Protein AF-A0A9W6TEQ6-F1 (afdb_monomer)

Structure (mmCIF, N/CA/C/O backbone):
data_AF-A0A9W6TEQ6-F1
#
_entry.id   AF-A0A9W6TEQ6-F1
#
loop_
_atom_site.group_PDB
_atom_site.id
_atom_site.type_symbol
_atom_site.label_atom_id
_atom_site.label_alt_id
_atom_site.label_comp_id
_atom_site.label_asym_id
_atom_site.label_entity_id
_atom_site.label_seq_id
_atom_site.pdbx_PDB_ins_code
_atom_site.Cartn_x
_atom_site.Cartn_y
_atom_site.Cartn_z
_atom_site.occupancy
_atom_site.B_iso_or_equiv
_atom_site.auth_seq_id
_atom_site.auth_comp_id
_atom_site.auth_asym_id
_atom_site.auth_atom_id
_atom_site.pdbx_PDB_model_num
ATOM 1 N N . MET A 1 1 ? 33.592 20.941 45.587 1.00 41.75 1 MET A N 1
ATOM 2 C CA . MET A 1 1 ? 33.287 19.523 45.325 1.00 41.75 1 MET A CA 1
ATOM 3 C C . MET A 1 1 ? 33.097 19.391 43.820 1.00 41.75 1 MET A C 1
ATOM 5 O O . MET A 1 1 ? 31.986 19.177 43.359 1.00 41.75 1 MET A O 1
ATOM 9 N N . GLU A 1 2 ? 34.058 19.852 43.019 1.00 34.84 2 GLU A N 1
ATOM 10 C CA . GLU A 1 2 ? 35.461 19.392 42.878 1.00 34.84 2 GLU A CA 1
ATOM 11 C C . GLU A 1 2 ? 35.506 18.035 42.155 1.00 34.84 2 GLU A C 1
ATOM 13 O O . GLU A 1 2 ? 34.888 17.094 42.648 1.00 34.84 2 GLU A O 1
ATOM 18 N N . ASN A 1 3 ? 36.024 17.900 40.926 1.00 40.72 3 ASN A N 1
ATOM 19 C CA . ASN A 1 3 ? 37.251 18.418 40.270 1.00 40.72 3 ASN A CA 1
ATOM 20 C C . ASN A 1 3 ? 38.498 17.575 40.561 1.00 40.72 3 ASN A C 1
ATOM 22 O O . ASN A 1 3 ? 38.820 17.401 41.729 1.00 40.72 3 ASN A O 1
ATOM 26 N N . ASP A 1 4 ? 39.177 17.212 39.461 1.00 37.41 4 ASP A N 1
ATOM 27 C CA . ASP A 1 4 ? 40.638 17.235 39.246 1.00 37.41 4 ASP A CA 1
ATOM 28 C C . ASP A 1 4 ? 41.497 16.303 40.162 1.00 37.41 4 ASP A C 1
ATOM 30 O O . ASP A 1 4 ? 41.102 15.943 41.263 1.00 37.41 4 ASP A O 1
ATOM 34 N N . ASP A 1 5 ? 42.681 15.796 39.796 1.00 36.94 5 ASP A N 1
ATOM 35 C CA . ASP A 1 5 ? 43.375 15.694 38.499 1.00 36.94 5 ASP A CA 1
ATOM 36 C C . ASP A 1 5 ? 44.387 14.508 38.552 1.00 36.94 5 ASP A C 1
ATOM 38 O O . ASP A 1 5 ? 44.245 13.596 39.365 1.00 36.94 5 ASP A O 1
ATOM 42 N N . GLU A 1 6 ? 45.447 14.580 37.740 1.00 38.62 6 GLU A N 1
ATOM 43 C CA . GLU A 1 6 ? 46.773 13.959 37.927 1.00 38.62 6 GLU A CA 1
ATOM 44 C C . GLU A 1 6 ? 46.950 12.495 37.481 1.00 38.62 6 GLU A C 1
ATOM 46 O O . GLU A 1 6 ? 46.930 11.530 38.247 1.00 38.62 6 GLU A O 1
ATOM 51 N N . ALA A 1 7 ? 47.347 12.355 36.212 1.00 39.09 7 ALA A N 1
ATOM 52 C CA . ALA A 1 7 ? 48.429 11.429 35.872 1.00 39.09 7 ALA A CA 1
ATOM 53 C C . ALA A 1 7 ? 49.777 11.966 36.400 1.00 39.09 7 ALA A C 1
ATOM 55 O O . ALA A 1 7 ? 49.910 13.169 36.634 1.00 39.09 7 ALA A O 1
ATOM 56 N N . PRO A 1 8 ? 50.826 11.126 36.451 1.00 53.81 8 PRO A N 1
ATOM 57 C CA . PRO A 1 8 ? 52.039 11.577 35.758 1.00 53.81 8 PRO A CA 1
ATOM 58 C C . PRO A 1 8 ? 52.785 10.490 34.947 1.00 53.81 8 PRO A C 1
ATOM 60 O O . PRO A 1 8 ? 52.877 9.335 35.344 1.00 53.81 8 PRO A O 1
ATOM 63 N N . THR A 1 9 ? 53.310 10.928 33.792 1.00 36.44 9 THR A N 1
ATOM 64 C CA . THR A 1 9 ? 54.647 10.697 33.172 1.00 36.44 9 THR A CA 1
ATOM 65 C C . THR A 1 9 ? 55.518 9.465 33.525 1.00 36.44 9 THR A C 1
ATOM 67 O O . THR A 1 9 ? 55.567 9.053 34.673 1.00 36.44 9 THR A O 1
ATOM 70 N N . SER A 1 10 ? 56.447 8.966 32.688 1.00 34.47 10 SER A N 1
ATOM 71 C CA . SER A 1 10 ? 56.752 9.066 31.234 1.00 34.47 10 SER A CA 1
ATOM 72 C C . SER A 1 10 ? 58.097 8.353 30.948 1.00 34.47 10 SER A C 1
ATOM 74 O O . SER A 1 10 ? 58.942 8.371 31.839 1.00 34.47 10 SER A O 1
ATOM 76 N N . ASN A 1 11 ? 58.371 7.957 29.689 1.00 34.19 11 ASN A N 1
ATOM 77 C CA . ASN A 1 11 ? 59.724 7.718 29.112 1.00 34.19 11 ASN A CA 1
ATOM 78 C C . ASN A 1 11 ? 60.534 6.527 29.703 1.00 34.19 11 ASN A C 1
ATOM 80 O O . ASN A 1 11 ? 60.252 6.073 30.803 1.00 34.19 11 ASN A O 1
ATOM 84 N N . ALA A 1 12 ? 61.553 5.938 29.058 1.00 35.56 12 ALA A N 1
ATOM 85 C CA . ALA A 1 12 ? 62.095 5.965 27.680 1.00 35.56 12 ALA A CA 1
ATOM 86 C C . ALA A 1 12 ? 62.669 4.543 27.391 1.00 35.56 12 ALA A C 1
ATOM 88 O O . ALA A 1 12 ? 63.116 3.883 28.324 1.00 35.56 12 ALA A O 1
ATOM 89 N N . VAL A 1 13 ? 62.469 3.910 26.224 1.00 35.00 13 VAL A N 1
ATOM 90 C CA . VAL A 1 13 ? 63.180 4.076 24.925 1.00 35.00 13 VAL A CA 1
ATOM 91 C C . VAL A 1 13 ? 64.672 3.702 24.972 1.00 35.00 13 VAL A C 1
ATOM 93 O O . VAL A 1 13 ? 65.458 4.472 25.506 1.00 35.00 13 VAL A O 1
ATOM 96 N N . ASP A 1 14 ? 65.022 2.542 24.386 1.00 33.00 14 ASP A N 1
ATOM 97 C CA . ASP A 1 14 ? 66.154 2.270 23.457 1.00 33.00 14 ASP A CA 1
ATOM 98 C C . ASP A 1 14 ? 66.359 0.735 23.275 1.00 33.00 14 ASP A C 1
ATOM 100 O O . ASP A 1 14 ? 65.890 -0.038 24.107 1.00 33.00 14 ASP A O 1
ATOM 104 N N . ILE A 1 15 ? 67.137 0.204 22.312 1.00 36.25 15 ILE A N 1
ATOM 105 C CA . ILE A 1 15 ? 67.088 0.227 20.824 1.00 36.25 15 ILE A CA 1
ATOM 106 C C . ILE A 1 15 ? 68.148 -0.799 20.292 1.00 36.25 15 ILE A C 1
ATOM 108 O O . ILE A 1 15 ? 68.921 -1.320 21.091 1.00 36.25 15 ILE A O 1
ATOM 112 N N . ALA A 1 16 ? 68.196 -1.074 18.972 1.00 32.72 16 ALA A N 1
ATOM 113 C CA . ALA A 1 16 ? 69.091 -2.008 18.229 1.00 32.72 16 ALA A CA 1
ATOM 114 C C . ALA A 1 16 ? 68.682 -3.511 18.261 1.00 32.72 16 ALA A C 1
ATOM 116 O O . ALA A 1 16 ? 68.285 -4.016 19.303 1.00 32.72 16 ALA A O 1
ATOM 117 N N . GLU A 1 17 ? 68.582 -4.285 17.160 1.00 36.12 17 GLU A N 1
ATOM 118 C CA . GLU A 1 17 ? 69.420 -4.507 15.940 1.00 36.12 17 GLU A CA 1
ATOM 119 C C . GLU A 1 17 ? 70.636 -5.451 16.173 1.00 36.12 17 GLU A C 1
ATOM 121 O O . GLU A 1 17 ? 71.266 -5.356 17.217 1.00 36.12 17 GLU A O 1
ATOM 126 N N . LYS A 1 18 ? 71.052 -6.384 15.280 1.00 36.16 18 LYS A N 1
ATOM 127 C CA . LYS A 1 18 ? 70.620 -6.765 13.904 1.00 36.16 18 LYS A CA 1
ATOM 128 C C . LYS A 1 18 ? 71.100 -8.193 13.486 1.00 36.16 18 LYS A C 1
ATOM 130 O O . LYS A 1 18 ? 72.069 -8.695 14.037 1.00 36.16 18 LYS A O 1
ATOM 135 N N . VAL A 1 19 ? 70.409 -8.782 12.490 1.00 33.38 19 VAL A N 1
ATOM 136 C CA . VAL A 1 19 ? 70.863 -9.511 11.253 1.00 33.38 19 VAL A CA 1
ATOM 137 C C . VAL A 1 19 ? 72.332 -10.010 11.163 1.00 33.38 19 VAL A C 1
ATOM 139 O O . VAL A 1 19 ? 73.220 -9.194 11.371 1.00 33.38 19 VAL A O 1
ATOM 142 N N . THR A 1 20 ? 72.723 -11.230 10.715 1.00 34.34 20 THR A N 1
ATOM 143 C CA . THR A 1 20 ? 72.091 -12.558 10.377 1.00 34.34 20 THR A CA 1
ATOM 144 C C . THR A 1 20 ? 73.165 -13.695 10.583 1.00 34.34 20 THR A C 1
ATOM 146 O O . THR A 1 20 ? 73.785 -13.636 11.635 1.00 34.34 20 THR A O 1
ATOM 149 N N . THR A 1 21 ? 73.537 -14.741 9.791 1.00 37.44 21 THR A N 1
ATOM 150 C CA . THR A 1 21 ? 73.231 -15.300 8.431 1.00 37.44 21 THR A CA 1
ATOM 151 C C . THR A 1 21 ? 73.846 -16.717 8.221 1.00 37.44 21 THR A C 1
ATOM 153 O O . THR A 1 21 ? 74.959 -16.922 8.688 1.00 37.44 21 THR A O 1
ATOM 156 N N . ASN A 1 22 ? 73.216 -17.586 7.396 1.00 37.53 22 ASN A N 1
ATOM 157 C CA . ASN A 1 22 ? 73.784 -18.763 6.661 1.00 37.53 22 ASN A CA 1
ATOM 158 C C . ASN A 1 22 ? 74.370 -19.967 7.480 1.00 37.53 22 ASN A C 1
ATOM 160 O O . ASN A 1 22 ? 74.596 -19.830 8.673 1.00 37.53 22 ASN A O 1
ATOM 164 N N . GLU A 1 23 ? 74.583 -21.202 6.961 1.00 34.91 23 GLU A N 1
ATOM 165 C CA . GLU A 1 23 ? 74.514 -21.782 5.589 1.00 34.91 23 GLU A CA 1
ATOM 166 C C . GLU A 1 23 ? 74.309 -23.338 5.566 1.00 34.91 23 GLU A C 1
ATOM 168 O O . GLU A 1 23 ? 74.847 -23.995 6.447 1.00 34.91 23 GLU A O 1
ATOM 173 N N . ARG A 1 24 ? 73.628 -23.887 4.523 1.00 40.81 24 ARG A N 1
ATOM 174 C CA . ARG A 1 24 ? 73.873 -25.161 3.743 1.00 40.81 24 ARG A CA 1
ATOM 175 C C . ARG A 1 24 ? 74.047 -26.558 4.442 1.00 40.81 24 ARG A C 1
ATOM 177 O O . ARG A 1 24 ? 74.262 -26.621 5.639 1.00 40.81 24 ARG A O 1
ATOM 184 N N . ASP A 1 25 ? 73.912 -27.749 3.806 1.00 33.75 25 ASP A N 1
ATOM 185 C CA . ASP A 1 25 ? 73.860 -28.181 2.376 1.00 33.75 25 ASP A CA 1
ATOM 186 C C . ASP A 1 25 ? 73.217 -29.603 2.131 1.00 33.75 25 ASP A C 1
ATOM 188 O O . ASP A 1 25 ? 73.340 -30.453 3.004 1.00 33.75 25 ASP A O 1
ATOM 192 N N . ILE A 1 26 ? 72.626 -29.839 0.925 1.00 37.12 26 ILE A N 1
ATOM 193 C CA . ILE A 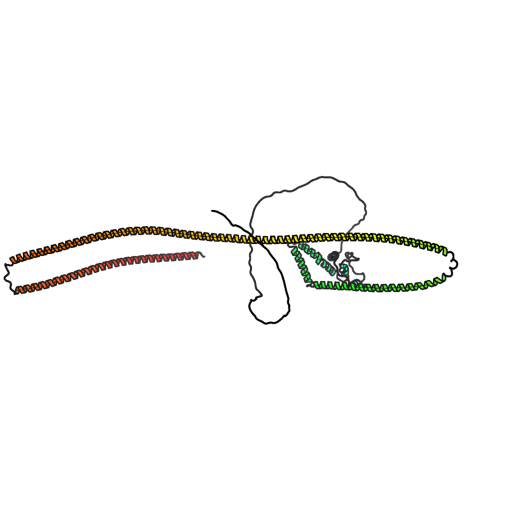1 26 ? 72.465 -31.073 0.049 1.00 37.12 26 ILE A CA 1
ATOM 194 C C . ILE A 1 26 ? 71.916 -32.416 0.677 1.00 37.12 26 ILE A C 1
ATOM 196 O O . ILE A 1 26 ? 72.214 -32.733 1.817 1.00 37.12 26 ILE A O 1
ATOM 200 N N . VAL A 1 27 ? 71.051 -33.264 0.058 1.00 34.69 27 VAL A N 1
ATOM 201 C CA . VAL A 1 27 ? 71.277 -34.285 -1.024 1.00 34.69 27 VAL A CA 1
ATOM 202 C C . VAL A 1 27 ? 69.949 -34.993 -1.461 1.00 34.69 27 VAL A C 1
ATOM 204 O O . VAL A 1 27 ? 69.239 -35.458 -0.581 1.00 34.69 27 VAL A O 1
ATOM 207 N N . VAL A 1 28 ? 69.690 -35.111 -2.791 1.00 32.78 28 VAL A N 1
ATOM 208 C CA . VAL A 1 28 ? 68.929 -36.139 -3.608 1.00 32.78 28 VAL A CA 1
ATOM 209 C C . VAL A 1 28 ? 67.568 -36.695 -3.086 1.00 32.78 28 VAL A C 1
ATOM 211 O O . VAL A 1 28 ? 67.489 -37.163 -1.961 1.00 32.78 28 VAL A O 1
ATOM 214 N N . GLU A 1 29 ? 66.405 -36.662 -3.773 1.00 34.84 29 GLU A N 1
ATOM 215 C CA . GLU A 1 29 ? 65.979 -36.955 -5.178 1.00 34.84 29 GLU A CA 1
ATOM 216 C C . GLU A 1 29 ? 65.621 -38.441 -5.466 1.00 34.84 29 GLU A C 1
ATOM 218 O O . GLU A 1 29 ? 66.507 -39.280 -5.507 1.00 34.84 29 GLU A O 1
ATOM 223 N N . GLU A 1 30 ? 64.332 -38.755 -5.720 1.00 30.53 30 GLU A N 1
ATOM 224 C CA . GLU A 1 30 ? 63.862 -39.566 -6.877 1.00 30.53 30 GLU A CA 1
ATOM 225 C C . GLU A 1 30 ? 62.313 -39.654 -6.984 1.00 30.53 30 GLU A C 1
ATOM 227 O O . GLU A 1 30 ? 61.581 -39.175 -6.116 1.00 30.53 30 GLU A O 1
ATOM 232 N N . LEU A 1 31 ? 61.809 -40.231 -8.089 1.00 34.69 31 LEU A N 1
ATOM 233 C CA . LEU A 1 31 ? 60.391 -40.309 -8.488 1.00 34.69 31 LEU A CA 1
ATOM 234 C C . LEU A 1 31 ? 59.835 -41.746 -8.435 1.00 34.69 31 LEU A C 1
ATOM 236 O O . LEU A 1 31 ? 60.455 -42.661 -8.967 1.00 34.69 31 LEU A O 1
ATOM 240 N N . ALA A 1 32 ? 58.598 -41.933 -7.954 1.00 31.66 32 ALA A N 1
ATOM 241 C CA . ALA A 1 32 ? 57.799 -43.136 -8.234 1.00 31.66 32 ALA A CA 1
ATOM 242 C C . ALA A 1 32 ? 56.281 -42.864 -8.168 1.00 31.66 32 ALA A C 1
ATOM 244 O O . ALA A 1 32 ? 55.810 -42.135 -7.298 1.00 31.66 32 ALA A O 1
ATOM 245 N N . LEU A 1 33 ? 55.508 -43.477 -9.075 1.00 32.44 33 LEU A N 1
ATOM 246 C CA . LEU A 1 33 ? 54.034 -43.482 -9.077 1.00 32.44 33 LEU A CA 1
ATOM 247 C C . LEU A 1 33 ? 53.469 -44.873 -8.719 1.00 32.44 33 LEU A C 1
ATOM 249 O O . LEU A 1 33 ? 54.152 -45.882 -8.882 1.00 32.44 33 LEU A O 1
ATOM 253 N N . SER A 1 34 ? 52.154 -44.903 -8.444 1.00 28.47 34 SER A N 1
ATOM 254 C CA . SER A 1 34 ? 51.238 -46.066 -8.502 1.00 28.47 34 SER A CA 1
ATOM 255 C C . SER A 1 34 ? 51.007 -46.854 -7.198 1.00 28.47 34 SER A C 1
ATOM 257 O O . SER A 1 34 ? 51.668 -46.609 -6.195 1.00 28.47 34 SER A O 1
ATOM 259 N N . ILE A 1 35 ? 50.064 -47.818 -7.268 1.00 34.25 35 ILE A N 1
ATOM 260 C CA . ILE A 1 35 ? 49.510 -48.695 -6.202 1.00 34.25 35 ILE A CA 1
ATOM 261 C C . ILE A 1 35 ? 48.458 -47.981 -5.302 1.00 34.25 35 ILE A C 1
ATOM 263 O O . ILE A 1 35 ? 48.766 -46.919 -4.770 1.00 34.25 35 ILE A O 1
ATOM 267 N N . PRO A 1 36 ? 47.268 -48.561 -4.987 1.00 42.69 36 PRO A N 1
ATOM 268 C CA . PRO A 1 36 ? 46.346 -49.428 -5.753 1.00 42.69 36 PRO A CA 1
ATOM 269 C C . PRO A 1 36 ? 44.849 -48.959 -5.617 1.00 42.69 36 PRO A C 1
ATOM 271 O O . PRO A 1 36 ? 44.597 -47.895 -5.054 1.00 42.69 36 PRO A O 1
ATOM 274 N N . PRO A 1 37 ? 43.821 -49.715 -6.078 1.00 48.91 37 PRO A N 1
ATOM 275 C CA . PRO A 1 37 ? 42.399 -49.406 -5.818 1.00 48.91 37 PRO A CA 1
ATOM 276 C C . PRO A 1 37 ? 41.744 -50.288 -4.729 1.00 48.91 37 PRO A C 1
ATOM 278 O O . PRO A 1 37 ? 42.165 -51.430 -4.556 1.00 48.91 37 PRO A O 1
ATOM 281 N N . LEU A 1 38 ? 40.666 -49.806 -4.076 1.00 32.97 38 LEU A N 1
ATOM 282 C CA . LEU A 1 38 ? 39.481 -50.594 -3.644 1.00 32.97 38 LEU A CA 1
ATOM 283 C C . LEU A 1 38 ? 38.353 -49.718 -3.034 1.00 32.97 38 LEU A C 1
ATOM 285 O O . LEU A 1 38 ? 38.497 -48.505 -2.900 1.00 32.97 38 LEU A O 1
ATOM 289 N N . GLU A 1 39 ? 37.201 -50.333 -2.740 1.00 33.12 39 GLU A N 1
ATOM 290 C CA . GLU A 1 39 ? 35.892 -49.692 -2.509 1.00 33.12 39 GLU A CA 1
ATOM 291 C C . GLU A 1 39 ? 35.519 -49.493 -1.022 1.00 33.12 39 GLU A C 1
ATOM 293 O O . GLU A 1 39 ? 35.789 -50.368 -0.202 1.00 33.12 39 GLU A O 1
ATOM 298 N N . ALA A 1 40 ? 34.767 -48.424 -0.699 1.00 33.53 40 ALA A N 1
ATOM 299 C CA . ALA A 1 40 ? 33.751 -48.414 0.374 1.00 33.53 40 ALA A CA 1
ATOM 300 C C . ALA A 1 40 ? 32.789 -47.199 0.288 1.00 33.53 40 ALA A C 1
ATOM 302 O O . ALA A 1 40 ? 33.197 -46.064 0.059 1.00 33.53 40 ALA A O 1
ATOM 303 N N . LEU A 1 41 ? 31.500 -47.447 0.537 1.00 34.59 41 LEU A N 1
ATOM 304 C CA . LEU A 1 41 ? 30.370 -46.499 0.669 1.00 34.59 41 LEU A CA 1
ATOM 305 C C . LEU A 1 41 ? 29.827 -46.576 2.126 1.00 34.59 41 LEU A C 1
ATOM 307 O O . LEU A 1 41 ? 30.279 -47.460 2.857 1.00 34.59 41 LEU A O 1
ATOM 311 N N . PRO A 1 42 ? 28.800 -45.808 2.579 1.00 54.25 42 PRO A N 1
ATOM 312 C CA . PRO A 1 42 ? 28.182 -44.570 2.058 1.00 54.25 42 PRO A CA 1
ATOM 313 C C . PRO A 1 42 ? 27.959 -43.457 3.130 1.00 54.25 42 PRO A C 1
ATOM 315 O O . PRO A 1 42 ? 28.019 -43.727 4.328 1.00 54.25 42 PRO A O 1
ATOM 318 N N . ARG A 1 43 ? 27.488 -42.255 2.724 1.00 31.11 43 ARG A N 1
ATOM 319 C CA . ARG A 1 43 ? 26.168 -41.721 3.179 1.00 31.11 43 ARG A CA 1
ATOM 320 C C . ARG A 1 43 ? 25.693 -40.405 2.520 1.00 31.11 43 ARG A C 1
ATOM 322 O O . ARG A 1 43 ? 26.369 -39.389 2.567 1.00 31.11 43 ARG A O 1
ATOM 329 N N . ASN A 1 44 ? 24.432 -40.449 2.075 1.00 32.78 44 ASN A N 1
ATOM 330 C CA . ASN A 1 44 ? 23.394 -39.400 2.051 1.00 32.78 44 ASN A CA 1
ATOM 331 C C . ASN A 1 44 ? 23.635 -38.031 1.369 1.00 32.78 44 ASN A C 1
ATOM 333 O O . ASN A 1 44 ? 24.261 -37.142 1.944 1.00 32.78 44 ASN A O 1
ATOM 337 N N . LYS A 1 45 ? 22.845 -37.771 0.310 1.00 34.88 45 LYS A N 1
ATOM 338 C CA . LYS A 1 45 ? 21.834 -36.683 0.277 1.00 34.88 45 LYS A CA 1
ATOM 339 C C . LYS A 1 45 ? 20.743 -36.948 -0.785 1.00 34.88 45 LYS A C 1
ATOM 341 O O . LYS A 1 45 ? 20.976 -37.710 -1.717 1.00 34.88 45 LYS A O 1
ATOM 346 N N . SER A 1 46 ? 19.557 -36.372 -0.570 1.00 37.34 46 SER A N 1
ATOM 347 C CA . SER A 1 46 ? 18.303 -36.513 -1.344 1.00 37.34 46 SER A CA 1
ATOM 348 C C . SER A 1 46 ? 18.407 -35.957 -2.777 1.00 37.34 46 SER A C 1
ATOM 350 O O . SER A 1 46 ? 19.132 -34.995 -3.012 1.00 37.34 46 SER A O 1
ATOM 352 N N . GLU A 1 47 ? 17.841 -36.617 -3.796 1.00 31.00 47 GLU A N 1
ATOM 353 C CA . GLU A 1 47 ? 16.426 -36.563 -4.259 1.00 31.00 47 GLU A CA 1
ATOM 354 C C . GLU A 1 47 ? 15.930 -35.123 -4.545 1.00 31.00 47 GLU A C 1
ATOM 356 O O . GLU A 1 47 ? 15.960 -34.292 -3.643 1.00 31.00 47 GLU A O 1
ATOM 361 N N . THR A 1 48 ? 15.561 -34.655 -5.754 1.00 31.98 48 THR A N 1
ATOM 362 C CA . THR A 1 48 ? 14.819 -35.152 -6.953 1.00 31.98 48 THR A CA 1
ATOM 363 C C . THR A 1 48 ? 13.288 -35.023 -6.908 1.00 31.98 48 THR A C 1
ATOM 365 O O . THR A 1 48 ? 12.627 -35.798 -6.224 1.00 31.98 48 THR A O 1
ATOM 368 N N . SER A 1 49 ? 12.707 -34.162 -7.767 1.00 31.89 49 SER A N 1
ATOM 369 C CA . SER A 1 49 ? 11.407 -34.411 -8.438 1.00 31.89 49 SER A CA 1
ATOM 370 C C . SER A 1 49 ? 11.113 -33.456 -9.625 1.00 31.89 49 SER A C 1
ATOM 372 O O . SER A 1 49 ? 11.769 -32.417 -9.716 1.00 31.89 49 SER A O 1
ATOM 374 N N . PRO A 1 50 ? 10.190 -33.796 -10.566 1.00 51.50 50 PRO A N 1
ATOM 375 C CA . PRO A 1 50 ? 10.127 -33.168 -11.899 1.00 51.50 50 PRO A CA 1
ATOM 376 C C . PRO A 1 50 ? 8.709 -32.778 -12.422 1.00 51.50 50 PRO A C 1
ATOM 378 O O . PRO A 1 50 ? 7.704 -33.004 -11.766 1.00 51.50 50 PRO A O 1
ATOM 381 N N . ARG A 1 51 ? 8.668 -32.282 -13.676 1.00 34.09 51 ARG A N 1
ATOM 382 C CA . ARG A 1 51 ? 7.626 -32.416 -14.742 1.00 34.09 51 ARG A CA 1
ATOM 383 C C . ARG A 1 51 ? 6.109 -32.169 -14.486 1.00 34.09 51 ARG A C 1
ATOM 385 O O . ARG A 1 51 ? 5.472 -32.705 -13.595 1.00 34.09 51 ARG A O 1
ATOM 392 N N . SER A 1 52 ? 5.514 -31.467 -15.461 1.00 38.34 52 SER A N 1
ATOM 393 C CA . SER A 1 52 ? 4.072 -31.288 -15.796 1.00 38.34 52 SER A CA 1
ATOM 394 C C . SER A 1 52 ? 3.471 -32.530 -16.539 1.00 38.34 52 SER A C 1
ATOM 396 O O . SER A 1 52 ? 4.191 -33.532 -16.573 1.00 38.34 52 SER A O 1
ATOM 398 N N . PRO A 1 53 ? 2.295 -32.532 -17.261 1.00 55.22 53 PRO A N 1
ATOM 399 C CA . PRO A 1 53 ? 1.246 -31.495 -17.525 1.00 55.22 53 PRO A CA 1
ATOM 400 C C . PRO A 1 53 ? -0.260 -31.967 -17.659 1.00 55.22 53 PRO A C 1
ATOM 402 O O . PRO A 1 53 ? -0.544 -33.158 -17.615 1.00 55.22 53 PRO A O 1
ATOM 405 N N . LYS A 1 54 ? -1.175 -31.019 -18.014 1.00 35.19 54 LYS A N 1
ATOM 406 C CA . LYS A 1 54 ? -2.407 -31.096 -18.896 1.00 35.19 54 LYS A CA 1
ATOM 407 C C . LYS A 1 54 ? -3.843 -30.930 -18.308 1.00 35.19 54 LYS A C 1
ATOM 409 O O . LYS A 1 54 ? -4.321 -31.835 -17.647 1.00 35.19 54 LYS A O 1
ATOM 414 N N . ARG A 1 55 ? -4.555 -29.898 -18.841 1.00 31.53 55 ARG A N 1
ATOM 415 C CA . ARG A 1 55 ? -6.010 -29.758 -19.224 1.00 31.53 55 ARG A CA 1
ATOM 416 C C . ARG A 1 55 ? -7.115 -30.005 -18.156 1.00 31.53 55 ARG A C 1
ATOM 418 O O . ARG A 1 55 ? -6.918 -30.842 -17.300 1.00 31.53 55 ARG A O 1
ATOM 425 N N . SER A 1 56 ? -8.355 -29.468 -18.166 1.00 35.78 56 SER A N 1
ATOM 426 C CA . SER A 1 56 ? -9.177 -28.379 -18.803 1.00 35.78 56 SER A CA 1
ATOM 427 C C . SER A 1 56 ? -10.658 -28.578 -18.297 1.00 35.78 56 SER A C 1
ATOM 429 O O . SER A 1 56 ? -10.848 -29.604 -17.643 1.00 35.78 56 SER A O 1
ATOM 431 N N . PRO A 1 57 ? -11.745 -27.793 -18.597 1.00 50.91 57 PRO A N 1
ATOM 432 C CA . PRO A 1 57 ? -11.936 -26.474 -19.258 1.00 50.91 57 PRO A CA 1
ATOM 433 C C . PRO A 1 57 ? -12.938 -25.458 -18.570 1.00 50.91 57 PRO A C 1
ATOM 435 O O . PRO A 1 57 ? -13.703 -25.819 -17.689 1.00 50.91 57 PRO A O 1
ATOM 438 N N . ASN A 1 58 ? -13.055 -24.242 -19.150 1.00 28.97 58 ASN A N 1
ATOM 439 C CA . ASN A 1 58 ? -14.264 -23.372 -19.330 1.00 28.97 58 ASN A CA 1
ATOM 440 C C . ASN A 1 58 ? -14.962 -22.531 -18.204 1.00 28.97 58 ASN A C 1
ATOM 442 O O . ASN A 1 58 ? -15.473 -23.074 -17.239 1.00 28.97 58 ASN A O 1
ATOM 446 N N . LYS A 1 59 ? -15.184 -21.229 -18.531 1.00 31.73 59 LYS A N 1
ATOM 447 C CA . LYS A 1 59 ? -16.292 -20.277 -18.168 1.00 31.73 59 LYS A CA 1
ATOM 448 C C . LYS A 1 59 ? -16.626 -20.027 -16.671 1.00 31.73 59 LYS A C 1
ATOM 450 O O . LYS A 1 59 ? -17.141 -20.910 -16.009 1.00 31.73 59 LYS A O 1
ATOM 455 N N . GLN A 1 60 ? -16.519 -18.804 -16.124 1.00 30.12 60 GLN A N 1
ATOM 456 C CA . GLN A 1 60 ? -17.326 -17.601 -16.458 1.00 30.12 60 GLN A CA 1
ATOM 457 C C . GLN A 1 60 ? -16.668 -16.253 -16.031 1.00 30.12 60 GLN A C 1
ATOM 459 O O . GLN A 1 60 ? -15.677 -16.231 -15.310 1.00 30.12 60 GLN A O 1
ATOM 464 N N . HIS A 1 61 ? -17.252 -15.133 -16.483 1.00 30.70 61 HIS A N 1
ATOM 465 C CA . HIS A 1 61 ? -16.956 -13.725 -16.126 1.00 30.70 61 HIS A CA 1
ATOM 466 C C . HIS A 1 61 ? -17.976 -13.216 -15.069 1.00 30.70 61 HIS A C 1
ATOM 468 O O . HIS A 1 61 ? -19.084 -13.757 -15.052 1.00 30.70 61 HIS A O 1
ATOM 474 N N . PRO A 1 62 ? -17.667 -12.208 -14.212 1.00 40.84 62 PRO A N 1
ATOM 475 C CA . PRO A 1 62 ? -17.675 -10.802 -14.661 1.00 40.84 62 PRO A CA 1
ATOM 476 C C . PRO A 1 62 ? -16.643 -9.853 -14.014 1.00 40.84 62 PRO A C 1
ATOM 478 O O . PRO A 1 62 ? -16.100 -10.101 -12.945 1.00 40.84 62 PRO A O 1
ATOM 481 N N . ASN A 1 63 ? -16.463 -8.695 -14.653 1.00 30.66 63 ASN A N 1
ATOM 482 C CA . ASN A 1 63 ? -16.135 -7.431 -13.989 1.00 30.66 63 ASN A CA 1
ATOM 483 C C . ASN A 1 63 ? -16.923 -6.321 -14.712 1.00 30.66 63 ASN A C 1
ATOM 485 O O . ASN A 1 63 ? -17.097 -6.408 -15.930 1.00 30.66 63 ASN A O 1
ATOM 489 N N . LEU A 1 64 ? -17.464 -5.340 -13.983 1.00 30.56 64 LEU A N 1
ATOM 490 C CA . LEU A 1 64 ? -18.448 -4.375 -14.504 1.00 30.56 64 LEU A CA 1
ATOM 491 C C . LEU A 1 64 ? -17.908 -2.940 -14.617 1.00 30.56 64 LEU A C 1
ATOM 493 O O . LEU A 1 64 ? -16.934 -2.560 -13.973 1.00 30.56 64 LEU A O 1
ATOM 497 N N . LEU A 1 65 ? -18.582 -2.154 -15.460 1.00 31.50 65 LEU A N 1
ATOM 498 C CA . LEU A 1 65 ? -18.395 -0.711 -15.651 1.00 31.50 65 LEU A CA 1
ATOM 499 C C . LEU A 1 65 ? -18.920 0.101 -14.453 1.00 31.50 65 LEU A C 1
ATOM 501 O O . LEU A 1 65 ? -19.852 -0.365 -13.798 1.00 31.50 65 LEU A O 1
ATOM 505 N N . ASN A 1 66 ? -18.383 1.323 -14.258 1.00 28.20 66 ASN A N 1
ATOM 506 C CA . ASN A 1 66 ? -19.066 2.598 -13.895 1.00 28.20 66 ASN A CA 1
ATOM 507 C C . ASN A 1 66 ? -18.103 3.592 -13.188 1.00 28.20 66 ASN A C 1
ATOM 509 O O . ASN A 1 66 ? -17.165 3.139 -12.545 1.00 28.20 66 ASN A O 1
ATOM 513 N N . ILE A 1 67 ? -18.269 4.930 -13.172 1.00 28.94 67 ILE A N 1
ATOM 514 C CA . ILE A 1 67 ? -18.864 5.950 -14.085 1.00 28.94 67 ILE A CA 1
ATOM 515 C C . ILE A 1 67 ? -18.373 7.362 -13.607 1.00 28.94 67 ILE A C 1
ATOM 517 O O . ILE A 1 67 ? -17.811 7.441 -12.523 1.00 28.94 67 ILE A O 1
ATOM 521 N N . ALA A 1 68 ? -18.555 8.436 -14.405 1.00 28.31 68 ALA A N 1
ATOM 522 C CA . ALA A 1 68 ? -18.508 9.906 -14.110 1.00 28.31 68 ALA A CA 1
ATOM 523 C C . ALA A 1 68 ? -17.791 10.453 -12.829 1.00 28.31 68 ALA A C 1
ATOM 525 O O . ALA A 1 68 ? -18.115 10.067 -11.716 1.00 28.31 68 ALA A O 1
ATOM 526 N N . VAL A 1 69 ? -16.820 11.385 -12.880 1.00 32.12 69 VAL A N 1
ATOM 527 C CA . VAL A 1 69 ? -16.808 12.803 -13.367 1.00 32.12 69 VAL A CA 1
ATOM 528 C C . VAL A 1 69 ? -17.426 13.844 -12.404 1.00 32.12 69 VAL A C 1
ATOM 530 O O . VAL A 1 69 ? -18.642 14.002 -12.342 1.00 32.12 69 VAL A O 1
ATOM 533 N N . THR A 1 70 ? -16.548 14.637 -11.756 1.00 29.83 70 THR A N 1
ATOM 534 C CA . THR A 1 70 ? -16.823 15.818 -10.892 1.00 29.83 70 THR A CA 1
ATOM 535 C C . THR A 1 70 ? -15.555 16.689 -10.677 1.00 29.83 70 THR A C 1
ATOM 537 O O . THR A 1 70 ? -14.472 16.118 -10.694 1.00 29.83 70 THR A O 1
ATOM 540 N N . ASN A 1 71 ? -15.558 18.001 -10.351 1.00 30.97 71 ASN A N 1
ATOM 541 C CA . ASN A 1 71 ? -16.500 19.111 -10.632 1.00 30.97 71 ASN A CA 1
ATOM 542 C C . ASN A 1 71 ? -15.915 20.508 -10.200 1.00 30.97 71 ASN A C 1
ATOM 544 O O . ASN A 1 71 ? -15.795 20.729 -9.001 1.00 30.97 71 ASN A O 1
ATOM 548 N N . ARG A 1 72 ? -15.734 21.483 -11.128 1.00 31.58 72 ARG A N 1
ATOM 549 C CA . ARG A 1 72 ? -15.816 22.976 -10.908 1.00 31.58 72 ARG A CA 1
ATOM 550 C C . ARG A 1 72 ? -14.784 23.725 -9.993 1.00 31.58 72 ARG A C 1
ATOM 552 O O . ARG A 1 72 ? -14.064 23.062 -9.260 1.00 31.58 72 ARG A O 1
ATOM 559 N N . PRO A 1 73 ? -14.771 25.096 -9.908 1.00 50.28 73 PRO A N 1
ATOM 560 C CA . PRO A 1 73 ? -15.129 26.176 -10.880 1.00 50.28 73 PRO A CA 1
ATOM 561 C C . PRO A 1 73 ? -14.232 27.481 -10.862 1.00 50.28 73 PRO A C 1
ATOM 563 O O . PRO A 1 73 ? -13.318 27.594 -10.057 1.00 50.28 73 PRO A O 1
ATOM 566 N N . LEU A 1 74 ? -14.642 28.519 -11.641 1.00 31.39 74 LEU A N 1
ATOM 567 C CA . LEU A 1 74 ? -14.309 29.985 -11.583 1.00 31.39 74 LEU A CA 1
ATOM 568 C C . LEU A 1 74 ? -12.941 30.454 -12.178 1.00 31.39 74 LEU A C 1
ATOM 570 O O . LEU A 1 74 ? -11.977 29.707 -12.126 1.00 31.39 74 LEU A O 1
ATOM 574 N N . ASN A 1 75 ? -12.770 31.658 -12.782 1.00 26.39 75 ASN A N 1
ATOM 575 C CA . ASN A 1 75 ? -13.654 32.845 -12.939 1.00 26.39 75 ASN A CA 1
ATOM 576 C C . ASN A 1 75 ? -13.481 33.648 -14.286 1.00 26.39 75 ASN A C 1
ATOM 578 O O . ASN A 1 75 ? -12.667 33.297 -15.131 1.00 26.39 75 ASN A O 1
ATOM 582 N N . THR A 1 76 ? -14.273 34.724 -14.467 1.00 31.91 76 THR A N 1
ATOM 583 C CA . THR A 1 76 ? -14.430 35.721 -15.582 1.00 31.91 76 THR A CA 1
ATOM 584 C C . THR A 1 76 ? -13.213 36.633 -15.921 1.00 31.91 76 THR A C 1
ATOM 586 O O . THR A 1 76 ? -12.335 36.718 -15.073 1.00 31.91 76 THR A O 1
ATOM 589 N N . LYS A 1 77 ? -13.093 37.451 -17.009 1.00 35.47 77 LYS A N 1
ATOM 590 C CA . LYS A 1 77 ? -13.909 37.883 -18.206 1.00 35.47 77 LYS A CA 1
ATOM 591 C C . LYS A 1 77 ? -12.977 38.526 -19.313 1.00 35.47 77 LYS A C 1
ATOM 593 O O . LYS A 1 77 ? -11.795 38.681 -19.024 1.00 35.47 77 LYS A O 1
ATOM 598 N N . PRO A 1 78 ? -13.449 38.914 -20.535 1.00 56.72 78 PRO A N 1
ATOM 599 C CA . PRO A 1 78 ? -12.610 39.300 -21.707 1.00 56.72 78 PRO A CA 1
ATOM 600 C C . PRO A 1 78 ? -12.712 40.781 -22.186 1.00 56.72 78 PRO A C 1
ATOM 602 O O . PRO A 1 78 ? -13.559 41.507 -21.674 1.00 56.72 78 PRO A O 1
ATOM 605 N N . TYR A 1 79 ? -11.952 41.178 -23.237 1.00 29.11 79 TYR A N 1
ATOM 606 C CA . TYR A 1 79 ? -12.370 42.110 -24.329 1.00 29.11 79 TYR A CA 1
ATOM 607 C C . TYR A 1 79 ? -11.432 42.085 -25.581 1.00 29.11 79 TYR A C 1
ATOM 609 O O . TYR A 1 79 ? -10.417 41.394 -25.570 1.00 29.11 79 TYR A O 1
ATOM 617 N N . SER A 1 80 ? -11.825 42.769 -26.675 1.00 29.09 80 SER A N 1
ATOM 618 C CA . SER A 1 80 ? -11.240 42.786 -28.056 1.00 29.09 80 SER A CA 1
ATOM 619 C C . SER A 1 80 ? -10.319 44.032 -28.306 1.00 29.09 80 SER A C 1
ATOM 621 O O . SER A 1 80 ? -9.976 44.621 -27.281 1.00 29.09 80 SER A O 1
ATOM 623 N N . PRO A 1 81 ? -9.886 44.504 -29.529 1.00 46.09 81 PRO A N 1
ATOM 624 C CA . PRO A 1 81 ? -10.515 44.493 -30.879 1.00 46.09 81 PRO A CA 1
ATOM 625 C C . PRO A 1 81 ? -9.553 44.274 -32.104 1.00 46.09 81 PRO A C 1
ATOM 627 O O . PRO A 1 81 ? -8.549 43.579 -31.994 1.00 46.09 81 PRO A O 1
ATOM 630 N N . LEU A 1 82 ? -9.919 44.806 -33.289 1.00 30.52 82 LEU A N 1
ATOM 631 C CA . LEU A 1 82 ? -9.374 44.538 -34.639 1.00 30.52 82 LEU A CA 1
ATOM 632 C C . LEU A 1 82 ? -8.299 45.546 -35.141 1.00 30.52 82 LEU A C 1
ATOM 634 O O . LEU A 1 82 ? -8.103 46.617 -34.573 1.00 30.52 82 LEU A O 1
ATOM 638 N N . SER A 1 83 ? -7.699 45.219 -36.299 1.00 33.41 83 SER A N 1
ATOM 639 C CA . SER A 1 83 ? -7.095 46.114 -37.325 1.00 33.41 83 SER A CA 1
ATOM 640 C C . SER A 1 83 ? -8.073 47.235 -37.803 1.00 33.41 83 SER A C 1
ATOM 642 O O . SER A 1 83 ? -9.254 47.101 -37.470 1.00 33.41 83 SER A O 1
ATOM 644 N N . PRO A 1 84 ? -7.712 48.279 -38.624 1.00 53.28 84 PRO A N 1
ATOM 645 C CA . PRO A 1 84 ? -6.981 48.143 -39.916 1.00 53.28 84 PRO A CA 1
ATOM 646 C C . PRO A 1 84 ? -6.192 49.367 -40.514 1.00 53.28 84 PRO A C 1
ATOM 648 O O . PRO A 1 84 ? -6.252 50.485 -40.018 1.00 53.28 84 PRO A O 1
ATOM 651 N N . ARG A 1 85 ? -5.629 49.144 -41.728 1.00 27.83 85 ARG A N 1
ATOM 652 C CA . ARG A 1 85 ? -5.531 50.071 -42.904 1.00 27.83 85 ARG A CA 1
ATOM 653 C C . ARG A 1 85 ? -4.299 51.004 -43.088 1.00 27.83 85 ARG A C 1
ATOM 655 O O . ARG A 1 85 ? -3.866 51.691 -42.176 1.00 27.83 85 ARG A O 1
ATOM 662 N N . SER A 1 86 ? -3.803 51.066 -44.337 1.00 38.00 86 SER A N 1
ATOM 663 C CA . SER A 1 86 ? -2.765 51.981 -44.898 1.00 38.00 86 SER A CA 1
ATOM 664 C C . SER A 1 86 ? -3.395 53.212 -45.603 1.00 38.00 86 SER A C 1
ATOM 666 O O . SER A 1 86 ? -4.618 53.175 -45.793 1.00 38.00 86 SER A O 1
ATOM 668 N N . PRO A 1 87 ? -2.650 54.276 -46.034 1.00 47.41 87 PRO A N 1
ATOM 669 C CA . PRO A 1 87 ? -2.018 54.282 -47.392 1.00 47.41 87 PRO A CA 1
ATOM 670 C C . PRO A 1 87 ? -0.843 55.285 -47.710 1.00 47.41 87 PRO A C 1
ATOM 672 O O . PRO A 1 87 ? -0.745 56.345 -47.106 1.00 47.41 87 PRO A O 1
ATOM 675 N N . GLY A 1 88 ? -0.094 55.051 -48.814 1.00 29.89 88 GLY A N 1
ATOM 676 C CA . GLY A 1 88 ? 0.211 56.088 -49.849 1.00 29.89 88 GLY A CA 1
ATOM 677 C C . GLY A 1 88 ? 1.617 56.749 -50.002 1.00 29.89 88 GLY A C 1
ATOM 678 O O . GLY A 1 88 ? 2.150 57.296 -49.047 1.00 29.89 88 GLY A O 1
ATOM 679 N N . GLY A 1 89 ? 2.125 56.822 -51.257 1.00 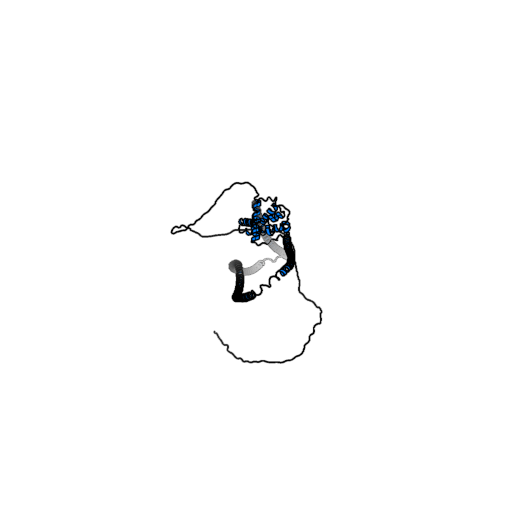29.48 89 GLY A N 1
ATOM 680 C CA . GLY A 1 89 ? 3.285 57.631 -51.753 1.00 29.48 89 GLY A CA 1
ATOM 681 C C . GLY A 1 89 ? 4.379 56.781 -52.455 1.00 29.48 89 GLY A C 1
ATOM 682 O O . GLY A 1 89 ? 4.878 55.865 -51.818 1.00 29.48 89 GLY A O 1
ATOM 683 N N . ARG A 1 90 ? 4.664 56.836 -53.780 1.00 35.59 90 ARG A N 1
ATOM 684 C CA . ARG A 1 90 ? 5.231 57.893 -54.686 1.00 35.59 90 ARG A CA 1
ATOM 685 C C . ARG A 1 90 ? 6.684 58.281 -54.337 1.00 35.59 90 ARG A C 1
ATOM 687 O O . ARG A 1 90 ? 6.920 58.551 -53.169 1.00 35.59 90 ARG A O 1
ATOM 694 N N . GLN A 1 91 ? 7.678 58.395 -55.237 1.00 35.50 91 GLN A N 1
ATOM 695 C CA . GLN A 1 91 ? 7.899 58.247 -56.715 1.00 35.50 91 GLN A CA 1
ATOM 696 C C . GLN A 1 91 ? 9.449 58.092 -56.916 1.00 35.50 91 GLN A C 1
ATOM 698 O O . GLN A 1 91 ? 10.156 58.316 -55.937 1.00 35.50 91 GLN A O 1
ATOM 703 N N . ASP A 1 92 ? 10.128 57.764 -58.031 1.00 31.66 92 ASP A N 1
ATOM 704 C CA . ASP A 1 92 ? 9.919 57.392 -59.465 1.00 31.66 92 ASP A CA 1
ATOM 705 C C . ASP A 1 92 ? 11.244 56.685 -59.941 1.00 31.66 92 ASP A C 1
ATOM 707 O O . ASP A 1 92 ? 12.115 56.481 -59.097 1.00 31.66 92 ASP A O 1
ATOM 711 N N . GLY A 1 93 ? 11.570 56.276 -61.186 1.00 30.48 93 GLY A N 1
ATOM 712 C CA . GLY A 1 93 ? 10.947 56.279 -62.531 1.00 30.48 93 GLY A CA 1
ATOM 713 C C . GLY A 1 93 ? 12.030 56.273 -63.660 1.00 30.48 93 GLY A C 1
ATOM 714 O O . GLY A 1 93 ? 13.181 56.581 -63.370 1.00 30.48 93 GLY A O 1
ATOM 715 N N . SER A 1 94 ? 11.663 56.003 -64.935 1.00 30.17 94 SER A N 1
ATOM 716 C CA . SER A 1 94 ? 12.505 56.060 -66.180 1.00 30.17 94 SER A CA 1
ATOM 717 C C . SER A 1 94 ? 13.579 54.953 -66.403 1.00 30.17 94 SER A C 1
ATOM 719 O O . SER A 1 94 ? 14.179 54.509 -65.435 1.00 30.17 94 SER A O 1
ATOM 721 N N . ALA A 1 95 ? 13.976 54.517 -67.621 1.00 30.91 95 ALA A N 1
ATOM 722 C CA . ALA A 1 95 ? 13.315 54.315 -68.940 1.00 30.91 95 ALA A CA 1
ATOM 723 C C . ALA A 1 95 ? 14.272 53.559 -69.921 1.00 30.91 95 ALA A C 1
ATOM 725 O O . ALA A 1 95 ? 15.473 53.523 -69.669 1.00 30.91 95 ALA A O 1
ATOM 726 N N . HIS A 1 96 ? 13.746 53.078 -71.066 1.00 32.66 96 HIS A N 1
ATOM 727 C CA . HIS A 1 96 ? 14.449 52.486 -72.239 1.00 32.66 96 HIS A CA 1
ATOM 728 C C . HIS A 1 96 ? 15.176 51.123 -72.037 1.00 32.66 96 HIS A C 1
ATOM 730 O O . HIS A 1 96 ? 15.548 50.770 -70.925 1.00 32.66 96 HIS A O 1
ATOM 736 N N . ASP A 1 97 ? 15.351 50.267 -73.062 1.00 29.05 97 ASP A N 1
ATOM 737 C CA . ASP A 1 97 ? 15.074 50.449 -74.506 1.00 29.05 97 ASP A CA 1
ATOM 738 C C . ASP A 1 97 ? 14.430 49.222 -75.211 1.00 29.05 97 ASP A C 1
ATOM 740 O O . ASP A 1 97 ? 14.236 48.169 -74.603 1.00 29.05 97 ASP A O 1
ATOM 744 N N . THR A 1 98 ? 14.062 49.374 -76.492 1.00 31.52 98 THR A N 1
ATOM 745 C CA . THR A 1 98 ? 13.197 48.448 -77.276 1.00 31.52 98 THR A CA 1
ATOM 746 C C . THR A 1 98 ? 13.882 47.710 -78.460 1.00 31.52 98 THR A C 1
ATOM 748 O O . THR A 1 98 ? 14.937 48.146 -78.913 1.00 31.52 98 THR A O 1
ATOM 751 N N . PRO A 1 99 ? 13.306 46.593 -78.980 1.00 62.88 99 PRO A N 1
ATOM 752 C CA . PRO A 1 99 ? 13.879 45.751 -80.054 1.00 62.88 99 PRO A CA 1
ATOM 753 C C . PRO A 1 99 ? 13.482 46.225 -81.476 1.00 62.88 99 PRO A C 1
ATOM 755 O O . PRO A 1 99 ? 12.723 47.189 -81.596 1.00 62.88 99 PRO A O 1
ATOM 758 N N . PRO A 1 100 ? 13.970 45.585 -82.568 1.00 52.34 100 PRO A N 1
ATOM 759 C CA . PRO A 1 100 ? 13.225 44.497 -83.261 1.00 52.34 100 PRO A CA 1
ATOM 760 C C . PRO A 1 100 ? 14.184 43.351 -83.760 1.00 52.34 100 PRO A C 1
ATOM 762 O O . PRO A 1 100 ? 15.320 43.304 -83.304 1.00 52.34 100 PRO A O 1
ATOM 765 N N . THR A 1 101 ? 13.879 42.349 -84.618 1.00 26.56 101 THR A N 1
ATOM 766 C CA . THR A 1 101 ? 12.959 42.288 -85.782 1.00 26.56 101 THR A CA 1
ATOM 767 C C . THR A 1 101 ? 12.625 40.847 -86.264 1.00 26.56 101 THR A C 1
ATOM 769 O O . THR A 1 101 ? 13.539 40.078 -86.530 1.00 26.56 101 THR A O 1
ATOM 772 N N . ILE A 1 102 ? 11.319 40.524 -86.367 1.00 32.28 102 ILE A N 1
ATOM 773 C CA . ILE A 1 102 ? 10.537 39.901 -87.487 1.00 32.28 102 ILE A CA 1
ATOM 774 C C . ILE A 1 102 ? 11.310 38.922 -88.426 1.00 32.28 102 ILE A C 1
ATOM 776 O O . ILE A 1 102 ? 12.327 39.294 -89.001 1.00 32.28 102 ILE A O 1
ATOM 780 N N . SER A 1 103 ? 10.863 37.682 -88.710 1.00 28.16 103 SER A N 1
ATOM 781 C CA . SER A 1 103 ? 9.640 37.372 -89.496 1.00 28.16 103 SER A CA 1
ATOM 782 C C . SER A 1 103 ? 9.114 35.923 -89.353 1.00 28.16 103 SER A C 1
ATOM 784 O O . SER A 1 103 ? 9.910 34.991 -89.370 1.00 28.16 103 SER A O 1
ATOM 786 N N . ASP A 1 104 ? 7.782 35.784 -89.218 1.00 29.64 104 ASP A N 1
ATOM 787 C CA . ASP A 1 104 ? 6.789 35.074 -90.078 1.00 29.64 104 ASP A CA 1
ATOM 788 C C . ASP A 1 104 ? 7.094 33.673 -90.680 1.00 29.64 104 ASP A C 1
ATOM 790 O O . ASP A 1 104 ? 8.220 33.366 -91.043 1.00 29.64 104 ASP A O 1
ATOM 794 N N . SER A 1 105 ? 6.135 32.752 -90.901 1.00 28.30 105 SER A N 1
ATOM 795 C CA . SER A 1 105 ? 4.651 32.824 -91.033 1.00 28.30 105 SER A CA 1
ATOM 796 C C . SER A 1 105 ? 3.972 31.609 -90.341 1.00 28.30 105 SER A C 1
ATOM 798 O O . SER A 1 105 ? 4.580 30.547 -90.268 1.00 28.30 105 SER A O 1
ATOM 800 N N . ALA A 1 106 ? 2.791 31.688 -89.701 1.00 28.58 106 ALA A N 1
ATOM 801 C CA . ALA A 1 106 ? 1.424 31.533 -90.266 1.00 28.58 106 ALA A CA 1
ATOM 802 C C . ALA A 1 106 ? 1.286 30.380 -91.305 1.00 28.58 106 ALA A C 1
ATOM 804 O O . ALA A 1 106 ? 2.035 30.356 -92.271 1.00 28.58 106 ALA A O 1
ATOM 805 N N . THR A 1 107 ? 0.374 29.394 -91.231 1.00 28.61 107 THR A N 1
ATOM 806 C CA . THR A 1 107 ? -1.080 29.346 -90.895 1.00 28.61 107 THR A CA 1
ATOM 807 C C . THR A 1 107 ? -1.474 27.892 -90.501 1.00 28.61 107 THR A C 1
ATOM 809 O O . THR A 1 107 ? -0.820 26.967 -90.959 1.00 28.61 107 THR A O 1
ATOM 812 N N . SER A 1 108 ? -2.334 27.581 -89.515 1.00 28.45 108 SER A N 1
ATOM 813 C CA . SER A 1 108 ? -3.806 27.728 -89.345 1.00 28.45 108 SER A CA 1
ATOM 814 C C . SER A 1 108 ? -4.682 26.550 -89.863 1.00 28.45 108 SER A C 1
ATOM 816 O O . SER A 1 108 ? -4.342 25.879 -90.831 1.00 28.45 108 SER A O 1
ATOM 818 N N . SER A 1 109 ? -5.847 26.358 -89.214 1.00 27.38 109 SER A N 1
ATOM 819 C CA . SER A 1 109 ? -6.992 25.462 -89.528 1.00 27.38 109 SER A CA 1
ATOM 820 C C . SER A 1 109 ? -7.105 24.055 -88.882 1.00 27.38 109 SER A C 1
ATOM 822 O O . SER A 1 109 ? -6.163 23.287 -88.731 1.00 27.38 109 SER A O 1
ATOM 824 N N . SER A 1 110 ? -8.349 23.746 -88.503 1.00 36.34 110 SER A N 1
ATOM 825 C CA . SER A 1 110 ? -8.975 22.449 -88.158 1.00 36.34 110 SER A CA 1
ATOM 826 C C . SER A 1 110 ? -10.371 22.471 -88.846 1.00 36.34 110 SER A C 1
ATOM 828 O O . SER A 1 110 ? -10.776 23.588 -89.198 1.00 36.34 110 SER A O 1
ATOM 830 N N . PRO A 1 111 ? -11.158 21.373 -89.044 1.00 47.09 111 PRO A N 1
ATOM 831 C CA . PRO A 1 111 ? -11.609 20.467 -87.964 1.00 47.09 111 PRO A CA 1
ATOM 832 C C . PRO A 1 111 ? -12.030 19.013 -88.373 1.00 47.09 111 PRO A C 1
ATOM 834 O O . PRO A 1 111 ? -11.903 18.593 -89.515 1.00 47.09 111 PRO A O 1
ATOM 837 N N . SER A 1 112 ? -12.688 18.309 -87.432 1.00 25.23 112 SER A N 1
ATOM 838 C CA . SER A 1 112 ? -13.812 17.361 -87.663 1.00 25.23 112 SER A CA 1
ATOM 839 C C . SER A 1 112 ? -13.563 15.869 -88.003 1.00 25.23 112 SER A C 1
ATOM 841 O O . SER A 1 112 ? -13.781 15.417 -89.122 1.00 25.23 112 SER A O 1
ATOM 843 N N . SER A 1 113 ? -13.348 15.075 -86.945 1.00 33.53 113 SER A N 1
ATOM 844 C CA . SER A 1 113 ? -14.034 13.796 -86.622 1.00 33.53 113 SER A CA 1
ATOM 845 C C . SER A 1 113 ? -14.393 12.753 -87.710 1.00 33.53 113 SER A C 1
ATOM 847 O O . SER A 1 113 ? -15.346 12.954 -88.466 1.00 33.53 113 SER A O 1
ATOM 849 N N . LYS A 1 114 ? -13.835 11.532 -87.578 1.00 27.38 114 LYS A N 1
ATOM 850 C CA . LYS A 1 114 ? -14.578 10.269 -87.287 1.00 27.38 114 LYS A CA 1
ATOM 851 C C . LYS A 1 114 ? -13.670 9.021 -87.308 1.00 27.38 114 LYS A C 1
ATOM 853 O O . LYS A 1 114 ? -13.347 8.528 -88.379 1.00 27.38 114 LYS A O 1
ATOM 858 N N . ALA A 1 115 ? -13.390 8.440 -86.139 1.00 26.22 115 ALA A N 1
ATOM 859 C CA . ALA A 1 115 ? -13.126 7.003 -85.961 1.00 26.22 115 ALA A CA 1
ATOM 860 C C . ALA A 1 115 ? -13.183 6.655 -84.463 1.00 26.22 115 ALA A C 1
ATOM 862 O O . ALA A 1 115 ? -12.624 7.381 -83.645 1.00 26.22 115 ALA A O 1
ATOM 863 N N . SER A 1 116 ? -13.841 5.555 -84.091 1.00 34.69 116 SER A N 1
ATOM 864 C CA . SER A 1 116 ? -13.783 5.014 -82.728 1.00 34.69 116 SER A CA 1
ATOM 865 C C . SER A 1 116 ? -12.741 3.896 -82.663 1.00 34.69 116 SER A C 1
ATOM 867 O O . SER A 1 116 ? -13.032 2.768 -83.059 1.00 34.69 116 SER A O 1
ATOM 869 N N . MET A 1 117 ? -11.549 4.202 -82.151 1.00 28.14 117 MET A N 1
ATOM 870 C CA . MET A 1 117 ? -10.552 3.206 -81.739 1.00 28.14 117 MET A CA 1
ATOM 871 C C . MET A 1 117 ? -10.445 3.172 -80.209 1.00 28.14 117 MET A C 1
ATOM 873 O O . MET A 1 117 ? -10.743 4.155 -79.533 1.00 28.14 117 MET A O 1
ATOM 877 N N . ALA A 1 118 ? -10.126 2.000 -79.656 1.00 32.06 118 ALA A N 1
ATOM 878 C CA . ALA A 1 118 ? -10.407 1.691 -78.255 1.00 32.06 118 ALA A CA 1
ATOM 879 C C . ALA A 1 118 ? -9.514 2.468 -77.257 1.00 32.06 118 ALA A C 1
ATOM 881 O O . ALA A 1 118 ? -8.289 2.411 -77.395 1.00 32.06 118 ALA A O 1
ATOM 882 N N . PRO A 1 119 ? -10.081 3.070 -76.184 1.00 41.62 119 PRO A N 1
ATOM 883 C CA . PRO A 1 119 ? -9.304 3.751 -75.136 1.00 41.62 119 PRO A CA 1
ATOM 884 C C . PRO A 1 119 ? -8.210 2.873 -74.516 1.00 41.62 119 PRO A C 1
ATOM 886 O O . PRO A 1 119 ? -7.115 3.340 -74.222 1.00 41.62 119 PRO A O 1
ATOM 889 N N . ALA A 1 120 ? -8.484 1.570 -74.403 1.00 49.94 120 ALA A N 1
ATOM 890 C CA . ALA A 1 120 ? -7.610 0.592 -73.769 1.00 49.94 120 ALA A CA 1
ATOM 891 C C . ALA A 1 120 ? -6.198 0.501 -74.389 1.00 49.94 120 ALA A C 1
ATOM 893 O O . ALA A 1 120 ? -5.260 0.099 -73.696 1.00 49.94 120 ALA A O 1
ATOM 894 N N . LEU A 1 121 ? -6.027 0.838 -75.675 1.00 48.03 121 LEU A N 1
ATOM 895 C CA . LEU A 1 121 ? -4.712 0.815 -76.329 1.00 48.03 121 LEU A CA 1
ATOM 896 C C . LEU A 1 121 ? -3.787 1.915 -75.788 1.00 48.03 121 LEU A C 1
ATOM 898 O O . LEU A 1 121 ? -2.607 1.656 -75.561 1.00 48.03 121 LEU A O 1
ATOM 902 N N . TYR A 1 122 ? -4.329 3.108 -75.531 1.00 54.88 122 TYR A N 1
ATOM 903 C CA . TYR A 1 122 ? -3.560 4.271 -75.079 1.00 54.88 122 TYR A CA 1
ATOM 904 C C . TYR A 1 122 ? -2.952 4.041 -73.687 1.00 54.88 122 TYR A C 1
ATOM 906 O O . TYR A 1 122 ? -1.746 4.204 -73.509 1.00 54.88 122 TYR A O 1
ATOM 914 N N . ASP A 1 123 ? -3.756 3.548 -72.736 1.00 63.91 123 ASP A N 1
ATOM 915 C CA . ASP A 1 123 ? -3.307 3.232 -71.369 1.00 63.91 123 ASP A CA 1
ATOM 916 C C . ASP A 1 123 ? -2.134 2.240 -71.340 1.00 63.91 123 ASP A C 1
ATOM 918 O O . ASP A 1 123 ? -1.276 2.299 -70.462 1.00 63.91 123 ASP A O 1
ATOM 922 N N . SER A 1 124 ? -2.096 1.297 -72.289 1.00 68.12 124 SER A N 1
ATOM 923 C CA . SER A 1 124 ? -1.069 0.254 -72.302 1.00 68.12 124 SER A CA 1
ATOM 924 C C . SER A 1 124 ? 0.264 0.754 -72.872 1.00 68.12 124 SER A C 1
ATOM 926 O O . SER A 1 124 ? 1.320 0.350 -72.384 1.00 68.12 124 SER A O 1
ATOM 928 N N . VAL A 1 125 ? 0.247 1.648 -73.868 1.00 71.12 125 VAL A N 1
ATOM 929 C CA . VAL A 1 125 ? 1.479 2.284 -74.380 1.00 71.12 125 VAL A CA 1
ATOM 930 C C . VAL A 1 125 ? 2.107 3.156 -73.288 1.00 71.12 125 VAL A C 1
ATOM 932 O O . VAL A 1 125 ? 3.287 2.996 -72.989 1.00 71.12 125 VAL A O 1
ATOM 935 N N . ILE A 1 126 ? 1.298 3.966 -72.596 1.00 76.75 126 ILE A N 1
ATOM 936 C CA . ILE A 1 126 ? 1.743 4.774 -71.446 1.00 76.75 126 ILE A CA 1
ATOM 937 C C . ILE A 1 126 ? 2.323 3.882 -70.330 1.00 76.75 126 ILE A C 1
ATOM 939 O O . ILE A 1 126 ? 3.324 4.232 -69.704 1.00 76.75 126 ILE A O 1
ATOM 943 N N . ALA A 1 127 ? 1.732 2.706 -70.090 1.00 78.19 127 ALA A N 1
ATOM 944 C CA . ALA A 1 127 ? 2.250 1.733 -69.130 1.00 78.19 127 ALA A CA 1
ATOM 945 C C . ALA A 1 127 ? 3.630 1.164 -69.519 1.00 78.19 127 ALA A C 1
ATOM 947 O O . ALA A 1 127 ? 4.483 1.002 -68.649 1.00 78.19 127 ALA A O 1
ATOM 948 N N . GLU A 1 128 ? 3.875 0.878 -70.801 1.00 79.81 128 GLU A N 1
ATOM 949 C CA . GLU A 1 128 ? 5.184 0.420 -71.291 1.00 79.81 128 GLU A CA 1
ATOM 950 C C . GLU A 1 128 ? 6.251 1.516 -71.171 1.00 79.81 128 GLU A C 1
ATOM 952 O O . GLU A 1 128 ? 7.333 1.254 -70.645 1.00 79.81 128 GLU A O 1
ATOM 957 N N . GLU A 1 129 ? 5.938 2.751 -71.582 1.00 78.50 129 GLU A N 1
ATOM 958 C CA . GLU A 1 129 ? 6.840 3.901 -71.434 1.00 78.50 129 GLU A CA 1
ATOM 959 C C . GLU A 1 129 ? 7.197 4.153 -69.963 1.00 78.50 129 GLU A C 1
ATOM 961 O O . GLU A 1 129 ? 8.371 4.340 -69.634 1.00 78.50 129 GLU A O 1
ATOM 966 N N . TRP A 1 130 ? 6.208 4.079 -69.062 1.00 80.44 130 TRP A N 1
ATOM 967 C CA . TRP A 1 130 ? 6.422 4.199 -67.619 1.00 80.44 130 TRP A CA 1
ATOM 968 C C . TRP A 1 130 ? 7.373 3.115 -67.093 1.00 80.44 130 TRP A C 1
ATOM 970 O O . TRP A 1 130 ? 8.309 3.440 -66.360 1.00 80.44 130 TRP A O 1
ATOM 980 N N . VAL A 1 131 ? 7.180 1.847 -67.487 1.00 79.75 131 VAL A N 1
ATOM 981 C CA . VAL A 1 131 ? 8.056 0.736 -67.071 1.00 79.75 131 VAL A CA 1
ATOM 982 C C . VAL A 1 131 ? 9.473 0.928 -67.613 1.00 79.75 131 VAL A C 1
ATOM 984 O O . VAL A 1 131 ? 10.429 0.808 -66.848 1.00 79.75 131 VAL A O 1
ATOM 987 N N . ASN A 1 132 ? 9.632 1.267 -68.895 1.00 78.38 132 ASN A N 1
ATOM 988 C CA . ASN A 1 132 ? 10.952 1.440 -69.509 1.00 78.38 132 ASN A CA 1
ATOM 989 C C . ASN A 1 132 ? 11.729 2.583 -68.827 1.00 78.38 132 ASN A C 1
ATOM 991 O O . ASN A 1 132 ? 12.877 2.390 -68.432 1.00 78.38 132 ASN A O 1
ATOM 995 N N . LEU A 1 133 ? 11.072 3.723 -68.572 1.00 79.56 133 LEU A N 1
ATOM 996 C CA . LEU A 1 133 ? 11.655 4.871 -67.867 1.00 79.56 133 LEU A CA 1
ATOM 997 C C . LEU A 1 133 ? 12.071 4.537 -66.424 1.00 79.56 133 LEU A C 1
ATOM 999 O O . LEU A 1 133 ? 13.125 4.980 -65.965 1.00 79.56 133 LEU A O 1
ATOM 1003 N N . HIS A 1 134 ? 11.278 3.744 -65.696 1.00 77.94 134 HIS A N 1
ATOM 1004 C CA . HIS A 1 134 ? 11.620 3.349 -64.325 1.00 77.94 134 HIS A CA 1
ATOM 1005 C C . HIS A 1 134 ? 12.730 2.290 -64.283 1.00 77.94 134 HIS A C 1
ATOM 1007 O O . HIS A 1 134 ? 13.520 2.288 -63.340 1.00 77.94 134 HIS A O 1
ATOM 1013 N N . LEU A 1 135 ? 12.858 1.439 -65.304 1.00 79.19 135 LEU A N 1
ATOM 1014 C CA . LEU A 1 135 ? 14.004 0.535 -65.443 1.00 79.19 135 LEU A CA 1
ATOM 1015 C C . LEU A 1 135 ? 15.287 1.299 -65.824 1.00 79.19 135 LEU A C 1
ATOM 1017 O O . LEU A 1 135 ? 16.341 1.002 -65.264 1.00 79.19 135 LEU A O 1
ATOM 1021 N N . GLU A 1 136 ? 15.196 2.308 -66.704 1.00 78.88 136 GLU A N 1
ATOM 1022 C CA . GLU A 1 136 ? 16.302 3.228 -67.035 1.00 78.88 136 GLU A CA 1
ATOM 1023 C C . GLU A 1 136 ? 16.767 3.983 -65.775 1.00 78.88 136 GLU A C 1
ATOM 1025 O O . GLU A 1 136 ? 17.948 3.947 -65.432 1.00 78.88 136 GLU A O 1
ATOM 1030 N N . THR A 1 137 ? 15.834 4.583 -65.027 1.00 74.31 137 THR A N 1
ATOM 1031 C CA . THR A 1 137 ? 16.125 5.403 -63.834 1.00 74.31 137 THR A CA 1
ATOM 1032 C C . THR A 1 137 ? 16.746 4.600 -62.683 1.00 74.31 137 THR A C 1
ATOM 1034 O O . THR A 1 137 ? 17.617 5.108 -61.983 1.00 74.31 137 THR A O 1
ATOM 1037 N N . ASN A 1 138 ? 16.331 3.343 -62.483 1.00 66.56 138 ASN A N 1
ATOM 1038 C CA . ASN A 1 138 ? 16.862 2.478 -61.419 1.00 66.56 138 ASN A CA 1
ATOM 1039 C C . ASN A 1 138 ? 18.094 1.653 -61.847 1.00 66.56 138 ASN A C 1
ATOM 1041 O O . ASN A 1 138 ? 18.576 0.837 -61.062 1.00 66.56 138 ASN A O 1
ATOM 1045 N N . GLY A 1 139 ? 18.592 1.814 -63.082 1.00 59.31 139 GLY A N 1
ATOM 1046 C CA . GLY A 1 139 ? 19.733 1.047 -63.600 1.00 59.31 139 GLY A CA 1
ATOM 1047 C C . GLY A 1 139 ? 19.490 -0.468 -63.656 1.00 59.31 139 GLY A C 1
ATOM 1048 O O . GLY A 1 139 ? 20.427 -1.255 -63.518 1.00 59.31 139 GLY A O 1
ATOM 1049 N N . ALA A 1 140 ? 18.232 -0.892 -63.800 1.00 64.50 140 ALA A N 1
ATOM 1050 C CA . ALA A 1 140 ? 17.831 -2.281 -63.615 1.00 64.50 140 ALA A CA 1
ATOM 1051 C C . ALA A 1 140 ? 18.294 -3.175 -64.780 1.00 64.50 140 ALA A C 1
ATOM 1053 O O . ALA A 1 140 ? 17.895 -2.985 -65.931 1.00 64.50 140 ALA A O 1
ATOM 1054 N N . PHE A 1 141 ? 19.111 -4.187 -64.474 1.00 63.56 141 PHE A N 1
ATOM 1055 C CA . PHE A 1 141 ? 19.564 -5.170 -65.458 1.00 63.56 141 PHE A CA 1
ATOM 1056 C C . PHE A 1 141 ? 18.484 -6.227 -65.723 1.00 63.56 141 PHE A C 1
ATOM 1058 O O . PHE A 1 141 ? 18.096 -6.975 -64.824 1.00 63.56 141 PHE A O 1
ATOM 1065 N N . LEU A 1 142 ? 18.036 -6.312 -66.975 1.00 70.88 142 LEU A N 1
ATOM 1066 C CA . LEU A 1 142 ? 17.251 -7.429 -67.498 1.00 70.88 142 LEU A CA 1
ATOM 1067 C C . LEU A 1 142 ? 18.167 -8.370 -68.293 1.00 70.88 142 LEU A C 1
ATOM 1069 O O . LEU A 1 142 ? 19.173 -7.932 -68.850 1.00 70.88 142 LEU A O 1
ATOM 1073 N N . LEU A 1 143 ? 17.815 -9.658 -68.355 1.00 70.50 143 LEU A N 1
ATOM 1074 C CA . LEU A 1 143 ? 18.586 -10.635 -69.127 1.00 70.50 143 LEU A CA 1
ATOM 1075 C C . LEU A 1 143 ? 18.513 -10.297 -70.632 1.00 70.50 143 LEU A C 1
ATOM 1077 O O . LEU A 1 143 ? 17.414 -10.046 -71.130 1.00 70.50 143 LEU A O 1
ATOM 1081 N N . PRO A 1 144 ? 19.647 -10.271 -71.358 1.00 64.31 144 PRO A N 1
ATOM 1082 C CA . PRO A 1 144 ? 19.671 -9.946 -72.781 1.00 64.31 144 PRO A CA 1
ATOM 1083 C C . PRO A 1 144 ? 19.111 -11.089 -73.639 1.00 64.31 144 PRO A C 1
ATOM 1085 O O . PRO A 1 144 ? 19.116 -12.252 -73.231 1.00 64.31 144 PRO A O 1
ATOM 1088 N N . ILE A 1 145 ? 18.685 -10.773 -74.867 1.00 64.50 145 ILE A N 1
ATOM 1089 C CA . ILE A 1 145 ? 18.262 -11.789 -75.842 1.00 64.50 145 ILE A CA 1
ATOM 1090 C C . ILE A 1 145 ? 19.481 -12.557 -76.387 1.00 64.50 145 ILE A C 1
ATOM 1092 O O . ILE A 1 145 ? 20.015 -12.208 -77.441 1.00 64.50 145 ILE A O 1
ATOM 1096 N N . SER A 1 146 ? 19.888 -13.634 -75.715 1.00 58.16 146 SER A N 1
ATOM 1097 C CA . SER A 1 146 ? 20.876 -14.577 -76.263 1.00 58.16 146 SER A CA 1
ATOM 1098 C C . SER A 1 146 ? 20.208 -15.619 -77.180 1.00 58.16 146 SER A C 1
ATOM 1100 O O . SER A 1 146 ? 20.471 -15.641 -78.382 1.00 58.16 146 SER A O 1
ATOM 1102 N N . ASP A 1 147 ? 19.258 -16.409 -76.663 1.00 53.84 147 ASP A N 1
ATOM 1103 C CA . ASP A 1 147 ? 18.669 -17.562 -77.376 1.00 53.84 147 ASP A CA 1
ATOM 1104 C C . ASP A 1 147 ? 17.816 -17.228 -78.619 1.00 53.84 147 ASP A C 1
ATOM 1106 O O . ASP A 1 147 ? 17.697 -18.043 -79.533 1.00 53.84 147 ASP A O 1
ATOM 1110 N N . ILE A 1 148 ? 17.184 -16.048 -78.670 1.00 53.28 148 ILE A N 1
ATOM 1111 C CA . ILE A 1 148 ? 16.117 -15.737 -79.655 1.00 53.28 148 ILE A CA 1
ATOM 1112 C C . ILE A 1 148 ? 16.620 -14.831 -80.801 1.00 53.28 148 ILE A C 1
ATOM 1114 O O . ILE A 1 148 ? 15.933 -14.632 -81.807 1.00 53.28 148 ILE A O 1
ATOM 1118 N N . ALA A 1 149 ? 17.863 -14.343 -80.721 1.00 52.44 149 ALA A N 1
ATOM 1119 C CA . ALA A 1 149 ? 18.508 -13.547 -81.766 1.00 52.44 149 ALA A CA 1
ATOM 1120 C C . ALA A 1 149 ? 18.461 -14.164 -83.192 1.00 52.44 149 ALA A C 1
ATOM 1122 O O . ALA A 1 149 ? 18.224 -13.404 -84.137 1.00 52.44 149 ALA A O 1
ATOM 1123 N N . PRO A 1 150 ? 18.625 -15.491 -83.410 1.00 53.97 150 PRO A N 1
ATOM 1124 C CA . PRO A 1 150 ? 18.458 -16.080 -84.742 1.00 53.97 150 PRO A CA 1
ATOM 1125 C C . PRO A 1 150 ? 16.991 -16.161 -85.201 1.00 53.97 150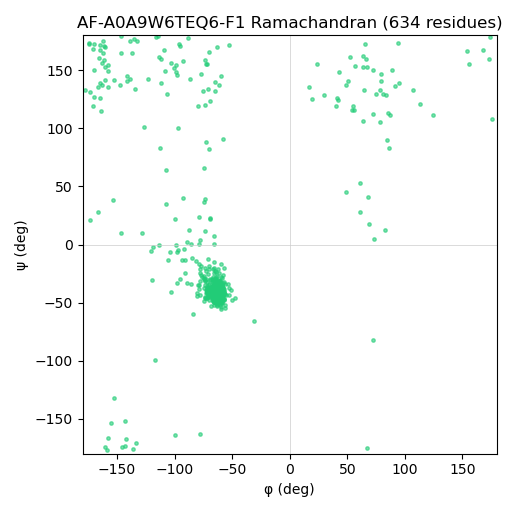 PRO A C 1
ATOM 1127 O O . PRO A 1 150 ? 16.732 -16.042 -86.395 1.00 53.97 150 PRO A O 1
ATOM 1130 N N . MET A 1 151 ? 16.015 -16.294 -84.293 1.00 50.50 151 MET A N 1
ATOM 1131 C CA . MET A 1 151 ? 14.587 -16.315 -84.665 1.00 50.50 151 MET A CA 1
ATOM 1132 C C . MET A 1 151 ? 14.087 -14.927 -85.094 1.00 50.50 151 MET A C 1
ATOM 1134 O O . MET A 1 151 ? 13.321 -14.804 -86.052 1.00 50.50 151 MET A O 1
ATOM 1138 N N . LEU A 1 152 ? 14.602 -13.871 -84.454 1.00 52.38 152 LEU A N 1
ATOM 1139 C CA . LEU A 1 152 ? 14.403 -12.475 -84.868 1.00 52.38 152 LEU A CA 1
ATOM 1140 C C . LEU A 1 152 ? 15.062 -12.144 -86.226 1.00 52.38 152 LEU A C 1
ATOM 1142 O O . LEU A 1 152 ? 14.717 -11.125 -86.829 1.00 52.38 152 LEU A O 1
ATOM 1146 N N . LYS A 1 153 ? 15.965 -13.010 -86.715 1.00 49.06 153 LYS A N 1
ATOM 1147 C CA . LYS A 1 153 ? 16.651 -12.953 -88.020 1.00 49.06 153 LYS A CA 1
ATOM 1148 C C . LYS A 1 153 ? 16.149 -14.023 -89.012 1.00 49.06 153 LYS A C 1
ATOM 1150 O O . LYS A 1 153 ? 16.928 -14.536 -89.812 1.00 49.06 153 LYS A O 1
ATOM 1155 N N . SER A 1 154 ? 14.859 -14.363 -88.995 1.00 39.81 154 SER A N 1
ATOM 1156 C CA . SER A 1 154 ? 14.269 -15.217 -90.038 1.00 39.81 154 SER A CA 1
ATOM 1157 C C . SER A 1 154 ? 14.195 -14.474 -91.393 1.00 39.81 154 SER A C 1
ATOM 1159 O O . SER A 1 154 ? 13.583 -13.409 -91.468 1.00 39.81 154 SER A O 1
ATOM 1161 N N . PRO A 1 155 ? 14.790 -14.996 -92.486 1.00 45.91 155 PRO A N 1
ATOM 1162 C CA . PRO A 1 155 ? 14.849 -14.305 -93.780 1.00 45.91 155 PRO A CA 1
ATOM 1163 C C . PRO A 1 155 ? 13.676 -14.695 -94.705 1.00 45.91 155 PRO A C 1
ATOM 1165 O O . PRO A 1 155 ? 13.888 -14.972 -95.884 1.00 45.91 155 PRO A O 1
ATOM 1168 N N . ALA A 1 156 ? 12.458 -14.832 -94.162 1.00 38.59 156 ALA A N 1
ATOM 1169 C CA . ALA A 1 156 ? 11.351 -15.508 -94.858 1.00 38.59 156 ALA A CA 1
ATOM 1170 C C . ALA A 1 156 ? 9.927 -15.059 -94.451 1.00 38.59 156 ALA A C 1
ATOM 1172 O O . ALA A 1 156 ? 9.017 -15.884 -94.384 1.00 38.59 156 ALA A O 1
ATOM 1173 N N . VAL A 1 157 ? 9.712 -13.762 -94.205 1.00 42.97 157 VAL A N 1
ATOM 1174 C CA . VAL A 1 157 ? 8.372 -13.142 -94.247 1.00 42.97 157 VAL A CA 1
ATOM 1175 C C . VAL A 1 157 ? 8.493 -11.828 -95.020 1.00 42.97 157 VAL A C 1
ATOM 1177 O O . VAL A 1 157 ? 9.450 -11.088 -94.802 1.00 42.97 157 VAL A O 1
ATOM 1180 N N . ASN A 1 158 ? 7.570 -11.569 -95.948 1.00 37.59 158 ASN A N 1
ATOM 1181 C CA . ASN A 1 158 ? 7.571 -10.352 -96.765 1.00 37.59 158 ASN A CA 1
ATOM 1182 C C . ASN A 1 158 ? 7.150 -9.128 -95.931 1.00 37.59 158 ASN A C 1
ATOM 1184 O O . ASN A 1 158 ? 6.378 -9.267 -94.985 1.00 37.59 158 ASN A O 1
ATOM 1188 N N . ASP A 1 159 ? 7.569 -7.925 -96.335 1.00 41.94 159 ASP A N 1
ATOM 1189 C CA . ASP A 1 159 ? 7.140 -6.642 -95.743 1.00 41.94 159 ASP A CA 1
ATOM 1190 C C . ASP A 1 159 ? 5.691 -6.237 -96.138 1.00 41.94 159 ASP A C 1
ATOM 1192 O O . ASP A 1 159 ? 5.389 -5.060 -96.337 1.00 41.94 159 ASP A O 1
ATOM 1196 N N . GLU A 1 160 ? 4.773 -7.204 -96.258 1.00 47.88 160 GLU A N 1
ATOM 1197 C CA . GLU A 1 160 ? 3.350 -6.989 -96.563 1.00 47.88 160 GLU A CA 1
ATOM 1198 C C . GLU A 1 160 ? 2.453 -7.608 -95.471 1.00 47.88 160 GLU A C 1
ATOM 1200 O O . GLU A 1 160 ? 2.751 -8.665 -94.922 1.00 47.88 160 GLU A O 1
ATOM 1205 N N . GLU A 1 161 ? 1.346 -6.925 -95.154 1.00 45.16 161 GLU A N 1
ATOM 1206 C CA . GLU A 1 161 ? 0.332 -7.297 -94.144 1.00 45.16 161 GLU A CA 1
ATOM 1207 C C . GLU A 1 161 ? 0.789 -7.420 -92.671 1.00 45.16 161 GLU A C 1
ATOM 1209 O O . GLU A 1 161 ? 0.412 -8.334 -91.937 1.00 45.16 161 GLU A O 1
ATOM 1214 N N . LEU A 1 162 ? 1.444 -6.369 -92.164 1.00 41.69 162 LEU A N 1
ATOM 1215 C CA . LEU A 1 162 ? 1.164 -5.885 -90.803 1.00 41.69 162 LEU A CA 1
ATOM 1216 C C . LEU A 1 162 ? 0.518 -4.493 -90.859 1.00 41.69 162 LEU A C 1
ATOM 1218 O O . LEU A 1 162 ? 1.186 -3.474 -90.683 1.00 41.69 162 LEU A O 1
ATOM 1222 N N . ASP A 1 163 ? -0.802 -4.454 -91.073 1.00 44.59 163 ASP A N 1
ATOM 1223 C CA . ASP A 1 163 ? -1.607 -3.234 -90.917 1.00 44.59 163 ASP A CA 1
ATOM 1224 C C . ASP A 1 163 ? -1.713 -2.849 -89.430 1.00 44.59 163 ASP A C 1
ATOM 1226 O O . ASP A 1 163 ? -2.668 -3.171 -88.719 1.00 44.59 163 ASP A O 1
ATOM 1230 N N . ILE A 1 164 ? -0.673 -2.170 -88.944 1.00 43.44 164 ILE A N 1
ATOM 1231 C CA . ILE A 1 164 ? -0.632 -1.539 -87.625 1.00 43.44 164 ILE A CA 1
ATOM 1232 C C . ILE A 1 164 ? -0.725 -0.021 -87.819 1.00 43.44 164 ILE A C 1
ATOM 1234 O O . ILE A 1 164 ? 0.183 0.738 -87.482 1.00 43.44 164 ILE A O 1
ATOM 1238 N N . ASN A 1 165 ? -1.863 0.428 -88.355 1.00 41.81 165 ASN A N 1
ATOM 1239 C CA . ASN A 1 165 ? -2.284 1.828 -88.317 1.00 41.81 165 ASN A CA 1
ATOM 1240 C C . ASN A 1 165 ? -2.393 2.334 -86.860 1.00 41.81 165 ASN A C 1
ATOM 1242 O O . ASN A 1 165 ? -3.436 2.209 -86.217 1.00 41.81 165 ASN A O 1
ATOM 1246 N N . SER A 1 166 ? -1.303 2.893 -86.321 1.00 43.22 166 SER A N 1
ATOM 1247 C CA . SER A 1 166 ? -1.296 3.691 -85.087 1.00 43.22 166 SER A CA 1
ATOM 1248 C C . SER A 1 166 ? 0.000 4.503 -84.966 1.00 43.22 166 SER A C 1
ATOM 1250 O O . SER A 1 166 ? 1.072 3.939 -84.755 1.00 43.22 166 SER A O 1
ATOM 1252 N N . GLU A 1 167 ? -0.094 5.835 -85.006 1.00 40.69 167 GLU A N 1
ATOM 1253 C CA . GLU A 1 167 ? 1.049 6.778 -84.998 1.00 40.69 167 GLU A CA 1
ATOM 1254 C C . GLU A 1 167 ? 1.884 6.785 -83.692 1.00 40.69 167 GLU A C 1
ATOM 1256 O O . GLU A 1 167 ? 2.885 7.488 -83.585 1.00 40.69 167 GLU A O 1
ATOM 1261 N N . ALA A 1 168 ? 1.524 5.954 -82.709 1.00 42.34 168 ALA A N 1
ATOM 1262 C CA . ALA A 1 168 ? 2.251 5.768 -81.452 1.00 42.34 168 ALA A CA 1
ATOM 1263 C C . ALA A 1 168 ? 3.606 5.035 -81.600 1.00 42.34 168 ALA A C 1
ATOM 1265 O O . ALA A 1 168 ? 4.447 5.126 -80.712 1.00 42.34 168 ALA A O 1
ATOM 1266 N N . PHE A 1 169 ? 3.850 4.323 -82.708 1.00 45.84 169 PHE A N 1
ATOM 1267 C CA . PHE A 1 169 ? 5.075 3.525 -82.916 1.00 45.84 169 PHE A CA 1
ATOM 1268 C C . PHE A 1 169 ? 6.257 4.304 -83.538 1.00 45.84 169 PHE A C 1
ATOM 1270 O O . PHE A 1 169 ? 7.238 3.703 -83.970 1.00 45.84 169 PHE A O 1
ATOM 1277 N N . ALA A 1 170 ? 6.186 5.638 -83.607 1.00 37.44 170 ALA A N 1
ATOM 1278 C CA . ALA A 1 170 ? 7.202 6.460 -84.274 1.00 37.44 170 ALA A CA 1
ATOM 1279 C C . ALA A 1 170 ? 8.509 6.659 -83.471 1.00 37.44 170 ALA A C 1
ATOM 1281 O O . ALA A 1 170 ? 9.534 7.025 -84.052 1.00 37.44 170 ALA A O 1
ATOM 1282 N N . PHE A 1 171 ? 8.508 6.422 -82.154 1.00 39.56 171 PHE A N 1
ATOM 1283 C CA . PHE A 1 171 ? 9.699 6.591 -81.315 1.00 39.56 171 PHE A CA 1
ATOM 1284 C C . PHE A 1 171 ? 10.586 5.334 -81.272 1.00 39.56 171 PHE A C 1
ATOM 1286 O O . PHE A 1 171 ? 10.108 4.208 -81.191 1.00 39.56 171 PHE A O 1
ATOM 1293 N N . ARG A 1 172 ? 11.910 5.558 -81.265 1.00 48.81 172 ARG A N 1
ATOM 1294 C CA . ARG A 1 172 ? 12.986 4.550 -81.132 1.00 48.81 172 ARG A CA 1
ATOM 1295 C C . ARG A 1 172 ? 13.177 3.561 -82.306 1.00 48.81 172 ARG A C 1
ATOM 1297 O O . ARG A 1 172 ? 13.579 2.422 -82.091 1.00 48.81 172 ARG A O 1
ATOM 1304 N N . LYS A 1 173 ? 13.093 4.014 -83.570 1.00 40.81 173 LYS A N 1
ATOM 1305 C CA . LYS A 1 173 ? 13.677 3.289 -84.735 1.00 40.81 173 LYS A CA 1
ATOM 1306 C C . LYS A 1 173 ? 15.222 3.386 -84.795 1.00 40.81 173 LYS A C 1
ATOM 1308 O O . LYS A 1 173 ? 15.797 3.572 -85.865 1.00 40.81 173 LYS A O 1
ATOM 1313 N N . GLY A 1 174 ? 15.910 3.310 -83.653 1.00 35.09 174 GLY A N 1
ATOM 1314 C CA . GLY A 1 174 ? 17.364 3.473 -83.582 1.00 35.09 174 GLY A CA 1
ATOM 1315 C C . GLY A 1 174 ? 17.978 3.120 -82.225 1.00 35.09 174 GLY A C 1
ATOM 1316 O O . GLY A 1 174 ? 17.589 3.677 -81.202 1.00 35.09 174 GLY A O 1
ATOM 1317 N N . GLY A 1 175 ? 18.984 2.241 -82.252 1.00 42.81 175 GLY A N 1
ATOM 1318 C CA . GLY A 1 175 ? 19.918 1.985 -81.150 1.00 42.81 175 GLY A CA 1
ATOM 1319 C C . GLY A 1 175 ? 19.337 1.216 -79.964 1.00 42.81 175 GLY A C 1
ATOM 1320 O O . GLY A 1 175 ? 19.535 0.010 -79.856 1.00 42.81 175 GLY A O 1
ATOM 1321 N N . ASP A 1 176 ? 18.648 1.927 -79.073 1.00 53.66 176 ASP A N 1
ATOM 1322 C CA . ASP A 1 176 ? 18.294 1.461 -77.731 1.00 53.66 176 ASP A CA 1
ATOM 1323 C C . ASP A 1 176 ? 16.788 1.591 -77.461 1.00 53.66 176 ASP A C 1
ATOM 1325 O O . ASP A 1 176 ? 16.283 2.648 -77.070 1.00 53.66 176 ASP A O 1
ATOM 1329 N N . GLY A 1 177 ? 16.062 0.472 -77.556 1.00 58.56 177 GLY A N 1
ATOM 1330 C CA . GLY A 1 177 ? 14.663 0.343 -77.110 1.00 58.56 177 GLY A CA 1
ATOM 1331 C C . GLY A 1 177 ? 14.479 0.396 -75.582 1.00 58.56 177 GLY A C 1
ATOM 1332 O O . GLY A 1 177 ? 13.509 -0.145 -75.054 1.00 58.56 177 GLY A O 1
ATOM 1333 N N . GLY A 1 178 ? 15.430 0.997 -74.862 1.00 69.44 178 GLY A N 1
ATOM 1334 C CA . GLY A 1 178 ? 15.550 0.948 -73.407 1.00 69.44 178 GLY A CA 1
ATOM 1335 C C . GLY A 1 178 ? 15.893 -0.456 -72.883 1.00 69.44 178 GLY A C 1
ATOM 1336 O O . GLY A 1 178 ? 16.126 -1.383 -73.666 1.00 69.44 178 GLY A O 1
ATOM 1337 N N . PRO A 1 179 ? 15.928 -0.646 -71.552 1.00 71.94 179 PRO A N 1
ATOM 1338 C CA . PRO A 1 179 ? 16.094 -1.946 -70.912 1.00 71.94 179 PRO A CA 1
ATOM 1339 C C . PRO A 1 179 ? 15.097 -2.997 -71.408 1.00 71.94 179 PRO A C 1
ATOM 1341 O O . PRO A 1 179 ? 15.497 -4.143 -71.594 1.00 71.94 179 PRO A O 1
ATOM 1344 N N . LEU A 1 180 ? 13.841 -2.613 -71.681 1.00 79.56 180 LEU A N 1
ATOM 1345 C CA . LEU A 1 180 ? 12.845 -3.525 -72.252 1.00 79.56 180 LEU A CA 1
ATOM 1346 C C . LEU A 1 180 ? 13.273 -4.031 -73.635 1.00 79.56 180 LEU A C 1
ATOM 1348 O O . LEU A 1 180 ? 13.340 -5.241 -73.836 1.00 79.56 180 LEU A O 1
ATOM 1352 N N . GLY A 1 181 ? 13.643 -3.134 -74.556 1.00 72.94 181 GLY A N 1
ATOM 1353 C CA . GLY A 1 181 ? 14.085 -3.513 -75.901 1.00 72.94 181 GLY A CA 1
ATOM 1354 C C . GLY A 1 181 ? 15.360 -4.360 -75.910 1.00 72.94 181 GLY A C 1
ATOM 1355 O O . GLY A 1 181 ? 15.449 -5.336 -76.650 1.00 72.94 181 GLY A O 1
ATOM 1356 N N . ARG A 1 182 ? 16.324 -4.066 -75.026 1.00 72.44 182 ARG A N 1
ATOM 1357 C CA . ARG A 1 182 ? 17.544 -4.886 -74.871 1.00 72.44 182 ARG A CA 1
ATOM 1358 C C . ARG A 1 182 ? 17.270 -6.305 -74.344 1.00 72.44 182 ARG A C 1
ATOM 1360 O O . ARG A 1 182 ? 18.074 -7.204 -74.584 1.00 72.44 182 ARG A O 1
ATOM 1367 N N . ALA A 1 183 ? 16.140 -6.509 -73.669 1.00 73.38 183 ALA A N 1
ATOM 1368 C CA . ALA A 1 183 ? 15.674 -7.806 -73.175 1.00 73.38 183 ALA A CA 1
ATOM 1369 C C . ALA A 1 183 ? 14.615 -8.478 -74.074 1.00 73.38 183 ALA A C 1
ATOM 1371 O O . ALA A 1 183 ? 14.137 -9.561 -73.746 1.00 73.38 183 ALA A O 1
ATOM 1372 N N . GLY A 1 184 ? 14.207 -7.847 -75.184 1.00 75.25 184 GLY A N 1
ATOM 1373 C CA . GLY A 1 184 ? 13.106 -8.332 -76.029 1.00 75.25 184 GLY A CA 1
ATOM 1374 C C . GLY A 1 184 ? 11.725 -8.245 -75.375 1.00 75.25 184 GLY A C 1
ATOM 1375 O O . GLY A 1 184 ? 10.792 -8.910 -75.815 1.00 75.25 184 GLY A O 1
ATOM 1376 N N . MET A 1 185 ? 11.609 -7.436 -74.321 1.00 80.12 185 MET A N 1
ATOM 1377 C CA . MET A 1 185 ? 10.408 -7.204 -73.517 1.00 80.12 185 MET A CA 1
ATOM 1378 C C . MET A 1 185 ? 9.685 -5.902 -73.904 1.00 80.12 185 MET A C 1
ATOM 1380 O O . MET A 1 185 ? 8.934 -5.348 -73.100 1.00 80.12 185 MET A O 1
ATOM 1384 N N . ASP A 1 186 ? 9.916 -5.408 -75.121 1.00 81.94 186 ASP A N 1
ATOM 1385 C CA . ASP A 1 186 ? 9.149 -4.353 -75.793 1.00 81.94 186 ASP A CA 1
ATOM 1386 C C . ASP A 1 186 ? 8.034 -4.944 -76.682 1.00 81.94 186 ASP A C 1
ATOM 1388 O O . ASP A 1 186 ? 8.135 -6.085 -77.147 1.00 81.94 186 ASP A O 1
ATOM 1392 N N . ARG A 1 187 ? 6.990 -4.162 -76.988 1.00 80.25 187 ARG A N 1
ATOM 1393 C CA . ARG A 1 187 ? 5.870 -4.590 -77.853 1.00 80.25 187 ARG A CA 1
ATOM 1394 C C . ARG A 1 187 ? 6.306 -5.266 -79.149 1.00 80.25 187 ARG A C 1
ATOM 1396 O O . ARG A 1 187 ? 5.722 -6.279 -79.524 1.00 80.25 187 ARG A O 1
ATOM 1403 N N . PHE A 1 188 ? 7.277 -4.697 -79.860 1.00 75.94 188 PHE A N 1
ATOM 1404 C CA . PHE A 1 188 ? 7.651 -5.146 -81.199 1.00 75.94 188 PHE A CA 1
ATOM 1405 C C . PHE A 1 188 ? 8.367 -6.502 -81.152 1.00 75.94 188 PHE A C 1
ATOM 1407 O O . PHE A 1 188 ? 8.026 -7.397 -81.931 1.00 75.94 188 PHE A O 1
ATOM 1414 N N . SER A 1 189 ? 9.271 -6.703 -80.192 1.00 77.25 189 SER A N 1
ATOM 1415 C CA . SER A 1 189 ? 9.879 -8.011 -79.927 1.00 77.25 189 SER A CA 1
ATOM 1416 C C . SER A 1 189 ? 8.842 -9.047 -79.488 1.00 77.25 189 SER A C 1
ATOM 1418 O O . SER A 1 189 ? 8.812 -10.146 -80.042 1.00 77.25 189 SER A O 1
ATOM 1420 N N . LEU A 1 190 ? 7.934 -8.703 -78.567 1.00 80.69 190 LEU A N 1
ATOM 1421 C CA . LEU A 1 190 ? 6.911 -9.635 -78.075 1.00 80.69 190 LEU A CA 1
ATOM 1422 C C . LEU A 1 190 ? 5.885 -10.024 -79.161 1.00 80.69 190 LEU A C 1
ATOM 1424 O O . LEU A 1 190 ? 5.447 -11.177 -79.200 1.00 80.69 190 LEU A O 1
ATOM 1428 N N . TYR A 1 191 ? 5.550 -9.120 -80.091 1.00 80.75 191 TYR A N 1
ATOM 1429 C CA . TYR A 1 191 ? 4.760 -9.458 -81.283 1.00 80.75 191 TYR A CA 1
ATOM 1430 C C . TYR A 1 191 ? 5.540 -10.344 -82.265 1.00 80.75 191 TYR A C 1
ATOM 1432 O O . TYR A 1 191 ? 4.969 -11.296 -82.795 1.00 80.75 191 TYR A O 1
ATOM 1440 N N . ARG A 1 192 ? 6.846 -10.106 -82.473 1.00 74.38 192 ARG A N 1
ATOM 1441 C CA . ARG A 1 192 ? 7.706 -11.000 -83.279 1.00 74.38 192 ARG A CA 1
ATOM 1442 C C . ARG A 1 192 ? 7.867 -12.394 -82.663 1.00 74.38 192 ARG A C 1
ATOM 1444 O O . ARG A 1 192 ? 8.033 -13.358 -83.402 1.00 74.38 192 ARG A O 1
ATOM 1451 N N . MET A 1 193 ? 7.758 -12.520 -81.340 1.00 74.94 193 MET A N 1
ATOM 1452 C CA . MET A 1 193 ? 7.664 -13.806 -80.630 1.00 74.94 193 MET A CA 1
ATOM 1453 C C . MET A 1 193 ? 6.260 -14.445 -80.701 1.00 74.94 193 MET A C 1
ATOM 1455 O O . MET A 1 193 ? 6.030 -15.495 -80.105 1.00 74.94 193 MET A O 1
ATOM 1459 N N . GLY A 1 194 ? 5.314 -13.841 -81.430 1.00 78.44 194 GLY A N 1
ATOM 1460 C CA . GLY A 1 194 ? 3.985 -14.395 -81.694 1.00 78.44 194 GLY A CA 1
ATOM 1461 C C . GLY A 1 194 ? 2.947 -14.170 -80.590 1.00 78.44 194 GLY A C 1
ATOM 1462 O O . GLY A 1 194 ? 1.890 -14.804 -80.625 1.00 78.44 194 GLY A O 1
ATOM 1463 N N . MET A 1 195 ? 3.197 -13.296 -79.606 1.00 79.31 195 MET A N 1
ATOM 1464 C CA . MET A 1 195 ? 2.204 -13.040 -78.558 1.00 79.31 195 MET A CA 1
ATOM 1465 C C . MET A 1 195 ? 1.040 -12.165 -79.062 1.00 79.31 195 MET A C 1
ATOM 1467 O O . MET A 1 195 ? 1.281 -11.112 -79.657 1.00 79.31 195 MET A O 1
ATOM 1471 N N . PRO A 1 196 ? -0.231 -12.539 -78.795 1.00 84.38 196 PRO A N 1
ATOM 1472 C CA . PRO A 1 196 ? -1.388 -11.748 -79.209 1.00 84.38 196 PRO A CA 1
ATOM 1473 C C . PRO A 1 196 ? -1.384 -10.332 -78.627 1.00 84.38 196 PRO A C 1
ATOM 1475 O O . PRO A 1 196 ? -1.036 -10.136 -77.460 1.00 84.38 196 PRO A O 1
ATOM 1478 N N . LYS A 1 197 ? -1.883 -9.361 -79.403 1.00 78.38 197 LYS A N 1
ATOM 1479 C CA . LYS A 1 197 ? -1.984 -7.948 -78.994 1.00 78.38 197 LYS A CA 1
ATOM 1480 C C . LYS A 1 197 ? -2.658 -7.776 -77.629 1.00 78.38 197 LYS A C 1
ATOM 1482 O O . LYS A 1 197 ? -2.082 -7.164 -76.738 1.00 78.38 197 LYS A O 1
ATOM 1487 N N . ASP A 1 198 ? -3.798 -8.438 -77.422 1.00 79.94 198 ASP A N 1
ATOM 1488 C CA . ASP A 1 198 ? -4.530 -8.443 -76.147 1.00 79.94 198 ASP A CA 1
ATOM 1489 C C . ASP A 1 198 ? -3.731 -8.990 -74.954 1.00 79.94 198 ASP A C 1
ATOM 1491 O O . ASP A 1 198 ? -4.027 -8.631 -73.814 1.00 79.94 198 ASP A O 1
ATOM 1495 N N . LEU A 1 199 ? -2.767 -9.890 -75.178 1.00 82.25 199 LEU A N 1
ATOM 1496 C CA . LEU A 1 199 ? -1.945 -10.478 -74.118 1.00 82.25 199 LEU A CA 1
ATOM 1497 C C . LEU A 1 199 ? -0.811 -9.527 -73.723 1.00 82.25 199 LEU A C 1
ATOM 1499 O O . LEU A 1 199 ? -0.605 -9.285 -72.536 1.00 82.25 199 LEU A O 1
ATOM 1503 N N . VAL A 1 200 ? -0.142 -8.934 -74.713 1.00 82.31 200 VAL A N 1
ATOM 1504 C CA . VAL A 1 200 ? 0.881 -7.894 -74.518 1.00 82.31 200 VAL A CA 1
ATOM 1505 C C . VAL A 1 200 ? 0.265 -6.648 -73.868 1.00 82.31 200 VAL A C 1
ATOM 1507 O O . VAL A 1 200 ? 0.801 -6.112 -72.900 1.00 82.31 200 VAL A O 1
ATOM 1510 N N . ASP A 1 201 ? -0.927 -6.242 -74.310 1.00 80.38 201 ASP A N 1
ATOM 1511 C CA . ASP A 1 201 ? -1.655 -5.121 -73.721 1.00 80.38 201 ASP A CA 1
ATOM 1512 C C . ASP A 1 201 ? -2.051 -5.363 -72.257 1.00 80.38 201 ASP A C 1
ATOM 1514 O O . ASP A 1 201 ? -2.036 -4.426 -71.453 1.00 80.38 201 ASP A O 1
ATOM 1518 N N . ARG A 1 202 ? -2.401 -6.608 -71.900 1.00 81.56 202 ARG A N 1
ATOM 1519 C CA . ARG A 1 202 ? -2.642 -7.019 -70.507 1.00 81.56 202 ARG A CA 1
ATOM 1520 C C . ARG A 1 202 ? -1.350 -7.046 -69.699 1.00 81.56 202 ARG A C 1
ATOM 1522 O O . ARG A 1 202 ? -1.382 -6.597 -68.562 1.00 81.56 202 ARG A O 1
ATOM 1529 N N . LEU A 1 203 ? -0.237 -7.515 -70.269 1.00 82.94 203 LEU A N 1
ATOM 1530 C CA . LEU A 1 203 ? 1.059 -7.585 -69.590 1.00 82.94 203 LEU A CA 1
ATOM 1531 C C . LEU A 1 203 ? 1.490 -6.209 -69.064 1.00 82.94 203 LEU A C 1
ATOM 1533 O O . LEU A 1 203 ? 1.696 -6.070 -67.859 1.00 82.94 203 LEU A O 1
ATOM 1537 N N . TYR A 1 204 ? 1.543 -5.176 -69.913 1.00 83.44 204 TYR A N 1
ATOM 1538 C CA . TYR A 1 204 ? 1.938 -3.836 -69.455 1.00 83.44 204 TYR A CA 1
ATOM 1539 C C . TYR A 1 204 ? 0.912 -3.201 -68.512 1.00 83.44 204 TYR A C 1
ATOM 1541 O O . TYR A 1 204 ? 1.311 -2.606 -67.511 1.00 83.44 204 TYR A O 1
ATOM 1549 N N . ARG A 1 205 ? -0.401 -3.386 -68.740 1.00 82.38 205 ARG A N 1
ATOM 1550 C CA . ARG A 1 205 ? -1.414 -2.922 -67.772 1.00 82.38 205 ARG A CA 1
ATOM 1551 C C . ARG A 1 205 ? -1.254 -3.609 -66.412 1.00 82.38 205 ARG A C 1
ATOM 1553 O O . ARG A 1 205 ? -1.359 -2.930 -65.400 1.00 82.38 205 ARG A O 1
ATOM 1560 N N . CYS A 1 206 ? -0.944 -4.905 -66.357 1.00 79.38 206 CYS A N 1
ATOM 1561 C CA . CYS A 1 206 ? -0.638 -5.602 -65.106 1.00 79.38 206 CYS A CA 1
ATOM 1562 C C . CYS A 1 206 ? 0.646 -5.070 -64.453 1.00 79.38 206 CYS A C 1
ATOM 1564 O O . CYS A 1 206 ? 0.621 -4.780 -63.261 1.00 79.38 206 CYS A O 1
ATOM 1566 N N . LEU A 1 207 ? 1.734 -4.881 -65.209 1.00 80.50 207 LEU A N 1
ATOM 1567 C CA . LEU A 1 207 ? 2.984 -4.311 -64.687 1.00 80.50 207 LEU A CA 1
ATOM 1568 C C . LEU A 1 207 ? 2.763 -2.919 -64.072 1.00 80.50 207 LEU A C 1
ATOM 1570 O O . LEU A 1 207 ? 3.226 -2.663 -62.964 1.00 80.50 207 LEU A O 1
ATOM 1574 N N . TYR A 1 208 ? 1.999 -2.049 -64.736 1.00 81.44 208 TYR A N 1
ATOM 1575 C CA . TYR A 1 208 ? 1.652 -0.718 -64.228 1.00 81.44 208 TYR A CA 1
ATOM 1576 C C . TYR A 1 208 ? 0.686 -0.764 -63.034 1.00 81.44 208 TYR A C 1
ATOM 1578 O O . TYR A 1 208 ? 0.891 -0.061 -62.046 1.00 81.44 208 TYR A O 1
ATOM 1586 N N . VAL A 1 209 ? -0.352 -1.608 -63.081 1.00 81.19 209 VAL A N 1
ATOM 1587 C CA . VAL A 1 209 ? -1.323 -1.748 -61.981 1.00 81.19 209 VAL A CA 1
ATOM 1588 C C . VAL A 1 209 ? -0.657 -2.295 -60.721 1.00 81.19 209 VAL A C 1
ATOM 1590 O O . VAL A 1 209 ? -0.885 -1.743 -59.652 1.00 81.19 209 VAL A O 1
ATOM 1593 N N . TYR A 1 210 ? 0.204 -3.310 -60.823 1.00 75.88 210 TYR A N 1
ATOM 1594 C CA . TYR A 1 210 ? 0.919 -3.879 -59.673 1.00 75.88 210 TYR A CA 1
ATOM 1595 C C . TYR A 1 210 ? 2.136 -3.058 -59.214 1.00 75.88 210 TYR A C 1
ATOM 1597 O O . TYR A 1 210 ? 2.783 -3.427 -58.236 1.00 75.88 210 TYR A O 1
ATOM 1605 N N . THR A 1 211 ? 2.427 -1.934 -59.874 1.00 76.06 211 THR A N 1
ATOM 1606 C CA . THR A 1 211 ? 3.409 -0.942 -59.423 1.00 76.06 211 THR A CA 1
ATOM 1607 C C . THR A 1 211 ? 2.710 0.392 -59.141 1.00 76.06 211 THR A C 1
ATOM 1609 O O . THR A 1 211 ? 2.096 0.552 -58.084 1.00 76.06 211 THR A O 1
ATOM 1612 N N . ASN A 1 212 ? 2.757 1.345 -60.074 1.00 77.81 212 ASN A N 1
ATOM 1613 C CA . ASN A 1 212 ? 2.253 2.707 -59.900 1.00 77.81 212 ASN A CA 1
ATOM 1614 C C . ASN A 1 212 ? 0.762 2.753 -59.524 1.00 77.81 212 ASN A C 1
ATOM 1616 O O . ASN A 1 212 ? 0.370 3.508 -58.638 1.00 77.81 212 ASN A O 1
ATOM 1620 N N . GLY A 1 213 ? -0.071 1.928 -60.167 1.00 79.94 213 GLY A N 1
ATOM 1621 C CA . GLY A 1 213 ? -1.516 1.906 -59.931 1.00 79.94 213 GLY A CA 1
ATOM 1622 C C . GLY A 1 213 ? -1.872 1.553 -58.486 1.00 79.94 213 GLY A C 1
ATOM 1623 O O . GLY A 1 213 ? -2.620 2.281 -57.838 1.00 79.94 213 GLY A O 1
ATOM 1624 N N . PHE A 1 214 ? -1.293 0.477 -57.949 1.00 81.56 214 PHE A N 1
ATOM 1625 C CA . PHE A 1 214 ? -1.545 0.035 -56.579 1.00 81.56 214 PHE A CA 1
ATOM 1626 C C . PHE A 1 214 ? -0.941 0.985 -55.534 1.00 81.56 214 PHE A C 1
ATOM 1628 O O . PHE A 1 214 ? -1.595 1.277 -54.531 1.00 81.56 214 PHE A O 1
ATOM 1635 N N . HIS A 1 215 ? 0.245 1.553 -55.798 1.00 80.50 215 HIS A N 1
ATOM 1636 C CA . HIS A 1 215 ? 0.808 2.631 -54.975 1.00 80.50 215 HIS A CA 1
ATOM 1637 C C . HIS A 1 215 ? -0.135 3.845 -54.895 1.00 80.50 215 HIS A C 1
ATOM 1639 O O . HIS A 1 215 ? -0.400 4.340 -53.799 1.00 80.50 215 HIS A O 1
ATOM 1645 N N . ASN A 1 216 ? -0.686 4.295 -56.027 1.00 83.75 216 ASN A N 1
ATOM 1646 C CA . ASN A 1 216 ? -1.605 5.434 -56.065 1.00 83.75 216 ASN A CA 1
ATOM 1647 C C . ASN A 1 216 ? -2.929 5.132 -55.353 1.00 83.75 216 ASN A C 1
ATOM 1649 O O . ASN A 1 216 ? -3.360 5.935 -54.533 1.00 83.75 216 ASN A O 1
ATOM 1653 N N . ILE A 1 217 ? -3.510 3.945 -55.556 1.00 83.25 217 ILE A N 1
ATOM 1654 C CA . ILE A 1 217 ? -4.722 3.510 -54.840 1.00 83.25 217 ILE A CA 1
ATOM 1655 C C . ILE A 1 217 ? -4.489 3.477 -53.319 1.00 83.25 217 ILE A C 1
ATOM 1657 O O . ILE A 1 217 ? -5.353 3.911 -52.559 1.00 83.25 217 ILE A O 1
ATOM 1661 N N . ILE A 1 218 ? -3.323 3.025 -52.843 1.00 82.88 218 ILE A N 1
ATOM 1662 C CA . ILE A 1 218 ? -3.000 3.068 -51.407 1.00 82.88 218 ILE A CA 1
ATOM 1663 C C . ILE A 1 218 ? -2.836 4.509 -50.901 1.00 82.88 218 ILE A C 1
ATOM 1665 O O . ILE A 1 218 ? -3.292 4.809 -49.797 1.00 82.88 218 ILE A O 1
ATOM 1669 N N . ASN A 1 219 ? -2.256 5.414 -51.693 1.00 82.38 219 ASN A N 1
ATOM 1670 C CA . ASN A 1 219 ? -2.159 6.835 -51.342 1.00 82.38 219 ASN A CA 1
ATOM 1671 C C . ASN A 1 219 ? -3.541 7.521 -51.309 1.00 82.38 219 ASN A C 1
ATOM 1673 O O . ASN A 1 219 ? -3.806 8.332 -50.422 1.00 82.38 219 ASN A O 1
ATOM 1677 N N . GLU A 1 220 ? -4.454 7.163 -52.214 1.00 83.56 220 GLU A N 1
ATOM 1678 C CA . GLU A 1 220 ? -5.845 7.634 -52.208 1.00 83.56 220 GLU A CA 1
ATOM 1679 C C . GLU A 1 220 ? -6.622 7.097 -50.996 1.00 83.56 220 GLU A C 1
ATOM 1681 O O . GLU A 1 220 ? -7.292 7.868 -50.307 1.00 83.56 220 GLU A O 1
ATOM 1686 N N . ILE A 1 221 ? -6.489 5.804 -50.674 1.00 79.94 221 ILE A N 1
ATOM 1687 C CA . ILE A 1 221 ? -7.074 5.202 -49.463 1.00 79.94 221 ILE A CA 1
ATOM 1688 C C . ILE A 1 221 ? -6.525 5.885 -48.203 1.00 79.94 221 ILE A C 1
ATOM 1690 O O . ILE A 1 221 ? -7.297 6.193 -47.293 1.00 79.94 221 ILE A O 1
ATOM 1694 N N . ALA A 1 222 ? -5.220 6.175 -48.157 1.00 77.75 222 ALA A N 1
ATOM 1695 C CA . ALA A 1 222 ? -4.593 6.911 -47.064 1.00 77.75 222 ALA A CA 1
ATOM 1696 C C . ALA A 1 222 ? -5.207 8.313 -46.908 1.00 77.75 222 ALA A C 1
ATOM 1698 O O . ALA A 1 222 ? -5.629 8.670 -45.810 1.00 77.75 222 ALA A O 1
ATOM 1699 N N . ALA A 1 223 ? -5.359 9.062 -48.006 1.00 82.19 223 ALA A N 1
ATOM 1700 C CA . ALA A 1 223 ? -5.964 10.397 -48.005 1.00 82.19 223 ALA A CA 1
ATOM 1701 C C . ALA A 1 223 ? -7.436 10.422 -47.537 1.00 82.19 223 ALA A C 1
ATOM 1703 O O . ALA A 1 223 ? -7.902 11.446 -47.039 1.00 82.19 223 ALA A O 1
ATOM 1704 N N . HIS A 1 224 ? -8.159 9.302 -47.653 1.00 85.81 224 HIS A N 1
ATOM 1705 C CA . HIS A 1 224 ? -9.530 9.150 -47.146 1.00 85.81 224 HIS A CA 1
ATOM 1706 C C . HIS A 1 224 ? -9.602 8.583 -45.711 1.00 85.81 224 HIS A C 1
ATOM 1708 O O . HIS A 1 224 ? -10.690 8.495 -45.136 1.00 85.81 224 HIS A O 1
ATOM 1714 N N . CYS A 1 225 ? -8.470 8.214 -45.100 1.00 81.31 225 CYS A N 1
ATOM 1715 C CA . CYS A 1 225 ? -8.400 7.703 -43.731 1.00 81.31 225 CYS A CA 1
ATOM 1716 C C . CYS A 1 225 ? -7.998 8.791 -42.715 1.00 81.31 225 CYS A C 1
ATOM 1718 O O . CYS A 1 225 ? -7.135 9.620 -42.993 1.00 81.31 225 CYS A O 1
ATOM 1720 N N . PRO A 1 226 ? -8.518 8.761 -41.471 1.00 82.50 226 PRO A N 1
ATOM 1721 C CA . PRO A 1 226 ? -7.991 9.599 -40.394 1.00 82.50 226 PRO A CA 1
ATOM 1722 C C . PRO A 1 226 ? -6.509 9.266 -40.106 1.00 82.50 226 PRO A C 1
ATOM 1724 O O . PRO A 1 226 ? -6.206 8.078 -39.957 1.00 82.50 226 PRO A O 1
ATOM 1727 N N . PRO A 1 227 ? -5.599 10.245 -39.898 1.00 73.69 227 PRO A N 1
ATOM 1728 C CA . PRO A 1 227 ? -4.146 10.000 -39.786 1.00 73.69 227 PRO A CA 1
ATOM 1729 C C . PRO A 1 227 ? -3.692 9.023 -38.687 1.00 73.69 227 PRO A C 1
ATOM 1731 O O . PRO A 1 227 ? -2.603 8.454 -38.735 1.00 73.69 227 PRO A O 1
ATOM 1734 N N . ARG A 1 228 ? -4.535 8.788 -37.672 1.00 75.44 228 ARG A N 1
ATOM 1735 C CA . ARG A 1 228 ? -4.294 7.792 -36.611 1.00 75.44 228 ARG A CA 1
ATOM 1736 C C . ARG A 1 228 ? -4.488 6.340 -37.083 1.00 75.44 228 ARG A C 1
ATOM 1738 O O . ARG A 1 228 ? -4.017 5.423 -36.418 1.00 75.44 228 ARG A O 1
ATOM 1745 N N . ILE A 1 229 ? -5.212 6.135 -38.183 1.00 79.88 229 ILE A N 1
ATOM 1746 C CA . ILE A 1 229 ? -5.634 4.827 -38.708 1.00 79.88 229 ILE A CA 1
ATOM 1747 C C . ILE A 1 229 ? -5.071 4.595 -40.122 1.00 79.88 229 ILE A C 1
ATOM 1749 O O . ILE A 1 229 ? -4.742 3.461 -40.451 1.00 79.88 229 ILE A O 1
ATOM 1753 N N . GLU A 1 230 ? -4.870 5.662 -40.902 1.00 81.62 230 GLU A N 1
ATOM 1754 C CA . GLU A 1 230 ? -4.156 5.727 -42.191 1.00 81.62 230 GLU A CA 1
ATOM 1755 C C . GLU A 1 230 ? -3.012 4.704 -42.311 1.00 81.62 230 GLU A C 1
ATOM 1757 O O . GLU A 1 230 ? -3.124 3.732 -43.055 1.00 81.62 230 GLU A O 1
ATOM 1762 N N . ARG A 1 231 ? -1.955 4.842 -41.496 1.00 79.31 231 ARG A N 1
ATOM 1763 C CA . ARG A 1 231 ? -0.771 3.960 -41.528 1.00 79.31 231 ARG A CA 1
ATOM 1764 C C . ARG A 1 231 ? -1.100 2.478 -41.329 1.00 79.31 231 ARG A C 1
ATOM 1766 O O . ARG A 1 231 ? -0.410 1.629 -41.886 1.00 79.31 231 ARG A O 1
ATOM 1773 N N . HIS A 1 232 ? -2.136 2.165 -40.552 1.00 82.81 232 HIS A N 1
ATOM 1774 C CA . HIS A 1 232 ? -2.591 0.797 -40.298 1.00 82.81 232 HIS A CA 1
ATOM 1775 C C . HIS A 1 232 ? -3.412 0.252 -41.477 1.00 82.81 232 HIS A C 1
ATOM 1777 O O . HIS A 1 232 ? -3.236 -0.904 -41.848 1.00 82.81 232 HIS A O 1
ATOM 1783 N N . VAL A 1 233 ? -4.251 1.076 -42.117 1.00 84.19 233 VAL A N 1
ATOM 1784 C CA . VAL A 1 233 ? -4.980 0.686 -43.338 1.00 84.19 233 VAL A CA 1
ATOM 1785 C C . VAL A 1 233 ? -4.006 0.461 -44.492 1.00 84.19 233 VAL A C 1
ATOM 1787 O O . VAL A 1 233 ? -4.039 -0.609 -45.093 1.00 84.19 233 VAL A O 1
ATOM 1790 N N . SER A 1 234 ? -3.087 1.395 -44.747 1.00 82.12 234 SER A N 1
ATOM 1791 C CA . SER A 1 234 ? -2.095 1.270 -45.822 1.00 82.12 234 SER A CA 1
ATOM 1792 C C . SER A 1 234 ? -1.157 0.079 -45.607 1.00 82.12 234 SER A C 1
ATOM 1794 O O . SER A 1 234 ? -0.924 -0.687 -46.538 1.00 82.12 234 SER A O 1
ATOM 1796 N N . SER A 1 235 ? -0.680 -0.147 -44.374 1.00 82.56 235 SER A N 1
ATOM 1797 C CA . SER A 1 235 ? 0.118 -1.343 -44.044 1.00 82.56 235 SER A CA 1
ATOM 1798 C C . SER A 1 235 ? -0.662 -2.643 -44.249 1.00 82.56 235 SER A C 1
ATOM 1800 O O . SER A 1 235 ? -0.109 -3.604 -44.777 1.00 82.56 235 SER A O 1
ATOM 1802 N N . ASN A 1 236 ? -1.948 -2.685 -43.884 1.00 84.44 236 ASN A N 1
ATOM 1803 C CA . ASN A 1 236 ? -2.776 -3.877 -44.078 1.00 84.44 236 ASN A CA 1
ATOM 1804 C C . ASN A 1 236 ? -3.158 -4.099 -45.550 1.00 84.44 236 ASN A C 1
ATOM 1806 O O . ASN A 1 236 ? -3.274 -5.250 -45.964 1.00 84.44 236 ASN A O 1
ATOM 1810 N N . ALA A 1 237 ? -3.305 -3.042 -46.354 1.00 83.94 237 ALA A N 1
ATOM 1811 C CA . ALA A 1 237 ? -3.486 -3.150 -47.802 1.00 83.94 237 ALA A CA 1
ATOM 1812 C C . ALA A 1 237 ? -2.236 -3.750 -48.471 1.00 83.94 237 ALA A C 1
ATOM 1814 O O . ALA A 1 237 ? -2.352 -4.722 -49.218 1.00 83.94 237 ALA A O 1
ATOM 1815 N N . TRP A 1 238 ? -1.042 -3.254 -48.117 1.00 84.00 238 TRP A N 1
ATOM 1816 C CA . TRP A 1 238 ? 0.236 -3.840 -48.539 1.00 84.00 238 TRP A CA 1
ATOM 1817 C C . TRP A 1 238 ? 0.388 -5.298 -48.105 1.00 84.00 238 TRP A C 1
ATOM 1819 O O . TRP A 1 238 ? 0.695 -6.153 -48.932 1.00 84.00 238 TRP A O 1
ATOM 1829 N N . LEU A 1 239 ? 0.128 -5.605 -46.832 1.00 81.44 239 LEU A N 1
ATOM 1830 C CA . LEU A 1 239 ? 0.225 -6.966 -46.302 1.00 81.44 239 LEU A CA 1
ATOM 1831 C C . LEU A 1 239 ? -0.758 -7.920 -46.997 1.00 81.44 239 LEU A C 1
ATOM 1833 O O . LEU A 1 239 ? -0.381 -9.033 -47.348 1.00 81.44 239 LEU A O 1
ATOM 1837 N N . THR A 1 240 ? -1.993 -7.479 -47.253 1.00 83.75 240 THR A N 1
ATOM 1838 C CA . THR A 1 240 ? -2.994 -8.276 -47.983 1.00 83.75 240 THR A CA 1
ATOM 1839 C C . THR A 1 240 ? -2.543 -8.547 -49.418 1.00 83.75 240 THR A C 1
ATOM 1841 O O . THR A 1 240 ? -2.659 -9.676 -49.885 1.00 83.75 240 THR A O 1
ATOM 1844 N N . PHE A 1 241 ? -1.982 -7.550 -50.109 1.00 83.44 241 PHE A N 1
ATOM 1845 C CA . PHE A 1 241 ? -1.443 -7.729 -51.459 1.00 83.44 241 PHE A CA 1
ATOM 1846 C C . PHE A 1 241 ? -0.264 -8.707 -51.494 1.00 83.44 241 PHE A C 1
ATOM 1848 O O . PHE A 1 241 ? -0.266 -9.619 -52.317 1.00 83.44 241 PHE A O 1
ATOM 1855 N N . LEU A 1 242 ? 0.694 -8.579 -50.571 1.00 78.94 242 LEU A N 1
ATOM 1856 C CA . LEU A 1 242 ? 1.843 -9.485 -50.474 1.00 78.94 242 LEU A CA 1
ATOM 1857 C C . LEU A 1 242 ? 1.414 -10.932 -50.178 1.00 78.94 242 LEU A C 1
ATOM 1859 O O . LEU A 1 242 ? 1.875 -11.847 -50.855 1.00 78.94 242 LEU A O 1
ATOM 1863 N N . LEU A 1 243 ? 0.479 -11.138 -49.242 1.00 78.00 243 LEU A N 1
ATOM 1864 C CA . LEU A 1 243 ? -0.066 -12.464 -48.921 1.00 78.00 243 LEU A CA 1
ATOM 1865 C C . LEU A 1 243 ? -0.851 -13.082 -50.092 1.00 78.00 243 LEU A C 1
ATOM 1867 O O . LEU A 1 243 ? -0.792 -14.292 -50.306 1.00 78.00 243 LEU A O 1
ATOM 1871 N N . LEU A 1 244 ? -1.577 -12.274 -50.872 1.00 80.06 244 LEU A N 1
ATOM 1872 C CA . LEU A 1 244 ? -2.259 -12.752 -52.079 1.00 80.06 244 LEU A CA 1
ATOM 1873 C C . LEU A 1 244 ? -1.267 -13.091 -53.200 1.00 80.06 244 LEU A C 1
ATOM 1875 O O . LEU A 1 244 ? -1.458 -14.089 -53.887 1.00 80.06 244 LEU A O 1
ATOM 1879 N N . LEU A 1 245 ? -0.192 -12.315 -53.361 1.00 75.38 245 LEU A N 1
ATOM 1880 C CA . LEU A 1 245 ? 0.874 -12.587 -54.330 1.00 75.38 245 LEU A CA 1
ATOM 1881 C C . LEU A 1 245 ? 1.610 -13.897 -53.985 1.00 75.38 245 LEU A C 1
ATOM 1883 O O . LEU A 1 245 ? 1.819 -14.737 -54.861 1.00 75.38 245 LEU A O 1
ATOM 1887 N N . GLU A 1 246 ? 1.900 -14.125 -52.701 1.00 70.50 246 GLU A N 1
ATOM 1888 C CA . GLU A 1 246 ? 2.457 -15.381 -52.177 1.00 70.50 246 GLU A CA 1
ATOM 1889 C C . GLU A 1 246 ? 1.529 -16.591 -52.426 1.00 70.50 246 GLU A C 1
ATOM 1891 O O . GLU A 1 246 ? 1.994 -17.659 -52.844 1.00 70.50 246 GLU A O 1
ATOM 1896 N N . GLN A 1 247 ? 0.211 -16.426 -52.240 1.00 72.44 247 GLN A N 1
ATOM 1897 C CA . GLN A 1 247 ? -0.775 -17.482 -52.514 1.00 72.44 247 GLN A CA 1
ATOM 1898 C C . GLN A 1 247 ? -0.977 -17.762 -54.008 1.00 72.44 247 GLN A C 1
ATOM 1900 O O . GLN A 1 247 ? -1.097 -18.931 -54.380 1.00 72.44 247 GLN A O 1
ATOM 1905 N N . CYS A 1 248 ? -0.962 -16.745 -54.876 1.00 67.81 248 CYS A N 1
ATOM 1906 C CA . CYS A 1 248 ? -1.043 -16.929 -56.331 1.00 67.81 248 CYS A CA 1
ATOM 1907 C C . CYS A 1 248 ? 0.081 -17.838 -56.861 1.00 67.81 248 CYS A C 1
ATOM 1909 O O . CYS A 1 248 ? -0.165 -18.702 -57.703 1.00 67.81 248 CYS A O 1
ATOM 1911 N N . GLU A 1 249 ? 1.293 -17.708 -56.313 1.00 62.56 249 GLU A N 1
ATOM 1912 C CA . GLU A 1 249 ? 2.433 -18.577 -56.632 1.00 62.56 249 GLU A CA 1
ATOM 1913 C C . GLU A 1 249 ? 2.427 -19.919 -55.869 1.00 62.56 249 GLU A C 1
ATOM 1915 O O . GLU A 1 249 ? 3.158 -20.834 -56.244 1.00 62.56 249 GLU A O 1
ATOM 1920 N N . ASN A 1 250 ? 1.620 -20.093 -54.813 1.00 60.75 250 ASN A N 1
ATOM 1921 C CA . ASN A 1 250 ? 1.711 -21.227 -53.872 1.00 60.75 250 ASN A CA 1
ATOM 1922 C C . ASN A 1 250 ? 3.155 -21.463 -53.369 1.00 60.75 250 ASN A C 1
ATOM 1924 O O . ASN A 1 250 ? 3.660 -22.587 -53.392 1.00 60.75 250 ASN A O 1
ATOM 1928 N N . GLY A 1 251 ? 3.853 -20.390 -52.981 1.00 58.38 251 GLY A N 1
ATOM 1929 C CA . GLY A 1 251 ? 5.244 -20.455 -52.505 1.00 58.38 251 GLY A CA 1
ATOM 1930 C C . GLY A 1 251 ? 6.307 -20.707 -53.588 1.00 58.38 251 GLY A C 1
ATOM 1931 O O . GLY A 1 251 ? 7.489 -20.813 -53.269 1.00 58.38 251 GLY A O 1
ATOM 1932 N N . LYS A 1 252 ? 5.945 -20.755 -54.879 1.00 57.78 252 LYS A N 1
ATOM 1933 C CA . LYS A 1 252 ? 6.883 -20.991 -55.999 1.00 57.78 252 LYS A CA 1
ATOM 1934 C C . LYS A 1 252 ? 7.799 -19.808 -56.339 1.00 57.78 252 LYS A C 1
ATOM 1936 O O . LYS A 1 252 ? 8.536 -19.887 -57.319 1.00 57.78 252 LYS A O 1
ATOM 1941 N N . TYR A 1 253 ? 7.869 -18.776 -55.500 1.00 62.34 253 TYR A N 1
ATOM 1942 C CA . TYR A 1 253 ? 8.800 -17.660 -55.686 1.00 62.34 253 TYR A CA 1
ATOM 1943 C C . TYR A 1 253 ? 10.272 -18.127 -55.738 1.00 62.34 253 TYR A C 1
ATOM 1945 O O . TYR A 1 253 ? 11.063 -17.603 -56.523 1.00 62.34 253 TYR A O 1
ATOM 1953 N N . GLU A 1 254 ? 10.628 -19.190 -54.999 1.00 56.94 254 GLU A N 1
ATOM 1954 C CA . GLU A 1 254 ? 11.921 -19.87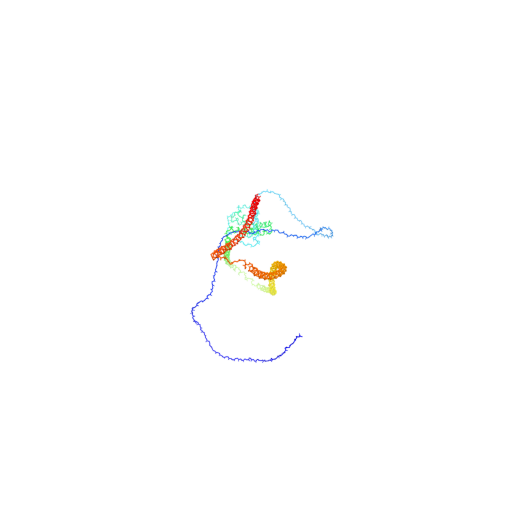6 -55.167 1.00 56.94 254 GLU A CA 1
ATOM 1955 C C . GLU A 1 254 ? 12.092 -20.481 -56.566 1.00 56.94 254 GLU A C 1
ATOM 1957 O O . GLU A 1 254 ? 13.168 -20.378 -57.139 1.00 56.94 254 GLU A O 1
ATOM 1962 N N . MET A 1 255 ? 11.047 -21.075 -57.148 1.00 57.78 255 MET A N 1
ATOM 1963 C CA . MET A 1 255 ? 11.071 -21.673 -58.489 1.00 57.78 255 MET A CA 1
ATOM 1964 C C . MET A 1 255 ? 11.171 -20.606 -59.590 1.00 57.78 255 MET A C 1
ATOM 1966 O O . MET A 1 255 ? 11.882 -20.803 -60.574 1.00 57.78 255 MET A O 1
ATOM 1970 N N . ALA A 1 256 ? 10.501 -19.462 -59.425 1.00 59.94 256 ALA A N 1
ATOM 1971 C CA . ALA A 1 256 ? 10.653 -18.308 -60.310 1.00 59.94 256 ALA A CA 1
ATOM 1972 C C . ALA A 1 256 ? 12.089 -17.753 -60.256 1.00 59.94 256 ALA A C 1
ATOM 1974 O O . ALA A 1 256 ? 12.713 -17.523 -61.294 1.00 59.94 256 ALA A O 1
ATOM 1975 N N . MET A 1 257 ? 12.657 -17.623 -59.054 1.00 62.81 257 MET A N 1
ATOM 1976 C CA . MET A 1 257 ? 14.027 -17.141 -58.865 1.00 62.81 257 MET A CA 1
ATOM 1977 C C . MET A 1 257 ? 15.098 -18.182 -59.243 1.00 62.81 257 MET A C 1
ATOM 1979 O O . MET A 1 257 ? 16.189 -17.813 -59.673 1.00 62.81 257 MET A O 1
ATOM 1983 N N . LEU A 1 258 ? 14.791 -19.479 -59.157 1.00 65.25 258 LEU A N 1
ATOM 1984 C CA . LEU A 1 258 ? 15.627 -20.564 -59.676 1.00 65.25 258 LEU A CA 1
ATOM 1985 C C . LEU A 1 258 ? 15.684 -20.514 -61.207 1.00 65.25 258 LEU A C 1
ATOM 1987 O O . LEU A 1 258 ? 16.776 -20.548 -61.765 1.00 65.25 258 LEU A O 1
ATOM 1991 N N . LYS A 1 259 ? 14.536 -20.337 -61.878 1.00 68.94 259 LYS A N 1
ATOM 1992 C CA . LYS A 1 259 ? 14.474 -20.123 -63.334 1.00 68.94 259 LYS A CA 1
ATOM 1993 C C . LYS A 1 259 ? 15.256 -18.885 -63.770 1.00 68.94 259 LYS A C 1
ATOM 1995 O O . LYS A 1 259 ? 15.996 -18.964 -64.742 1.00 68.94 259 LYS A O 1
ATOM 2000 N N . PHE A 1 260 ? 15.138 -17.771 -63.042 1.00 70.00 260 PHE A N 1
ATOM 2001 C CA . PHE A 1 260 ? 15.929 -16.566 -63.314 1.00 70.00 260 PHE A CA 1
ATOM 2002 C C . PHE A 1 260 ? 17.437 -16.825 -63.172 1.00 70.00 260 PHE A C 1
ATOM 2004 O O . PHE A 1 260 ? 18.201 -16.490 -64.072 1.00 70.00 260 PHE A O 1
ATOM 2011 N N . LYS A 1 261 ? 17.872 -17.474 -62.081 1.00 68.88 261 LYS A N 1
ATOM 2012 C CA . LYS A 1 261 ? 19.283 -17.843 -61.870 1.00 68.88 261 LYS A CA 1
ATOM 2013 C C . LYS A 1 261 ? 19.811 -18.783 -62.953 1.00 68.88 261 LYS A C 1
ATOM 2015 O O . LYS A 1 261 ? 20.934 -18.591 -63.405 1.00 68.88 261 LYS A O 1
ATOM 2020 N N . GLN A 1 262 ? 19.011 -19.761 -63.373 1.00 74.88 262 GLN A N 1
ATOM 2021 C CA . GLN A 1 262 ? 19.375 -20.696 -64.433 1.00 74.88 262 GLN A CA 1
ATOM 2022 C C . GLN A 1 262 ? 19.518 -19.972 -65.781 1.00 74.88 262 GLN A C 1
ATOM 2024 O O . GLN A 1 262 ? 20.588 -20.019 -66.376 1.00 74.88 262 GLN A O 1
ATOM 2029 N N . ALA A 1 263 ? 18.513 -19.191 -66.194 1.00 69.81 263 ALA A N 1
ATOM 2030 C CA . ALA A 1 263 ? 18.574 -18.395 -67.422 1.00 69.81 263 ALA A CA 1
ATOM 2031 C C . ALA A 1 263 ? 19.744 -17.389 -67.429 1.00 69.81 263 ALA A C 1
ATOM 2033 O O . ALA A 1 263 ? 20.375 -17.183 -68.462 1.00 69.81 263 ALA A O 1
ATOM 2034 N N . ALA A 1 264 ? 20.081 -16.796 -66.278 1.00 67.94 264 ALA A N 1
ATOM 2035 C CA . ALA A 1 264 ? 21.247 -15.923 -66.143 1.00 67.94 264 ALA A CA 1
ATOM 2036 C C . ALA A 1 264 ? 22.579 -16.678 -66.334 1.00 67.94 264 ALA A C 1
ATOM 2038 O O . ALA A 1 264 ? 23.487 -16.162 -66.985 1.00 67.94 264 ALA A O 1
ATOM 2039 N N . GLN A 1 265 ? 22.696 -17.898 -65.796 1.00 72.56 265 GLN A N 1
ATOM 2040 C CA . GLN A 1 265 ? 23.881 -18.750 -65.961 1.00 72.56 265 GLN A CA 1
ATOM 2041 C C . GLN A 1 265 ? 24.025 -19.262 -67.400 1.00 72.56 265 GLN A C 1
ATOM 2043 O O . GLN A 1 265 ? 25.126 -19.220 -67.953 1.00 72.56 265 GLN A O 1
ATOM 2048 N N . ASP A 1 266 ? 22.925 -19.680 -68.026 1.00 73.19 266 ASP A N 1
ATOM 2049 C CA . ASP A 1 266 ? 22.912 -20.148 -69.412 1.00 73.19 266 ASP A CA 1
ATOM 2050 C C . ASP A 1 266 ? 23.267 -19.003 -70.386 1.00 73.19 266 ASP A C 1
ATOM 2052 O O . ASP A 1 266 ? 24.151 -19.166 -71.231 1.00 73.19 266 ASP A O 1
ATOM 2056 N N . ALA A 1 267 ? 22.701 -17.802 -70.202 1.00 67.75 267 ALA A N 1
ATOM 2057 C CA . ALA A 1 267 ? 23.048 -16.621 -70.999 1.00 67.75 267 ALA A CA 1
ATOM 2058 C C . ALA A 1 267 ? 24.518 -16.183 -70.822 1.00 67.75 267 ALA A C 1
ATOM 2060 O O . ALA A 1 267 ? 25.179 -15.836 -71.804 1.00 67.75 267 ALA A O 1
ATOM 2061 N N . GLN A 1 268 ? 25.056 -16.233 -69.594 1.00 68.50 268 GLN A N 1
ATOM 2062 C CA . GLN A 1 268 ? 26.474 -15.953 -69.330 1.00 68.50 268 GLN A CA 1
ATOM 2063 C C . GLN A 1 268 ? 27.388 -16.949 -70.059 1.00 68.50 268 GLN A C 1
ATOM 2065 O O . GLN A 1 268 ? 28.406 -16.554 -70.632 1.00 68.50 268 GLN A O 1
ATOM 2070 N N . LYS A 1 269 ? 27.017 -18.234 -70.061 1.00 74.19 269 LYS A N 1
ATOM 2071 C CA . LYS A 1 269 ? 27.767 -19.294 -70.736 1.00 74.19 269 LYS A CA 1
ATOM 2072 C C . LYS A 1 269 ? 27.763 -19.111 -72.260 1.00 74.19 269 LYS A C 1
ATOM 2074 O O . LYS A 1 269 ? 28.830 -19.146 -72.867 1.00 74.19 269 LYS A O 1
ATOM 2079 N N . GLN A 1 270 ? 26.602 -18.843 -72.864 1.00 69.69 270 GLN A N 1
ATOM 2080 C CA . GLN A 1 270 ? 26.485 -18.605 -74.311 1.00 69.69 270 GLN A CA 1
ATOM 2081 C C . GLN A 1 270 ? 27.337 -17.418 -74.783 1.00 69.69 270 GLN A C 1
ATOM 2083 O O . GLN A 1 270 ? 28.015 -17.513 -75.805 1.00 69.69 270 GLN A O 1
ATOM 2088 N N . LEU A 1 271 ? 27.361 -16.319 -74.019 1.00 68.38 271 LEU A N 1
ATOM 2089 C CA . LEU A 1 271 ? 28.193 -15.152 -74.335 1.00 68.38 271 LEU A CA 1
ATOM 2090 C C . LEU A 1 271 ? 29.694 -15.502 -74.330 1.00 68.38 271 LEU A C 1
ATOM 2092 O O . LEU A 1 271 ? 30.452 -15.030 -75.178 1.00 68.38 271 LEU A O 1
ATOM 2096 N N . GLN A 1 272 ? 30.119 -16.367 -73.404 1.00 70.69 272 GLN A N 1
ATOM 2097 C CA . GLN A 1 272 ? 31.504 -16.830 -73.292 1.00 70.69 272 GLN A CA 1
ATOM 2098 C C . GLN A 1 272 ? 31.900 -17.830 -74.397 1.00 70.69 272 GLN A C 1
ATOM 2100 O O . GLN A 1 272 ? 33.062 -17.853 -74.809 1.00 70.69 272 GLN A O 1
ATOM 2105 N N . GLU A 1 273 ? 30.956 -18.635 -74.893 1.00 75.50 273 GLU A N 1
ATOM 2106 C CA . GLU A 1 273 ? 31.154 -19.538 -76.036 1.00 75.50 273 GLU A CA 1
ATOM 2107 C C . GLU A 1 273 ? 31.217 -18.754 -77.363 1.00 75.50 273 GLU A C 1
ATOM 2109 O O . GLU A 1 273 ? 32.151 -18.947 -78.144 1.00 75.50 273 GLU A O 1
ATOM 2114 N N . GLY A 1 274 ? 30.314 -17.788 -77.579 1.00 73.00 274 GLY A N 1
ATOM 2115 C CA . GLY A 1 274 ? 30.315 -16.925 -78.769 1.00 73.00 274 GLY A CA 1
ATOM 2116 C C . GLY A 1 274 ? 31.613 -16.124 -78.939 1.00 73.00 274 GLY A C 1
ATOM 2117 O O . GLY A 1 274 ? 32.182 -16.094 -80.030 1.00 73.00 274 GLY A O 1
ATOM 2118 N N . PHE A 1 275 ? 32.146 -15.567 -77.846 1.00 71.62 275 PHE A N 1
ATOM 2119 C CA . PHE A 1 275 ? 33.414 -14.823 -77.861 1.00 71.62 275 PHE A CA 1
ATOM 2120 C C . PHE A 1 275 ? 34.636 -15.704 -78.193 1.00 71.62 275 PHE A C 1
ATOM 2122 O O . PHE A 1 275 ? 35.650 -15.211 -78.690 1.00 71.62 275 PHE A O 1
ATOM 2129 N N . GLN A 1 276 ? 34.567 -17.020 -77.947 1.00 71.62 276 GLN A N 1
ATOM 2130 C CA . GLN A 1 276 ? 35.610 -17.949 -78.394 1.00 71.62 276 GLN A CA 1
ATOM 2131 C C . GLN A 1 276 ? 35.478 -18.302 -79.879 1.00 71.62 276 GLN A C 1
ATOM 2133 O O . GLN A 1 276 ? 36.504 -18.421 -80.547 1.00 71.62 276 GLN A O 1
ATOM 2138 N N . GLN A 1 277 ? 34.256 -18.406 -80.411 1.00 75.06 277 GLN A N 1
ATOM 2139 C CA . GLN A 1 277 ? 34.037 -18.661 -81.837 1.00 75.06 277 GLN A CA 1
ATOM 2140 C C . GLN A 1 277 ? 34.509 -17.483 -82.707 1.00 75.06 277 GLN A C 1
ATOM 2142 O O . GLN A 1 277 ? 35.300 -17.681 -83.626 1.00 75.06 277 GLN A O 1
ATOM 2147 N N . GLU A 1 278 ? 34.128 -16.248 -82.363 1.00 73.81 278 GLU A N 1
ATOM 2148 C CA . GLU A 1 278 ? 34.539 -15.036 -83.096 1.00 73.81 278 GLU A CA 1
ATOM 2149 C C . GLU A 1 278 ? 36.072 -14.883 -83.160 1.00 73.81 278 GLU A C 1
ATOM 2151 O O . GLU A 1 278 ? 36.644 -14.537 -84.197 1.00 73.81 278 GLU A O 1
ATOM 2156 N N . LYS A 1 279 ? 36.765 -15.241 -82.071 1.00 74.12 279 LYS A N 1
ATOM 2157 C CA . LYS A 1 279 ? 38.232 -15.268 -81.999 1.00 74.12 279 LYS A CA 1
ATOM 2158 C C . LYS A 1 279 ? 38.866 -16.291 -82.953 1.00 74.12 279 LYS A C 1
ATOM 2160 O O . LYS A 1 279 ? 39.968 -16.048 -83.450 1.00 74.12 279 LYS A O 1
ATOM 2165 N N . ILE A 1 280 ? 38.211 -17.428 -83.197 1.00 75.81 280 ILE A N 1
ATOM 2166 C CA . ILE A 1 280 ? 38.683 -18.457 -84.138 1.00 75.81 280 ILE A CA 1
ATOM 2167 C C . ILE A 1 280 ? 38.486 -17.974 -85.582 1.00 75.81 280 ILE A C 1
ATOM 2169 O O . ILE A 1 280 ? 39.421 -18.038 -86.384 1.00 75.81 280 ILE A O 1
ATOM 2173 N N . ASP A 1 281 ? 37.312 -17.421 -85.890 1.00 76.56 281 ASP A N 1
ATOM 2174 C CA . ASP A 1 281 ? 36.947 -16.990 -87.243 1.00 76.56 281 ASP A CA 1
ATOM 2175 C C . ASP A 1 281 ? 37.808 -15.807 -87.732 1.00 76.56 281 ASP A C 1
ATOM 2177 O O . ASP A 1 281 ? 38.235 -15.780 -88.891 1.00 76.56 281 ASP A O 1
ATOM 2181 N N . LEU A 1 282 ? 38.145 -14.860 -86.846 1.00 73.19 282 LEU A N 1
ATOM 2182 C CA . LEU A 1 282 ? 39.092 -13.773 -87.141 1.00 73.19 282 LEU A CA 1
ATOM 2183 C C . LEU A 1 282 ? 40.524 -14.286 -87.378 1.00 73.19 282 LEU A C 1
ATOM 2185 O O . LEU A 1 282 ? 41.225 -13.781 -88.258 1.00 73.19 282 LEU A O 1
ATOM 2189 N N . GLY A 1 283 ? 40.955 -15.316 -86.641 1.00 75.06 283 GLY A N 1
ATOM 2190 C CA . GLY A 1 283 ? 42.265 -15.947 -86.834 1.00 75.06 283 GLY A CA 1
ATOM 2191 C C . GLY A 1 283 ? 42.411 -16.612 -88.208 1.00 75.06 283 GLY A C 1
ATOM 2192 O O . GLY A 1 283 ? 43.464 -16.504 -88.840 1.00 75.06 283 GLY A O 1
ATOM 2193 N N . ALA A 1 284 ? 41.342 -17.239 -88.708 1.00 76.75 284 ALA A N 1
ATOM 2194 C CA . ALA A 1 284 ? 41.322 -17.851 -90.036 1.00 76.75 284 ALA A CA 1
ATOM 2195 C C . ALA A 1 284 ? 41.433 -16.813 -91.171 1.00 76.75 284 ALA A C 1
ATOM 2197 O O . ALA A 1 284 ? 42.163 -17.031 -92.138 1.00 76.75 284 ALA A O 1
ATOM 2198 N N . GLN A 1 285 ? 40.755 -15.665 -91.045 1.00 75.44 285 GLN A N 1
ATOM 2199 C CA . GLN A 1 285 ? 40.786 -14.601 -92.060 1.00 75.44 285 GLN A CA 1
ATOM 2200 C C . GLN A 1 285 ? 42.183 -13.982 -92.225 1.00 75.44 285 GLN A C 1
ATOM 2202 O O . GLN A 1 285 ? 42.619 -13.735 -93.352 1.00 75.44 285 GLN A O 1
ATOM 2207 N N . LEU A 1 286 ? 42.911 -13.785 -91.120 1.00 74.94 286 LEU A N 1
ATOM 2208 C CA . LEU A 1 286 ? 44.260 -13.208 -91.125 1.00 74.94 286 LEU A CA 1
ATOM 2209 C C . LEU A 1 286 ? 45.246 -14.103 -91.903 1.00 74.94 286 LEU A C 1
ATOM 2211 O O . LEU A 1 286 ? 45.938 -13.629 -92.805 1.00 74.94 286 LEU A O 1
ATOM 2215 N N . HIS A 1 287 ? 45.231 -15.415 -91.642 1.00 76.00 287 HIS A N 1
ATOM 2216 C CA . HIS A 1 287 ? 46.102 -16.385 -92.319 1.00 76.00 287 HIS A CA 1
ATOM 2217 C C . HIS A 1 287 ? 45.881 -16.422 -93.847 1.00 76.00 287 HIS A C 1
ATOM 2219 O O . HIS A 1 287 ? 46.828 -16.639 -94.609 1.00 76.00 287 HIS A O 1
ATOM 2225 N N . ILE A 1 288 ? 44.654 -16.198 -94.327 1.00 78.06 288 ILE A N 1
ATOM 2226 C CA . ILE A 1 288 ? 44.366 -16.153 -95.771 1.00 78.06 288 ILE A CA 1
ATOM 2227 C C . ILE A 1 288 ? 45.047 -14.932 -96.412 1.00 78.06 288 ILE A C 1
ATOM 2229 O O . ILE A 1 288 ? 45.728 -15.075 -97.432 1.00 78.06 288 ILE A O 1
ATOM 2233 N N . ALA A 1 289 ? 44.945 -13.753 -95.791 1.00 73.06 289 ALA A N 1
ATOM 2234 C CA . ALA A 1 289 ? 45.536 -12.518 -96.312 1.00 73.06 289 ALA A CA 1
ATOM 2235 C C . ALA A 1 289 ? 47.073 -12.589 -96.445 1.00 73.06 289 ALA A C 1
ATOM 2237 O O . ALA A 1 289 ? 47.627 -12.140 -97.451 1.00 73.06 289 ALA A O 1
ATOM 2238 N N . GLU A 1 290 ? 47.763 -13.207 -95.479 1.00 73.94 290 GLU A N 1
ATOM 2239 C CA . GLU A 1 290 ? 49.225 -13.374 -95.520 1.00 73.94 290 GLU A CA 1
ATOM 2240 C C . GLU A 1 290 ? 49.707 -14.249 -96.688 1.00 73.94 290 GLU A C 1
ATOM 2242 O O . GLU A 1 290 ? 50.794 -14.022 -97.227 1.00 73.94 290 GLU A O 1
ATOM 2247 N N . THR A 1 291 ? 48.915 -15.246 -97.102 1.00 75.38 291 THR A N 1
ATOM 2248 C CA . THR A 1 291 ? 49.296 -16.124 -98.222 1.00 75.38 291 THR A CA 1
ATOM 2249 C C . THR A 1 291 ? 49.243 -15.401 -99.569 1.00 75.38 291 THR A C 1
ATOM 2251 O O . THR A 1 291 ? 50.202 -15.489 -100.336 1.00 75.38 291 THR A O 1
ATOM 2254 N N . ALA A 1 292 ? 48.203 -14.600 -99.821 1.00 71.75 292 ALA A N 1
ATOM 2255 C CA . ALA A 1 292 ? 48.030 -13.874 -101.083 1.00 71.75 292 ALA A CA 1
ATOM 2256 C C . ALA A 1 292 ? 49.153 -12.849 -101.354 1.00 71.75 292 ALA A C 1
ATOM 2258 O O . ALA A 1 292 ? 49.646 -12.734 -102.478 1.00 71.75 292 ALA A O 1
ATOM 2259 N N . LEU A 1 293 ? 49.619 -12.139 -100.317 1.00 70.44 293 LEU A N 1
ATOM 2260 C CA . LEU A 1 293 ? 50.692 -11.139 -100.433 1.00 70.44 293 LEU A CA 1
ATOM 2261 C C . LEU A 1 293 ? 52.039 -11.747 -100.887 1.00 70.44 293 LEU A C 1
ATOM 2263 O O . LEU A 1 293 ? 52.869 -11.073 -101.508 1.00 70.44 293 LEU A O 1
ATOM 2267 N N . ARG A 1 294 ? 52.250 -13.036 -100.594 1.00 73.31 294 ARG A N 1
ATOM 2268 C CA . ARG A 1 294 ? 53.486 -13.779 -100.878 1.00 73.31 294 ARG A CA 1
ATOM 2269 C C . ARG A 1 294 ? 53.615 -14.215 -102.341 1.00 73.31 294 ARG A C 1
ATOM 2271 O O . ARG A 1 294 ? 54.727 -14.421 -102.818 1.00 73.31 294 ARG A O 1
ATOM 2278 N N . GLU A 1 295 ? 52.498 -14.350 -103.055 1.00 70.44 295 GLU A N 1
ATOM 2279 C CA . GLU A 1 295 ? 52.485 -14.761 -104.467 1.00 70.44 295 GLU A CA 1
ATOM 2280 C C . GLU A 1 295 ? 52.676 -13.575 -105.424 1.00 70.44 295 GLU A C 1
ATOM 2282 O O . GLU A 1 295 ? 53.315 -13.708 -106.470 1.00 70.44 295 GLU A O 1
ATOM 2287 N N . GLU A 1 296 ? 52.165 -12.394 -105.063 1.00 66.31 296 GLU A N 1
ATOM 2288 C CA . GLU A 1 296 ? 52.300 -11.181 -105.881 1.00 66.31 296 GLU A CA 1
ATOM 2289 C C . GLU A 1 296 ? 53.758 -10.694 -105.942 1.00 66.31 296 GLU A C 1
ATOM 2291 O O . GLU A 1 296 ? 54.245 -10.274 -106.993 1.00 66.31 296 GLU A O 1
ATOM 2296 N N . THR A 1 297 ? 54.498 -10.832 -104.835 1.00 69.06 297 THR A N 1
ATOM 2297 C CA . THR A 1 297 ? 55.917 -10.448 -104.749 1.00 69.06 297 THR A CA 1
ATOM 2298 C C . THR A 1 297 ? 56.827 -11.288 -105.652 1.00 69.06 297 THR A C 1
ATOM 2300 O O . THR A 1 297 ? 57.818 -10.763 -106.162 1.00 69.06 297 THR A O 1
ATOM 2303 N N . ALA A 1 298 ? 56.482 -12.549 -105.935 1.00 65.50 298 ALA A N 1
ATOM 2304 C CA . ALA A 1 298 ? 57.247 -13.394 -106.855 1.00 65.50 298 ALA A CA 1
ATOM 2305 C C . ALA A 1 298 ? 57.141 -12.918 -108.319 1.00 65.50 298 ALA A C 1
ATOM 2307 O O . ALA A 1 298 ? 58.146 -12.842 -109.029 1.00 65.50 298 ALA A O 1
ATOM 2308 N N . ARG A 1 299 ? 55.939 -12.520 -108.767 1.00 60.22 299 ARG A N 1
ATOM 2309 C CA . ARG A 1 299 ? 55.674 -12.104 -110.161 1.00 60.22 299 ARG A CA 1
ATOM 2310 C C . ARG A 1 299 ? 56.300 -10.755 -110.554 1.00 60.22 299 ARG A C 1
ATOM 2312 O O . ARG A 1 299 ? 56.373 -10.443 -111.743 1.00 60.22 299 ARG A O 1
ATOM 2319 N N . GLY A 1 300 ? 56.790 -9.969 -109.592 1.00 58.53 300 GLY A N 1
ATOM 2320 C CA . GLY A 1 300 ? 57.517 -8.718 -109.852 1.00 58.53 300 GLY A CA 1
ATOM 2321 C C . GLY A 1 300 ? 58.973 -8.901 -110.310 1.00 58.53 300 GLY A C 1
ATOM 2322 O O . GLY A 1 300 ? 59.511 -8.040 -111.013 1.00 58.53 300 GLY A O 1
ATOM 2323 N N . ALA A 1 301 ? 59.619 -10.015 -109.948 1.00 57.88 301 ALA A N 1
ATOM 2324 C CA . ALA A 1 301 ? 61.055 -10.204 -110.165 1.00 57.88 301 ALA A CA 1
ATOM 2325 C C . ALA A 1 301 ? 61.423 -10.370 -111.653 1.00 57.88 301 ALA A C 1
ATOM 2327 O O . ALA A 1 301 ? 62.317 -9.688 -112.157 1.00 57.88 301 ALA A O 1
ATOM 2328 N N . GLU A 1 302 ? 60.701 -11.226 -112.380 1.00 56.69 302 GLU A N 1
ATOM 2329 C CA . GLU A 1 302 ? 61.074 -11.665 -113.737 1.00 56.69 302 GLU A CA 1
ATOM 2330 C C . GLU A 1 302 ? 61.040 -10.533 -114.781 1.00 56.69 302 GLU A C 1
ATOM 2332 O O . GLU A 1 302 ? 61.888 -10.469 -115.675 1.00 56.69 302 GLU A O 1
ATOM 2337 N N . LYS A 1 303 ? 60.118 -9.568 -114.642 1.00 58.31 303 LYS A N 1
ATOM 2338 C CA . LYS A 1 303 ? 60.040 -8.397 -115.541 1.00 58.31 303 LYS A CA 1
ATOM 2339 C C . LYS A 1 303 ? 61.243 -7.452 -115.416 1.00 58.31 303 LYS A C 1
ATOM 2341 O O . LYS A 1 303 ? 61.528 -6.705 -116.352 1.00 58.31 303 LYS A O 1
ATOM 2346 N N . SER A 1 304 ? 61.967 -7.500 -114.297 1.00 55.62 304 SER A N 1
ATOM 2347 C CA . SER A 1 304 ? 63.055 -6.566 -113.969 1.00 55.62 304 SER A CA 1
ATOM 2348 C C . SER A 1 304 ? 64.422 -6.965 -114.553 1.00 55.62 304 SER A C 1
ATOM 2350 O O . SER A 1 304 ? 65.419 -6.267 -114.355 1.00 55.62 304 SER A O 1
ATOM 2352 N N . GLU A 1 305 ? 64.504 -8.082 -115.283 1.00 54.50 305 GLU A N 1
ATOM 2353 C CA . GLU A 1 305 ? 65.748 -8.552 -115.908 1.00 54.50 305 GLU A CA 1
ATOM 2354 C C . GLU A 1 305 ? 65.881 -8.167 -117.388 1.00 54.50 305 GLU A C 1
ATOM 2356 O O . GLU A 1 305 ? 66.982 -7.862 -117.852 1.00 54.50 305 GLU A O 1
ATOM 2361 N N . LEU A 1 306 ? 64.768 -8.097 -118.124 1.00 54.62 306 LEU A N 1
ATOM 2362 C CA . LEU A 1 306 ? 64.782 -7.817 -119.564 1.00 54.62 306 LEU A CA 1
ATOM 2363 C C . LEU A 1 306 ? 65.243 -6.382 -119.883 1.00 54.62 306 LEU A C 1
ATOM 2365 O O . LEU A 1 306 ? 66.006 -6.165 -120.823 1.00 54.62 306 LEU A O 1
ATOM 2369 N N . ILE A 1 307 ? 64.844 -5.411 -119.054 1.00 57.22 307 ILE A N 1
ATOM 2370 C CA . ILE A 1 307 ? 65.197 -3.985 -119.195 1.00 57.22 307 ILE A CA 1
ATOM 2371 C C . ILE A 1 307 ? 66.714 -3.762 -119.030 1.00 57.22 307 ILE A C 1
ATOM 2373 O O . ILE A 1 307 ? 67.296 -2.878 -119.658 1.00 57.22 307 ILE A O 1
ATOM 2377 N N . ARG A 1 308 ? 67.386 -4.604 -118.233 1.00 55.84 308 ARG A N 1
ATOM 2378 C CA . ARG A 1 308 ? 68.795 -4.437 -117.837 1.00 55.84 308 ARG A CA 1
ATOM 2379 C C . ARG A 1 308 ? 69.790 -4.564 -119.000 1.00 55.84 308 ARG A C 1
ATOM 2381 O O . ARG A 1 308 ? 70.911 -4.083 -118.880 1.00 55.84 308 ARG A O 1
ATOM 2388 N N . LYS A 1 309 ? 69.393 -5.196 -120.113 1.00 57.78 309 LYS A N 1
ATOM 2389 C CA . LYS A 1 309 ? 70.256 -5.465 -121.283 1.00 57.78 309 LYS A CA 1
ATOM 2390 C C . LYS A 1 309 ? 70.236 -4.374 -122.363 1.00 57.78 309 LYS A C 1
ATOM 2392 O O . LYS A 1 309 ? 71.097 -4.389 -123.230 1.00 57.78 309 LYS A O 1
ATOM 2397 N N . LEU A 1 310 ? 69.281 -3.441 -122.317 1.00 56.69 310 LEU A N 1
ATOM 2398 C CA . LEU A 1 310 ? 69.126 -2.373 -123.322 1.00 56.69 310 LEU A CA 1
ATOM 2399 C C . LEU A 1 310 ? 69.840 -1.061 -122.951 1.00 56.69 310 LEU A C 1
ATOM 2401 O O . LEU A 1 310 ? 70.007 -0.190 -123.797 1.00 56.69 310 LEU A O 1
ATOM 2405 N N . VAL A 1 311 ? 70.268 -0.912 -121.695 1.00 58.53 311 VAL A N 1
ATOM 2406 C CA . VAL A 1 311 ? 70.876 0.330 -121.175 1.00 58.53 311 VAL A CA 1
ATOM 2407 C C . VAL A 1 311 ? 72.406 0.339 -121.323 1.00 58.53 311 VAL A C 1
ATOM 2409 O O . VAL A 1 311 ? 73.014 1.402 -121.422 1.00 58.53 311 VAL A O 1
ATOM 2412 N N . THR A 1 312 ? 73.039 -0.835 -121.386 1.00 54.16 312 THR A N 1
ATOM 2413 C CA . THR A 1 312 ? 74.504 -0.998 -121.362 1.00 54.16 312 THR A CA 1
ATOM 2414 C C . THR A 1 312 ? 75.232 -0.514 -122.618 1.00 54.16 312 THR A C 1
ATOM 2416 O O . THR A 1 312 ? 76.422 -0.234 -122.546 1.00 54.16 312 THR A O 1
ATOM 2419 N N . GLU A 1 313 ? 74.547 -0.398 -123.758 1.00 53.09 313 GLU A N 1
ATOM 2420 C CA . GLU A 1 313 ? 75.178 -0.141 -125.066 1.00 53.09 313 GLU A CA 1
ATOM 2421 C C . GLU A 1 313 ? 75.166 1.350 -125.478 1.00 53.09 313 GLU A C 1
ATOM 2423 O O . GLU A 1 313 ? 75.751 1.733 -126.484 1.00 53.09 313 GLU A O 1
ATOM 2428 N N . THR A 1 314 ? 74.523 2.225 -124.690 1.00 49.66 314 THR A N 1
ATOM 2429 C CA . THR A 1 314 ? 74.370 3.668 -125.002 1.00 49.66 314 THR A CA 1
ATOM 2430 C C . THR A 1 314 ? 75.270 4.585 -124.151 1.00 49.66 314 THR A C 1
ATOM 2432 O O . THR A 1 314 ? 75.429 5.767 -124.453 1.00 49.66 314 THR A O 1
ATOM 2435 N N . THR A 1 315 ? 75.879 4.081 -123.072 1.00 53.28 315 THR A N 1
ATOM 2436 C CA . THR A 1 315 ? 76.429 4.934 -121.996 1.00 53.28 315 THR A CA 1
ATOM 2437 C C . THR A 1 315 ? 77.936 5.223 -122.041 1.00 53.28 315 THR A C 1
ATOM 2439 O O . THR A 1 315 ? 78.406 6.055 -121.264 1.00 53.28 315 THR A O 1
ATOM 2442 N N . GLU A 1 316 ? 78.716 4.610 -122.937 1.00 51.47 316 GLU A N 1
ATOM 2443 C CA . GLU A 1 316 ? 80.184 4.777 -122.933 1.00 51.47 316 GLU A CA 1
ATOM 244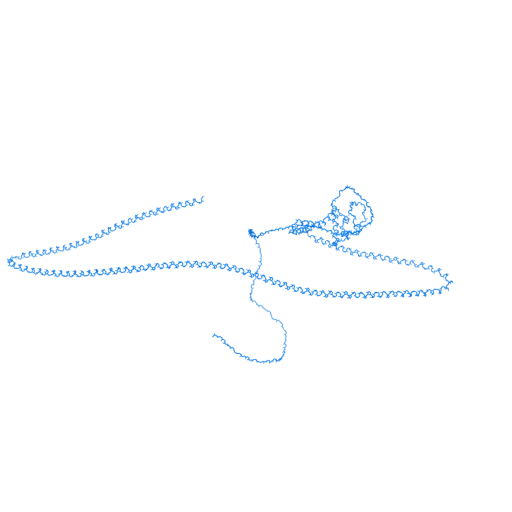4 C C . GLU A 1 316 ? 80.675 6.154 -123.435 1.00 51.47 316 GLU A C 1
ATOM 2446 O O . GLU A 1 316 ? 81.756 6.601 -123.049 1.00 51.47 316 GLU A O 1
ATOM 2451 N N . SER A 1 317 ? 79.882 6.882 -124.234 1.00 50.12 317 SER A N 1
ATOM 2452 C CA . SER A 1 317 ? 80.346 8.111 -124.908 1.00 50.12 317 SER A CA 1
ATOM 2453 C C . SER A 1 317 ? 80.412 9.375 -124.031 1.00 50.12 317 SER A C 1
ATOM 2455 O O . SER A 1 317 ? 81.122 10.312 -124.390 1.00 50.12 317 SER A O 1
ATOM 2457 N N . ASN A 1 318 ? 79.689 9.444 -122.904 1.00 50.62 318 ASN A N 1
ATOM 2458 C CA . ASN A 1 318 ? 79.485 10.703 -122.151 1.00 50.62 318 ASN A CA 1
ATOM 2459 C C . ASN A 1 318 ? 80.137 10.732 -120.750 1.00 50.62 318 ASN A C 1
ATOM 2461 O O . ASN A 1 318 ? 80.074 11.736 -120.036 1.00 50.62 318 ASN A O 1
ATOM 2465 N N . LEU A 1 319 ? 80.801 9.649 -120.337 1.00 52.66 319 LEU A N 1
ATOM 2466 C CA . LEU A 1 319 ? 81.140 9.357 -118.933 1.00 52.66 319 LEU A CA 1
ATOM 2467 C C . LEU A 1 319 ? 82.360 10.116 -118.345 1.00 52.66 319 LEU A C 1
ATOM 2469 O O . LEU A 1 319 ? 82.975 9.661 -117.375 1.00 52.66 319 LEU A O 1
ATOM 2473 N N . LYS A 1 320 ? 82.720 11.278 -118.916 1.00 58.56 320 LYS A N 1
ATOM 2474 C CA . LYS A 1 320 ? 83.872 12.110 -118.499 1.00 58.56 320 LYS A CA 1
ATOM 2475 C C . LYS A 1 320 ? 83.546 13.544 -118.053 1.00 58.56 320 LYS A C 1
ATOM 2477 O O . LYS A 1 320 ? 84.453 14.206 -117.563 1.00 58.56 320 LYS A O 1
ATOM 2482 N N . VAL A 1 321 ? 82.296 14.010 -118.162 1.00 56.91 321 VAL A N 1
ATOM 2483 C CA . VAL A 1 321 ? 81.906 15.370 -117.712 1.00 56.91 321 VAL A CA 1
ATOM 2484 C C . VAL A 1 321 ? 81.152 15.359 -116.372 1.00 56.91 321 VAL A C 1
ATOM 2486 O O . VAL A 1 321 ? 81.457 16.172 -115.507 1.00 56.91 321 VAL A O 1
ATOM 2489 N N . GLY A 1 322 ? 80.232 14.409 -116.148 1.00 56.53 322 GLY A N 1
ATOM 2490 C CA . GLY A 1 322 ? 79.386 14.382 -114.937 1.00 56.53 322 GLY A CA 1
ATOM 2491 C C . GLY A 1 322 ? 80.147 14.253 -113.609 1.00 56.53 322 GLY A C 1
ATOM 2492 O O . GLY A 1 322 ? 79.837 14.957 -112.654 1.00 56.53 322 GLY A O 1
ATOM 2493 N N . LYS A 1 323 ? 81.228 13.459 -113.577 1.00 59.34 323 LYS A N 1
ATOM 2494 C CA . LYS A 1 323 ? 81.922 13.041 -112.338 1.00 59.34 323 LYS A CA 1
ATOM 2495 C C . LYS A 1 323 ? 82.484 14.173 -111.460 1.00 59.34 323 LYS A C 1
ATOM 2497 O O . LYS A 1 323 ? 82.820 13.922 -110.308 1.00 59.34 323 LYS A O 1
ATOM 2502 N N . ILE A 1 324 ? 82.622 15.389 -111.991 1.00 61.50 324 ILE A N 1
ATOM 2503 C CA . ILE A 1 324 ? 83.050 16.577 -111.228 1.00 61.50 324 ILE A CA 1
ATOM 2504 C C . ILE A 1 324 ? 81.837 17.298 -110.606 1.00 61.50 324 ILE A C 1
ATOM 2506 O O . ILE A 1 324 ? 81.936 17.823 -109.499 1.00 61.50 324 ILE A O 1
ATOM 2510 N N . GLN A 1 325 ? 80.684 17.267 -111.278 1.00 58.25 325 GLN A N 1
ATOM 2511 C CA . GLN A 1 325 ? 79.418 17.826 -110.798 1.00 58.25 325 GLN A CA 1
ATOM 2512 C C . GLN A 1 325 ? 78.841 16.986 -109.645 1.00 58.25 325 GLN A C 1
ATOM 2514 O O . GLN A 1 325 ? 78.443 17.533 -108.616 1.00 58.25 325 GLN A O 1
ATOM 2519 N N . ASP A 1 326 ? 78.854 15.658 -109.802 1.00 59.84 326 ASP A N 1
ATOM 2520 C CA . ASP A 1 326 ? 78.260 14.703 -108.855 1.00 59.84 326 ASP A CA 1
ATOM 2521 C C . ASP A 1 326 ? 78.911 14.803 -107.461 1.00 59.84 326 ASP A C 1
ATOM 2523 O O . ASP A 1 326 ? 78.228 14.843 -106.437 1.00 59.84 326 ASP A O 1
ATOM 2527 N N . PHE A 1 327 ? 80.244 14.918 -107.415 1.00 67.50 327 PHE A N 1
ATOM 2528 C CA . PHE A 1 327 ? 81.009 15.023 -106.167 1.00 67.50 327 PHE A CA 1
ATOM 2529 C C . PHE A 1 327 ? 80.700 16.319 -105.398 1.00 67.50 327 PHE A C 1
ATOM 2531 O O . PHE A 1 327 ? 80.553 16.298 -104.176 1.00 67.50 327 PHE A O 1
ATOM 2538 N N . ALA A 1 328 ? 80.533 17.443 -106.106 1.00 64.88 328 ALA A N 1
ATOM 2539 C CA . ALA A 1 328 ? 80.164 18.717 -105.490 1.00 64.88 328 ALA A CA 1
ATOM 2540 C C . ALA A 1 328 ? 78.748 18.676 -104.882 1.00 64.88 328 ALA A C 1
ATOM 2542 O O . ALA A 1 328 ? 78.533 19.180 -103.778 1.00 64.88 328 ALA A O 1
ATOM 2543 N N . GLN A 1 329 ? 77.796 18.026 -105.562 1.00 70.31 329 GLN A N 1
ATOM 2544 C CA . GLN A 1 329 ? 76.443 17.824 -105.034 1.00 70.31 329 GLN A CA 1
ATOM 2545 C C . GLN A 1 329 ? 76.428 16.877 -103.826 1.00 70.31 329 GLN A C 1
ATOM 2547 O O . GLN A 1 329 ? 75.718 17.141 -102.856 1.00 70.31 329 GLN A O 1
ATOM 2552 N N . GLN A 1 330 ? 77.243 15.817 -103.833 1.00 75.38 330 GLN A N 1
ATOM 2553 C CA . GLN A 1 330 ? 77.312 14.863 -102.725 1.00 75.38 330 GLN A CA 1
ATOM 2554 C C . GLN A 1 330 ? 77.844 15.500 -101.429 1.00 75.38 330 GLN A C 1
ATOM 2556 O O . GLN A 1 330 ? 77.290 15.251 -100.358 1.00 75.38 330 GLN A O 1
ATOM 2561 N N . VAL A 1 331 ? 78.860 16.369 -101.513 1.00 77.44 331 VAL A N 1
ATOM 2562 C CA . VAL A 1 331 ? 79.373 17.117 -100.348 1.00 77.44 331 VAL A CA 1
ATOM 2563 C C . VAL A 1 331 ? 78.331 18.109 -99.815 1.00 77.44 331 VAL A C 1
ATOM 2565 O O . VAL A 1 331 ? 78.150 18.209 -98.602 1.00 77.44 331 VAL A O 1
ATOM 2568 N N . ALA A 1 332 ? 77.594 18.799 -100.694 1.00 79.00 332 ALA A N 1
ATOM 2569 C CA . ALA A 1 332 ? 76.514 19.699 -100.282 1.00 79.00 332 ALA A CA 1
ATOM 2570 C C . ALA A 1 332 ? 75.363 18.948 -99.582 1.00 79.00 332 ALA A C 1
ATOM 2572 O O . ALA A 1 332 ? 74.888 19.389 -98.535 1.00 79.00 332 ALA A O 1
ATOM 2573 N N . ALA A 1 333 ? 74.964 17.783 -100.103 1.00 80.56 333 ALA A N 1
ATOM 2574 C CA . ALA A 1 333 ? 73.946 16.932 -99.487 1.00 80.56 333 ALA A CA 1
ATOM 2575 C C . ALA A 1 333 ? 74.378 16.404 -98.105 1.00 80.56 333 ALA A C 1
ATOM 2577 O O . ALA A 1 333 ? 73.582 16.405 -97.170 1.00 80.56 333 ALA A O 1
ATOM 2578 N N . GLN A 1 334 ? 75.648 16.014 -97.941 1.00 82.88 334 GLN A N 1
ATOM 2579 C CA . GLN A 1 334 ? 76.190 15.608 -96.638 1.00 82.88 334 GLN A CA 1
ATOM 2580 C C . GLN A 1 334 ? 76.237 16.772 -95.636 1.00 82.88 334 GLN A C 1
ATOM 2582 O O . GLN A 1 334 ? 75.900 16.581 -94.468 1.00 82.88 334 GLN A O 1
ATOM 2587 N N . ALA A 1 335 ? 76.606 17.980 -96.074 1.00 82.94 335 ALA A N 1
ATOM 2588 C CA . ALA A 1 335 ? 76.601 19.167 -95.219 1.00 82.94 335 ALA A CA 1
ATOM 2589 C C . ALA A 1 335 ? 75.185 19.518 -94.726 1.00 82.94 335 ALA A C 1
ATOM 2591 O O . ALA A 1 335 ? 75.005 19.814 -93.543 1.00 82.94 335 ALA A O 1
ATOM 2592 N N . GLU A 1 336 ? 74.177 19.422 -95.597 1.00 86.12 336 GLU A N 1
ATOM 2593 C CA . GLU A 1 336 ? 72.778 19.650 -95.222 1.00 86.12 336 GLU A CA 1
ATOM 2594 C C . GLU A 1 336 ? 72.229 18.533 -94.321 1.00 86.12 336 GLU A C 1
ATOM 2596 O O . GLU A 1 336 ? 71.577 18.830 -93.323 1.00 86.12 336 GLU A O 1
ATOM 2601 N N . GLN A 1 337 ? 72.574 17.262 -94.564 1.00 88.56 337 GLN A N 1
ATOM 2602 C CA . GLN A 1 337 ? 72.215 16.163 -93.658 1.00 88.56 337 GLN A CA 1
ATOM 2603 C C . GLN A 1 337 ? 72.801 16.370 -92.249 1.00 88.56 337 GLN A C 1
ATOM 2605 O O . GLN A 1 337 ? 72.112 16.152 -91.255 1.00 88.56 337 GLN A O 1
ATOM 2610 N N . ILE A 1 338 ? 74.047 16.849 -92.144 1.00 87.81 338 ILE A N 1
ATOM 2611 C CA . ILE A 1 338 ? 74.670 17.213 -90.859 1.00 87.81 338 ILE A CA 1
ATOM 2612 C C . ILE A 1 338 ? 73.962 18.418 -90.216 1.00 87.81 338 ILE A C 1
ATOM 2614 O O . ILE A 1 338 ? 73.845 18.469 -88.991 1.00 87.81 338 ILE A O 1
ATOM 2618 N N . ARG A 1 339 ? 73.473 19.384 -91.007 1.00 91.44 339 ARG A N 1
ATOM 2619 C CA . ARG A 1 339 ? 72.686 20.520 -90.499 1.00 91.44 339 ARG A CA 1
ATOM 2620 C C . ARG A 1 339 ? 71.336 20.064 -89.938 1.00 91.44 339 ARG A C 1
ATOM 2622 O O . ARG A 1 339 ? 70.955 20.528 -88.868 1.00 91.44 339 ARG A O 1
ATOM 2629 N N . LEU A 1 340 ? 70.648 19.155 -90.631 1.00 90.88 340 LEU A N 1
ATOM 2630 C CA . LEU A 1 340 ? 69.368 18.587 -90.203 1.00 90.88 340 LEU A CA 1
ATOM 2631 C C . LEU A 1 340 ? 69.523 17.752 -88.925 1.00 90.88 340 LEU A C 1
ATOM 2633 O O . LEU A 1 340 ? 68.834 18.037 -87.952 1.00 90.88 340 LEU A O 1
ATOM 2637 N N . LEU A 1 341 ? 70.497 16.836 -88.873 1.00 91.56 341 LEU A N 1
ATOM 2638 C CA . LEU A 1 341 ? 70.793 16.033 -87.675 1.00 91.56 341 LEU A CA 1
ATOM 2639 C C . LEU A 1 341 ? 71.146 16.903 -86.454 1.00 91.56 341 LEU A C 1
ATOM 2641 O O . LEU A 1 341 ? 70.760 16.591 -85.334 1.00 91.56 341 LEU A O 1
ATOM 2645 N N . LYS A 1 342 ? 71.848 18.029 -86.645 1.00 92.31 342 LYS A N 1
ATOM 2646 C CA . LYS A 1 342 ? 72.106 18.995 -85.559 1.00 92.31 342 LYS A CA 1
ATOM 2647 C C . LYS A 1 342 ? 70.852 19.737 -85.096 1.00 92.31 342 LYS A C 1
ATOM 2649 O O . LYS A 1 342 ? 70.784 20.120 -83.933 1.00 92.31 342 LYS A O 1
ATOM 2654 N N . LEU A 1 343 ? 69.889 19.961 -85.989 1.00 92.44 343 LEU A N 1
ATOM 2655 C CA . LEU A 1 343 ? 68.599 20.555 -85.638 1.00 92.44 343 LEU A CA 1
ATOM 2656 C C . LEU A 1 343 ? 67.731 19.557 -84.859 1.00 92.44 343 LEU A C 1
ATOM 2658 O O . LEU A 1 343 ? 67.117 19.932 -83.871 1.00 92.44 343 LEU A O 1
ATOM 2662 N N . GLU A 1 344 ? 67.734 18.293 -85.281 1.00 93.44 344 GLU A N 1
ATOM 2663 C CA . GLU A 1 344 ? 67.046 17.167 -84.637 1.00 93.44 344 GLU A CA 1
ATOM 2664 C C . GLU A 1 344 ? 67.584 16.912 -83.219 1.00 93.44 344 GLU A C 1
ATOM 2666 O O . GLU A 1 344 ? 66.805 16.843 -82.274 1.00 93.44 344 GLU A O 1
ATOM 2671 N N . VAL A 1 345 ? 68.912 16.914 -83.034 1.00 92.56 345 VAL A N 1
ATOM 2672 C CA . VAL A 1 345 ? 69.536 16.863 -81.697 1.00 92.56 345 VAL A CA 1
ATOM 2673 C C . VAL A 1 345 ? 69.111 18.048 -80.824 1.00 92.56 345 VAL A C 1
ATOM 2675 O O . VAL A 1 345 ? 68.744 17.834 -79.676 1.00 92.56 345 VAL A O 1
ATOM 2678 N N . LEU A 1 346 ? 69.091 19.280 -81.349 1.00 94.00 346 LEU A N 1
ATOM 2679 C CA . LEU A 1 346 ? 68.624 20.453 -80.591 1.00 94.00 346 LEU A CA 1
ATOM 2680 C C . LEU A 1 346 ? 67.142 20.361 -80.196 1.00 94.00 346 LEU A C 1
ATOM 2682 O O . LEU A 1 346 ? 66.783 20.758 -79.089 1.00 94.00 346 LEU A O 1
ATOM 2686 N N . VAL A 1 347 ? 66.287 19.823 -81.072 1.00 94.06 347 VAL A N 1
ATOM 2687 C CA . VAL A 1 347 ? 64.876 19.559 -80.752 1.00 94.06 347 VAL A CA 1
ATOM 2688 C C . VAL A 1 347 ? 64.772 18.532 -79.627 1.00 94.06 347 VAL A C 1
ATOM 2690 O O . VAL A 1 347 ? 64.076 18.798 -78.652 1.00 94.06 347 VAL A O 1
ATOM 2693 N N . HIS A 1 348 ? 65.513 17.424 -79.699 1.00 92.81 348 HIS A N 1
ATOM 2694 C CA . HIS A 1 348 ? 65.512 16.406 -78.647 1.00 92.81 348 HIS A CA 1
ATOM 2695 C C . HIS A 1 348 ? 66.114 16.899 -77.321 1.00 92.81 348 HIS A C 1
ATOM 2697 O O . HIS A 1 348 ? 65.579 16.572 -76.268 1.00 92.81 348 HIS A O 1
ATOM 2703 N N . GLU A 1 349 ? 67.150 17.744 -77.335 1.00 93.56 349 GLU A N 1
ATOM 2704 C CA . GLU A 1 349 ? 67.650 18.410 -76.122 1.00 93.56 349 GLU A CA 1
ATOM 2705 C C . GLU A 1 349 ? 66.576 19.318 -75.490 1.00 93.56 349 GLU A C 1
ATOM 2707 O O . GLU A 1 349 ? 66.447 19.376 -74.268 1.00 93.56 349 GLU A O 1
ATOM 2712 N N . ASP A 1 350 ? 65.794 20.038 -76.299 1.00 93.94 350 ASP A N 1
ATOM 2713 C CA . ASP A 1 350 ? 64.691 20.885 -75.825 1.00 93.94 350 ASP A CA 1
ATOM 2714 C C . ASP A 1 350 ? 63.418 20.095 -75.471 1.00 93.94 350 ASP A C 1
ATOM 2716 O O . ASP A 1 350 ? 62.538 20.628 -74.792 1.00 93.94 350 ASP A O 1
ATOM 2720 N N . GLU A 1 351 ? 63.279 18.851 -75.922 1.00 94.56 351 GLU A N 1
ATOM 2721 C CA . GLU A 1 351 ? 62.261 17.899 -75.462 1.00 94.56 351 GLU A CA 1
ATOM 2722 C C . GLU A 1 351 ? 62.683 17.251 -74.137 1.00 94.56 351 GLU A C 1
ATOM 2724 O O . GLU A 1 351 ? 61.867 17.170 -73.221 1.00 94.56 351 GLU A O 1
ATOM 2729 N N . GLU A 1 352 ? 63.959 16.881 -73.982 1.00 94.06 352 GLU A N 1
ATOM 2730 C CA . GLU A 1 352 ? 64.525 16.348 -72.737 1.00 94.06 352 GLU A CA 1
ATOM 2731 C C . GLU A 1 352 ? 64.445 17.374 -71.597 1.00 94.06 352 GLU A C 1
ATOM 2733 O O . GLU A 1 352 ? 64.028 17.028 -70.491 1.00 94.06 352 GLU A O 1
ATOM 2738 N N . LYS A 1 353 ? 64.769 18.650 -71.861 1.00 94.94 353 LYS A N 1
ATOM 2739 C CA . LYS A 1 353 ? 64.612 19.745 -70.882 1.00 94.94 353 LYS A CA 1
ATOM 2740 C C . LYS A 1 353 ? 63.167 19.843 -70.388 1.00 94.94 353 LYS A C 1
ATOM 2742 O O . LYS A 1 353 ? 62.943 19.755 -69.186 1.00 94.94 353 LYS A O 1
ATOM 2747 N N . LYS A 1 354 ? 62.190 19.917 -71.302 1.00 95.81 354 LYS A N 1
ATOM 2748 C CA . LYS A 1 354 ? 60.755 19.964 -70.957 1.00 95.81 354 LYS A CA 1
ATOM 2749 C C . LYS A 1 354 ? 60.303 18.717 -70.203 1.00 95.81 354 LYS A C 1
ATOM 2751 O O . LYS A 1 354 ? 59.526 18.819 -69.262 1.00 95.81 354 LYS A O 1
ATOM 2756 N N . LEU A 1 355 ? 60.776 17.534 -70.601 1.00 95.25 355 LEU A N 1
ATOM 2757 C CA . LEU A 1 355 ? 60.421 16.284 -69.935 1.00 95.25 355 LEU A CA 1
ATOM 2758 C C . LEU A 1 355 ? 60.977 16.233 -68.505 1.00 95.25 355 LEU A C 1
ATOM 2760 O O . LEU A 1 355 ? 60.264 15.794 -67.608 1.00 95.25 355 LEU A O 1
ATOM 2764 N N . ASN A 1 356 ? 62.196 16.729 -68.276 1.00 95.50 356 ASN A N 1
ATOM 2765 C CA . ASN A 1 356 ? 62.766 16.880 -66.936 1.00 95.50 356 ASN A CA 1
ATOM 2766 C C . ASN A 1 356 ? 62.037 17.956 -66.109 1.00 95.50 356 ASN A C 1
ATOM 2768 O O . ASN A 1 356 ? 61.766 17.716 -64.936 1.00 95.50 356 ASN A O 1
ATOM 2772 N N . GLU A 1 357 ? 61.651 19.088 -66.707 1.00 96.00 357 GLU A N 1
ATOM 2773 C CA . GLU A 1 357 ? 60.820 20.117 -66.057 1.00 96.00 357 GLU A CA 1
ATOM 2774 C C . GLU A 1 357 ? 59.473 19.532 -65.594 1.00 96.00 357 GLU A C 1
ATOM 2776 O O . GLU A 1 357 ? 59.147 19.621 -64.410 1.00 96.00 357 GLU A O 1
ATOM 2781 N N . PHE A 1 358 ? 58.748 18.824 -66.472 1.00 96.31 358 PHE A N 1
ATOM 2782 C CA . PHE A 1 358 ? 57.509 18.118 -66.114 1.00 96.31 358 PHE A CA 1
ATOM 2783 C C . PHE A 1 358 ? 57.718 17.029 -65.048 1.00 96.31 358 PHE A C 1
ATOM 2785 O O . PHE A 1 358 ? 56.829 16.786 -64.232 1.00 96.31 358 PHE A O 1
ATOM 2792 N N . LEU A 1 359 ? 58.872 16.357 -65.041 1.00 96.69 359 LEU A N 1
ATOM 2793 C CA . LEU A 1 359 ? 59.203 15.316 -64.065 1.00 96.69 359 LEU A CA 1
ATOM 2794 C C . LEU A 1 359 ? 59.481 15.928 -62.680 1.00 96.69 359 LEU A C 1
ATOM 2796 O O . LEU A 1 359 ? 59.003 15.402 -61.674 1.00 96.69 359 LEU A O 1
ATOM 2800 N N . ASP A 1 360 ? 60.181 17.062 -62.614 1.00 96.19 360 ASP A N 1
ATOM 2801 C CA . ASP A 1 360 ? 60.415 17.799 -61.368 1.00 96.19 360 ASP A CA 1
ATOM 2802 C C . ASP A 1 360 ? 59.172 18.552 -60.866 1.00 96.19 360 ASP A C 1
ATOM 2804 O O . ASP A 1 360 ? 59.005 18.686 -59.651 1.00 96.19 360 ASP A O 1
ATOM 2808 N N . ASP A 1 361 ? 58.274 18.990 -61.754 1.00 96.69 361 ASP A N 1
ATOM 2809 C CA . ASP A 1 361 ? 56.928 19.454 -61.386 1.00 96.69 361 ASP A CA 1
ATOM 2810 C C . ASP A 1 361 ? 56.121 18.305 -60.758 1.00 96.69 361 ASP A C 1
ATOM 2812 O O . ASP A 1 361 ? 55.690 18.412 -59.611 1.00 96.69 361 ASP A O 1
ATOM 2816 N N . ALA A 1 362 ? 56.021 17.155 -61.435 1.00 95.50 362 ALA A N 1
ATOM 2817 C CA . ALA A 1 362 ? 55.293 15.987 -60.933 1.00 95.50 362 ALA A CA 1
ATOM 2818 C C . ALA A 1 362 ? 55.866 15.424 -59.613 1.00 95.50 362 ALA A C 1
ATOM 2820 O O . ALA A 1 362 ? 55.117 14.904 -58.782 1.00 95.50 362 ALA A O 1
ATOM 2821 N N . ARG A 1 363 ? 57.184 15.544 -59.385 1.00 96.94 363 ARG A N 1
ATOM 2822 C CA . ARG A 1 363 ? 57.820 15.256 -58.084 1.00 96.94 363 ARG A CA 1
ATOM 2823 C C . ARG A 1 363 ? 57.328 16.206 -56.995 1.00 96.94 363 ARG A C 1
ATOM 2825 O O . ARG A 1 363 ? 56.926 15.733 -55.935 1.00 96.94 363 ARG A O 1
ATOM 2832 N N . ARG A 1 364 ? 57.336 17.518 -57.254 1.00 96.94 364 ARG A N 1
ATOM 2833 C CA . ARG A 1 364 ? 56.871 18.534 -56.296 1.00 96.94 364 ARG A CA 1
ATOM 2834 C C . ARG A 1 364 ? 55.387 18.368 -55.974 1.00 96.94 364 ARG A C 1
ATOM 2836 O O . ARG A 1 364 ? 55.035 18.384 -54.798 1.00 96.94 364 ARG A O 1
ATOM 2843 N N . ASP A 1 365 ? 54.548 18.100 -56.970 1.00 96.19 365 ASP A N 1
ATOM 2844 C CA . ASP A 1 365 ? 53.121 17.820 -56.764 1.00 96.19 365 ASP A CA 1
ATOM 2845 C C . ASP A 1 365 ? 52.901 16.557 -55.913 1.00 96.19 365 ASP A C 1
ATOM 2847 O O . ASP A 1 365 ? 52.072 16.554 -55.001 1.00 96.19 365 ASP A O 1
ATOM 2851 N N . TYR A 1 366 ? 53.681 15.493 -56.141 1.00 96.31 366 TYR A N 1
ATOM 2852 C CA . TYR A 1 366 ? 53.632 14.279 -55.319 1.00 96.31 366 TYR A CA 1
ATOM 2853 C C . TYR A 1 366 ? 54.097 14.522 -53.871 1.00 96.31 366 TYR A C 1
ATOM 2855 O O . TYR A 1 366 ? 53.489 14.002 -52.931 1.00 96.31 366 TYR A O 1
ATOM 2863 N N . GLU A 1 367 ? 55.151 15.316 -53.665 1.00 96.94 367 GLU A N 1
ATOM 2864 C CA . GLU A 1 367 ? 55.631 15.693 -52.330 1.00 96.94 367 GLU A CA 1
ATOM 2865 C C . GLU A 1 367 ? 54.594 16.533 -51.570 1.00 96.94 367 GLU A C 1
ATOM 2867 O O . GLU A 1 367 ? 54.296 16.225 -50.410 1.00 96.94 367 GLU A O 1
ATOM 2872 N N . VAL A 1 368 ? 53.980 17.520 -52.235 1.00 97.38 368 VAL A N 1
ATOM 2873 C CA . VAL A 1 368 ? 52.881 18.328 -51.683 1.00 97.38 368 VAL A CA 1
ATOM 2874 C C . VAL A 1 368 ? 51.701 17.432 -51.315 1.00 97.38 368 VAL A C 1
ATOM 2876 O O . VAL A 1 368 ? 51.339 17.385 -50.138 1.00 97.38 368 VAL A O 1
ATOM 2879 N N . ALA A 1 369 ? 51.175 16.637 -52.251 1.00 95.75 369 ALA A N 1
ATOM 2880 C CA . ALA A 1 369 ? 50.030 15.758 -52.007 1.00 95.75 369 ALA A CA 1
ATOM 2881 C C . ALA A 1 369 ? 50.297 14.724 -50.894 1.00 95.75 369 ALA A C 1
ATOM 2883 O O . ALA A 1 369 ? 49.411 14.400 -50.099 1.00 95.75 369 ALA A O 1
ATOM 2884 N N . ASN A 1 370 ? 51.528 14.215 -50.775 1.00 96.81 370 ASN A N 1
ATOM 2885 C CA . ASN A 1 370 ? 51.905 13.322 -49.680 1.00 96.81 370 ASN A CA 1
ATOM 2886 C C . ASN A 1 370 ? 52.012 14.052 -48.324 1.00 96.81 370 ASN A C 1
ATOM 2888 O O . ASN A 1 370 ? 51.691 13.453 -47.294 1.00 96.81 370 ASN A O 1
ATOM 2892 N N . SER A 1 371 ? 52.417 15.327 -48.308 1.00 96.81 371 SER A N 1
ATOM 2893 C CA . SER A 1 371 ? 52.418 16.165 -47.099 1.00 96.81 371 SER A CA 1
ATOM 2894 C C . SER A 1 371 ? 50.996 16.526 -46.645 1.00 96.81 371 SER A C 1
ATOM 2896 O O . SER A 1 371 ? 50.674 16.378 -45.467 1.00 96.81 371 SER A O 1
ATOM 2898 N N . GLU A 1 372 ? 50.101 16.868 -47.576 1.00 96.75 372 GLU A N 1
ATOM 2899 C CA . GLU A 1 372 ? 48.678 17.109 -47.310 1.00 96.75 372 GLU A CA 1
ATOM 2900 C C . GLU A 1 372 ? 47.996 15.845 -46.775 1.00 96.75 372 GLU A C 1
ATOM 2902 O O . GLU A 1 372 ? 47.309 15.885 -45.755 1.00 96.75 372 GLU A O 1
ATOM 2907 N N . ARG A 1 373 ? 48.268 14.686 -47.389 1.00 97.12 373 ARG A N 1
ATOM 2908 C CA . ARG A 1 373 ? 47.807 13.374 -46.910 1.00 97.12 373 ARG A CA 1
ATOM 2909 C C . ARG A 1 373 ? 48.308 13.058 -45.496 1.00 97.12 373 ARG A C 1
ATOM 2911 O O . ARG A 1 373 ? 47.588 12.416 -44.731 1.00 97.12 373 ARG A O 1
ATOM 2918 N N . LEU A 1 374 ? 49.526 13.470 -45.138 1.00 97.50 374 LEU A N 1
ATOM 2919 C CA . LEU A 1 374 ? 50.072 13.283 -43.790 1.00 97.50 374 LEU A CA 1
ATOM 2920 C C . LEU A 1 374 ? 49.405 14.217 -42.767 1.00 97.50 374 LEU A C 1
ATOM 2922 O O . LEU A 1 374 ? 49.095 13.767 -41.664 1.00 97.50 374 LEU A O 1
ATOM 2926 N N . ASN A 1 375 ? 49.124 15.466 -43.145 1.00 97.31 375 ASN A N 1
ATOM 2927 C CA . ASN A 1 375 ? 48.393 16.427 -42.314 1.00 97.31 375 ASN A CA 1
ATOM 2928 C C . ASN A 1 375 ? 46.938 15.983 -42.090 1.00 97.31 375 ASN A C 1
ATOM 2930 O O . ASN A 1 375 ? 46.492 15.892 -40.952 1.00 97.31 375 ASN A O 1
ATOM 2934 N N . ALA A 1 376 ? 46.228 15.567 -43.142 1.00 96.31 376 ALA A N 1
ATOM 2935 C CA . ALA A 1 376 ? 44.874 15.023 -43.022 1.00 96.31 376 ALA A CA 1
ATOM 2936 C C . ALA A 1 376 ? 44.820 13.756 -42.139 1.00 96.31 376 ALA A C 1
ATOM 2938 O O . ALA A 1 376 ? 43.832 13.510 -41.445 1.00 96.31 376 ALA A O 1
ATOM 2939 N N . LEU A 1 377 ? 45.890 12.948 -42.120 1.00 97.12 377 LEU A N 1
ATOM 2940 C CA . LEU A 1 377 ? 46.011 11.816 -41.197 1.00 97.12 377 LEU A CA 1
ATOM 2941 C C . LEU A 1 377 ? 46.251 12.256 -39.746 1.00 97.12 377 LEU A C 1
ATOM 2943 O O . LEU A 1 377 ? 45.652 11.662 -38.850 1.00 97.12 377 LEU A O 1
ATOM 2947 N N . SER A 1 378 ? 47.093 13.263 -39.490 1.00 97.19 378 SER A N 1
ATOM 2948 C CA . SER A 1 378 ? 47.346 13.750 -38.125 1.00 97.19 378 SER A CA 1
ATOM 2949 C C . SER A 1 378 ? 46.132 14.481 -37.540 1.00 97.19 378 SER A C 1
ATOM 2951 O O . SER A 1 378 ? 45.791 14.243 -36.381 1.00 97.19 378 SER A O 1
ATOM 2953 N N . GLU A 1 379 ? 45.413 15.259 -38.352 1.00 96.88 379 GLU A N 1
ATOM 2954 C CA . GLU A 1 379 ? 44.111 15.841 -38.007 1.00 96.88 379 GLU A CA 1
ATOM 2955 C C . GLU A 1 379 ? 43.080 14.755 -37.683 1.00 96.88 379 GLU A C 1
ATOM 2957 O O . GLU A 1 379 ? 42.436 14.819 -36.633 1.00 96.88 379 GLU A O 1
ATOM 2962 N N . ARG A 1 380 ? 42.965 13.704 -38.513 1.00 96.94 380 ARG A N 1
ATOM 2963 C CA . ARG A 1 380 ? 42.051 12.592 -38.213 1.00 96.94 380 ARG A CA 1
ATOM 2964 C C . ARG A 1 380 ? 42.414 11.902 -36.899 1.00 96.94 380 ARG A C 1
ATOM 2966 O O . ARG A 1 380 ? 41.522 11.676 -36.095 1.00 96.94 380 ARG A O 1
ATOM 2973 N N . PHE A 1 381 ? 43.693 11.629 -36.629 1.00 97.62 381 PHE A N 1
ATOM 2974 C CA . PHE A 1 381 ? 44.104 11.034 -35.351 1.00 97.62 381 PHE A CA 1
ATOM 2975 C C . PHE A 1 381 ? 43.822 11.942 -34.140 1.00 97.62 381 PHE A C 1
ATOM 2977 O O . PHE A 1 381 ? 43.509 11.431 -33.064 1.00 97.62 381 PHE A O 1
ATOM 2984 N N . ALA A 1 382 ? 43.893 13.269 -34.295 1.00 97.06 382 ALA A N 1
ATOM 2985 C CA . ALA A 1 382 ? 43.499 14.208 -33.245 1.00 97.06 382 ALA A CA 1
ATOM 2986 C C . ALA A 1 382 ? 41.982 14.161 -32.977 1.00 97.06 382 ALA A C 1
ATOM 2988 O O . ALA A 1 382 ? 41.570 14.093 -31.817 1.00 97.06 382 ALA A O 1
ATOM 2989 N N . LEU A 1 383 ? 41.165 14.117 -34.037 1.00 96.88 383 LEU A N 1
ATOM 2990 C CA . LEU A 1 383 ? 39.707 13.977 -33.951 1.00 96.88 383 LEU A CA 1
ATOM 2991 C C . LEU A 1 383 ? 39.282 12.606 -33.400 1.00 96.88 383 LEU A C 1
ATOM 2993 O O . LEU A 1 383 ? 38.412 12.550 -32.535 1.00 96.88 383 LEU A O 1
ATOM 2997 N N . ASP A 1 384 ? 39.922 11.513 -33.828 1.00 97.62 384 ASP A N 1
ATOM 2998 C CA . ASP A 1 384 ? 39.698 10.148 -33.323 1.00 97.62 384 ASP A CA 1
ATOM 2999 C C . ASP A 1 384 ? 39.910 10.100 -31.787 1.00 97.62 384 ASP A C 1
ATOM 3001 O O . ASP A 1 384 ? 39.115 9.523 -31.040 1.00 97.62 384 ASP A O 1
ATOM 3005 N N . GLU A 1 385 ? 40.954 10.770 -31.289 1.00 96.88 385 GLU A N 1
ATOM 3006 C CA . GLU A 1 385 ? 41.287 10.872 -29.862 1.00 96.88 385 GLU A CA 1
ATOM 3007 C C . GLU A 1 385 ? 40.384 11.858 -29.085 1.00 96.88 385 GLU A C 1
ATOM 3009 O O . GLU A 1 385 ? 40.144 11.658 -27.890 1.00 96.88 385 GLU A O 1
ATOM 3014 N N . GLU A 1 386 ? 39.836 12.897 -29.724 1.00 97.81 386 GLU A N 1
ATOM 3015 C CA . GLU A 1 386 ? 38.798 13.752 -29.128 1.00 97.81 386 GLU A CA 1
ATOM 3016 C C . GLU A 1 386 ? 37.451 13.018 -29.022 1.00 97.81 386 GLU A C 1
ATOM 3018 O O . GLU A 1 386 ? 36.855 12.986 -27.943 1.00 97.81 386 GLU A O 1
ATOM 3023 N N . ILE A 1 387 ? 37.018 12.329 -30.083 1.00 97.12 387 ILE A N 1
ATOM 3024 C CA . ILE A 1 387 ? 35.827 11.465 -30.086 1.00 97.12 387 ILE A CA 1
ATOM 3025 C C . ILE A 1 387 ? 35.936 10.411 -28.977 1.00 97.12 387 ILE A C 1
ATOM 3027 O O . ILE A 1 387 ? 34.980 10.200 -28.224 1.00 97.12 387 ILE A O 1
ATOM 3031 N N . ARG A 1 388 ? 37.111 9.788 -28.805 1.00 97.88 388 ARG A N 1
ATOM 3032 C CA . ARG A 1 388 ? 37.360 8.825 -27.722 1.00 97.88 388 ARG A CA 1
ATOM 3033 C C . ARG A 1 388 ? 37.205 9.455 -26.331 1.00 97.88 388 ARG A C 1
ATOM 3035 O O . ARG A 1 388 ? 36.596 8.844 -25.453 1.00 97.88 388 ARG A O 1
ATOM 3042 N N . LYS A 1 389 ? 37.709 10.677 -26.114 1.00 97.81 389 LYS A N 1
ATOM 3043 C CA . LYS A 1 389 ? 37.530 11.420 -24.849 1.00 97.81 389 LYS A CA 1
ATOM 3044 C C . LYS A 1 389 ? 36.063 11.763 -24.586 1.00 97.81 389 LYS A C 1
ATOM 3046 O O . LYS A 1 389 ? 35.592 11.562 -23.468 1.00 97.81 389 LYS A O 1
ATOM 3051 N N . LEU A 1 390 ? 35.346 12.247 -25.600 1.00 97.44 390 LEU A N 1
ATOM 3052 C CA . LEU A 1 390 ? 33.926 12.596 -25.504 1.00 97.44 390 LEU A CA 1
ATOM 3053 C C . LEU A 1 390 ? 33.054 11.362 -25.235 1.00 97.44 390 LEU A C 1
ATOM 3055 O O . LEU A 1 390 ? 32.155 11.430 -24.403 1.00 97.44 390 LEU A O 1
ATOM 3059 N N . SER A 1 391 ? 33.371 10.217 -25.847 1.00 97.38 391 SER A N 1
ATOM 3060 C CA . SER A 1 391 ? 32.679 8.942 -25.602 1.00 97.38 391 SER A CA 1
ATOM 3061 C C . SER A 1 391 ? 32.807 8.497 -24.140 1.00 97.38 391 SER A C 1
ATOM 3063 O O . SER A 1 391 ? 31.802 8.213 -23.495 1.00 97.38 391 SER A O 1
ATOM 3065 N N . VAL A 1 392 ? 34.017 8.541 -23.567 1.00 97.88 392 VAL A N 1
ATOM 3066 C CA . VAL A 1 392 ? 34.248 8.200 -22.147 1.00 97.88 392 VAL A CA 1
ATOM 3067 C C . VAL A 1 392 ? 33.548 9.184 -21.194 1.00 97.88 392 VAL A C 1
ATOM 3069 O O . VAL A 1 392 ? 33.074 8.790 -20.126 1.00 97.88 392 VAL A O 1
ATOM 3072 N N . GLN A 1 393 ? 33.441 10.466 -21.561 1.00 97.88 393 GLN A N 1
ATOM 3073 C CA . GLN A 1 393 ? 32.652 11.436 -20.789 1.00 97.88 393 GLN A CA 1
ATOM 3074 C C . GLN A 1 393 ? 31.145 11.152 -20.877 1.00 97.88 393 GLN A C 1
ATOM 3076 O O . GLN A 1 393 ? 30.458 11.239 -19.859 1.00 97.88 393 GLN A O 1
ATOM 3081 N N . LEU A 1 394 ? 30.637 10.770 -22.053 1.00 97.00 394 LEU A N 1
ATOM 3082 C CA . LEU A 1 394 ? 29.237 10.400 -22.256 1.00 97.00 394 LEU A CA 1
ATOM 3083 C C . LEU A 1 394 ? 28.866 9.155 -21.440 1.00 97.00 394 LEU A C 1
ATOM 3085 O O . LEU A 1 394 ? 27.940 9.229 -20.636 1.00 97.00 394 LEU A O 1
ATOM 3089 N N . GLU A 1 395 ? 29.631 8.063 -21.554 1.00 97.50 395 GLU A N 1
ATOM 3090 C CA . GLU A 1 395 ? 29.441 6.834 -20.762 1.00 97.50 395 GLU A CA 1
ATOM 3091 C C . GLU A 1 395 ? 29.393 7.129 -19.256 1.00 97.50 395 GLU A C 1
ATOM 3093 O O . GLU A 1 395 ? 28.529 6.627 -18.531 1.00 97.50 395 GLU A O 1
ATOM 3098 N N . ARG A 1 396 ? 30.291 8.000 -18.776 1.00 97.69 396 ARG A N 1
ATOM 3099 C CA . ARG A 1 396 ? 30.310 8.436 -17.378 1.00 97.69 396 ARG A CA 1
ATOM 3100 C C . ARG A 1 396 ? 29.035 9.191 -16.991 1.00 97.69 396 ARG A C 1
ATOM 3102 O O . ARG A 1 396 ? 28.458 8.896 -15.944 1.00 97.69 396 ARG A O 1
ATOM 3109 N N . VAL A 1 397 ? 28.587 10.150 -17.801 1.00 97.12 397 VAL A N 1
ATOM 3110 C CA . VAL A 1 397 ? 27.359 10.924 -17.536 1.00 97.12 397 VAL A CA 1
ATOM 3111 C C . VAL A 1 397 ? 26.119 10.026 -17.587 1.00 97.12 397 VAL A C 1
ATOM 3113 O O . VAL A 1 397 ? 25.214 10.183 -16.767 1.00 97.12 397 VAL A O 1
ATOM 3116 N N . GLU A 1 398 ? 26.077 9.039 -18.481 1.00 96.88 398 GLU A N 1
ATOM 3117 C CA . GLU A 1 398 ? 24.997 8.052 -18.543 1.00 96.88 398 GLU A CA 1
ATOM 3118 C C . GLU A 1 398 ? 24.987 7.119 -17.324 1.00 96.88 398 GLU A C 1
ATOM 3120 O O . GLU A 1 398 ? 23.921 6.875 -16.749 1.00 96.88 398 GLU A O 1
ATOM 3125 N N . ALA A 1 399 ? 26.156 6.683 -16.846 1.00 97.00 399 ALA A N 1
ATOM 3126 C CA . ALA A 1 399 ? 26.280 5.934 -15.598 1.00 97.00 399 ALA A CA 1
ATOM 3127 C C . ALA A 1 399 ? 25.858 6.773 -14.374 1.00 97.00 399 ALA A C 1
ATOM 3129 O O . ALA A 1 399 ? 25.102 6.295 -13.523 1.00 97.00 399 ALA A O 1
ATOM 3130 N N . GLU A 1 400 ? 26.274 8.040 -14.283 1.00 97.31 400 GLU A N 1
ATOM 3131 C CA . GLU A 1 400 ? 25.864 8.958 -13.210 1.00 97.31 400 GLU A CA 1
ATOM 3132 C C . GLU A 1 400 ? 24.344 9.232 -13.242 1.00 97.31 400 GLU A C 1
ATOM 3134 O O . GLU A 1 400 ? 23.688 9.188 -12.195 1.00 97.31 400 GLU A O 1
ATOM 3139 N N . LYS A 1 401 ? 23.752 9.389 -14.434 1.00 97.50 401 LYS A N 1
ATOM 3140 C CA . LYS A 1 401 ? 22.300 9.495 -14.670 1.00 97.50 401 LYS A CA 1
ATOM 3141 C C . LYS A 1 401 ? 21.549 8.229 -14.244 1.00 97.50 401 LYS A C 1
ATOM 3143 O O . LYS A 1 401 ? 20.540 8.332 -13.545 1.00 97.50 401 LYS A O 1
ATOM 3148 N N . ALA A 1 402 ? 22.045 7.038 -14.584 1.00 96.38 402 ALA A N 1
ATOM 3149 C CA . ALA A 1 402 ? 21.469 5.766 -14.138 1.00 96.38 402 ALA A CA 1
ATOM 3150 C C . ALA A 1 402 ? 21.564 5.593 -12.608 1.00 96.38 402 ALA A C 1
ATOM 3152 O O . ALA A 1 402 ? 20.620 5.133 -11.962 1.00 96.38 402 ALA A O 1
ATOM 3153 N N . ASN A 1 403 ? 22.670 6.029 -12.000 1.00 97.62 403 ASN A N 1
ATOM 3154 C CA . ASN A 1 403 ? 22.865 6.039 -10.547 1.00 97.62 403 ASN A CA 1
ATOM 3155 C C . ASN A 1 403 ? 21.972 7.066 -9.833 1.00 97.62 403 ASN A C 1
ATOM 3157 O O . ASN A 1 403 ? 21.597 6.863 -8.677 1.00 97.62 403 ASN A O 1
ATOM 3161 N N . TYR A 1 404 ? 21.621 8.175 -10.486 1.00 97.62 404 TYR A N 1
ATOM 3162 C CA . TYR A 1 404 ? 20.624 9.117 -9.979 1.00 97.62 404 TYR A CA 1
ATOM 3163 C C . TYR A 1 404 ? 19.204 8.544 -10.088 1.00 97.62 404 TYR A C 1
ATOM 3165 O O . TYR A 1 404 ? 18.466 8.562 -9.107 1.00 97.62 404 TYR A O 1
ATOM 3173 N N . ALA A 1 405 ? 18.845 7.949 -11.232 1.00 96.44 405 ALA A N 1
ATOM 3174 C CA . ALA A 1 405 ? 17.540 7.319 -11.438 1.00 96.44 405 ALA A CA 1
ATOM 3175 C C . ALA A 1 405 ? 17.265 6.188 -10.427 1.00 96.44 405 ALA A C 1
ATOM 3177 O O . ALA A 1 405 ? 16.174 6.137 -9.860 1.00 96.44 405 ALA A O 1
ATOM 3178 N N . ARG A 1 406 ? 18.260 5.335 -10.130 1.00 96.94 406 ARG A N 1
ATOM 3179 C CA . ARG A 1 406 ? 18.151 4.303 -9.080 1.00 96.94 406 ARG A CA 1
ATOM 3180 C C . ARG A 1 406 ? 17.879 4.903 -7.698 1.00 96.94 406 ARG A C 1
ATOM 3182 O O . ARG A 1 406 ? 16.852 4.588 -7.104 1.00 96.94 406 ARG A O 1
ATOM 3189 N N . ARG A 1 407 ? 18.705 5.858 -7.250 1.00 96.94 407 ARG A N 1
ATOM 3190 C CA . ARG A 1 407 ? 18.509 6.562 -5.966 1.00 96.94 407 ARG A CA 1
ATOM 3191 C C . ARG A 1 407 ? 17.167 7.292 -5.883 1.00 96.94 407 ARG A C 1
ATOM 3193 O O . ARG A 1 407 ? 16.557 7.333 -4.817 1.00 96.94 407 ARG A O 1
ATOM 3200 N N . MET A 1 408 ? 16.675 7.841 -6.993 1.00 97.00 408 MET A N 1
ATOM 3201 C CA . MET A 1 408 ? 15.350 8.459 -7.064 1.00 97.00 408 MET A CA 1
ATOM 3202 C C . MET A 1 408 ? 14.234 7.417 -6.886 1.00 97.00 408 MET A C 1
ATOM 3204 O O . MET A 1 408 ? 13.324 7.645 -6.091 1.00 97.00 408 MET A O 1
ATOM 3208 N N . HIS A 1 409 ? 14.315 6.259 -7.551 1.00 97.25 409 HIS A N 1
ATOM 3209 C CA . HIS A 1 409 ? 13.363 5.158 -7.356 1.00 97.25 409 HIS A CA 1
ATOM 3210 C C . HIS A 1 409 ? 13.396 4.595 -5.928 1.00 97.25 409 HIS A C 1
ATOM 3212 O O . HIS A 1 409 ? 12.337 4.415 -5.331 1.00 97.25 409 HIS A O 1
ATOM 3218 N N . GLU A 1 410 ? 14.582 4.388 -5.353 1.00 96.75 410 GLU A N 1
ATOM 3219 C CA . GLU A 1 410 ? 14.771 3.972 -3.954 1.00 96.75 410 GLU A CA 1
ATOM 3220 C C . GLU A 1 410 ? 14.141 4.986 -2.982 1.00 96.75 410 GLU A C 1
ATOM 3222 O O . GLU A 1 410 ? 13.391 4.610 -2.081 1.00 96.75 410 GLU A O 1
ATOM 3227 N N . THR A 1 411 ? 14.366 6.284 -3.210 1.00 97.12 411 THR A N 1
ATOM 3228 C CA . THR A 1 411 ? 13.794 7.372 -2.398 1.00 97.12 411 THR A CA 1
ATOM 3229 C C . THR A 1 411 ? 12.269 7.434 -2.516 1.00 97.12 411 THR A C 1
ATOM 3231 O O . THR A 1 411 ? 11.585 7.623 -1.508 1.00 97.12 411 THR A O 1
ATOM 3234 N N . LEU A 1 412 ? 11.712 7.255 -3.719 1.00 96.38 412 LEU A N 1
ATOM 3235 C CA . LEU A 1 412 ? 10.264 7.220 -3.948 1.00 96.38 412 LEU A CA 1
ATOM 3236 C C . LEU A 1 412 ? 9.615 5.992 -3.295 1.00 96.38 412 LEU A C 1
ATOM 3238 O O . LEU A 1 412 ? 8.589 6.132 -2.631 1.00 96.38 412 LEU A O 1
ATOM 3242 N N . PHE A 1 413 ? 10.237 4.816 -3.414 1.00 97.94 413 PHE A N 1
ATOM 3243 C CA . PHE A 1 413 ? 9.786 3.584 -2.765 1.00 97.94 413 PHE A CA 1
ATOM 3244 C C . PHE A 1 413 ? 9.809 3.712 -1.235 1.00 97.94 413 PHE A C 1
ATOM 3246 O O . PHE A 1 413 ? 8.816 3.408 -0.574 1.00 97.94 413 PHE A O 1
ATOM 3253 N N . MET A 1 414 ? 10.892 4.254 -0.667 1.00 97.31 414 MET A N 1
ATOM 3254 C CA . MET A 1 414 ? 10.994 4.514 0.772 1.00 97.31 414 MET A CA 1
ATOM 3255 C C . MET A 1 414 ? 9.939 5.527 1.245 1.00 97.31 414 MET A C 1
ATOM 3257 O O . MET A 1 414 ? 9.299 5.320 2.272 1.00 97.31 414 MET A O 1
ATOM 3261 N N . ASN A 1 415 ? 9.675 6.586 0.470 1.00 97.06 415 ASN A N 1
ATOM 3262 C CA . ASN A 1 415 ? 8.587 7.527 0.759 1.00 97.06 415 ASN A CA 1
ATOM 3263 C C . ASN A 1 415 ? 7.201 6.863 0.703 1.00 97.06 415 ASN A C 1
ATOM 3265 O O . ASN A 1 415 ? 6.337 7.190 1.514 1.00 97.06 415 ASN A O 1
ATOM 3269 N N . GLN A 1 416 ? 6.972 5.930 -0.224 1.00 97.06 416 GLN A N 1
ATOM 3270 C CA . GLN A 1 416 ? 5.717 5.182 -0.305 1.00 97.06 416 GLN A CA 1
ATOM 3271 C C . GLN A 1 416 ? 5.541 4.238 0.896 1.00 97.06 416 GLN A C 1
ATOM 3273 O O . GLN A 1 416 ? 4.456 4.199 1.477 1.00 97.06 416 GLN A O 1
ATOM 3278 N N . ALA A 1 417 ? 6.606 3.552 1.323 1.00 96.88 417 ALA A N 1
ATOM 3279 C CA . ALA A 1 417 ? 6.608 2.727 2.531 1.00 96.88 417 ALA A CA 1
ATOM 3280 C C . ALA A 1 417 ? 6.363 3.559 3.806 1.00 96.88 417 ALA A C 1
ATOM 3282 O O . ALA A 1 417 ? 5.553 3.173 4.648 1.00 96.88 417 ALA A O 1
ATOM 3283 N N . LEU A 1 418 ? 6.992 4.735 3.926 1.00 97.38 418 LEU A N 1
ATOM 3284 C CA . LEU A 1 418 ? 6.769 5.663 5.041 1.00 97.38 418 LEU A CA 1
ATOM 3285 C C . LEU A 1 418 ? 5.330 6.199 5.081 1.00 97.38 418 LEU A C 1
ATOM 3287 O O . LEU A 1 418 ? 4.766 6.316 6.166 1.00 97.38 418 LEU A O 1
ATOM 3291 N N . ARG A 1 419 ? 4.708 6.478 3.925 1.00 97.00 419 ARG A N 1
ATOM 3292 C CA . ARG A 1 419 ? 3.285 6.860 3.853 1.00 97.00 419 ARG A CA 1
ATOM 3293 C C . ARG A 1 419 ? 2.373 5.726 4.314 1.00 97.00 419 ARG A C 1
ATOM 3295 O O . ARG A 1 419 ? 1.556 5.953 5.195 1.00 97.00 419 ARG A O 1
ATOM 3302 N N . ALA A 1 420 ? 2.570 4.510 3.800 1.00 96.88 420 ALA A N 1
ATOM 3303 C CA . ALA A 1 420 ? 1.785 3.343 4.206 1.00 96.88 420 ALA A CA 1
ATOM 3304 C C . ALA A 1 420 ? 1.899 3.057 5.717 1.00 96.88 420 ALA A C 1
ATOM 3306 O O . ALA A 1 420 ? 0.893 2.804 6.373 1.00 96.88 420 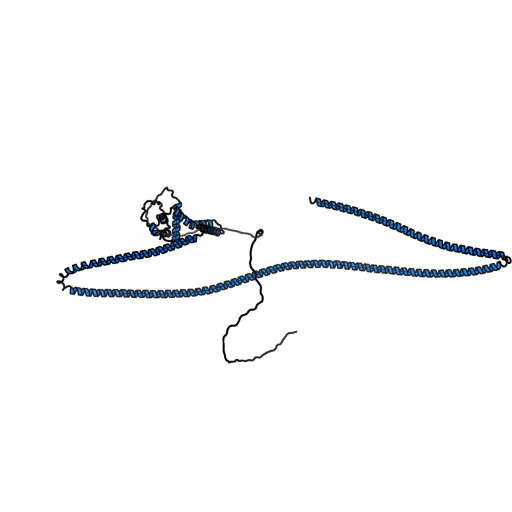ALA A O 1
ATOM 3307 N N . ASN A 1 421 ? 3.103 3.175 6.289 1.00 97.88 421 ASN A N 1
ATOM 3308 C CA . ASN A 1 421 ? 3.324 3.064 7.733 1.00 97.88 421 ASN A CA 1
ATOM 3309 C C . ASN A 1 421 ? 2.613 4.193 8.508 1.00 97.88 421 ASN A C 1
ATOM 3311 O O . ASN A 1 421 ? 1.930 3.938 9.493 1.00 97.88 421 ASN A O 1
ATOM 3315 N N . ASN A 1 422 ? 2.690 5.439 8.033 1.00 97.75 422 ASN A N 1
ATOM 3316 C CA . ASN A 1 422 ? 2.002 6.567 8.664 1.00 97.75 422 ASN A CA 1
ATOM 3317 C C . ASN A 1 422 ? 0.465 6.451 8.603 1.00 97.75 422 ASN A C 1
ATOM 3319 O O . ASN A 1 422 ? -0.215 6.897 9.525 1.00 97.75 422 ASN A O 1
ATOM 3323 N N . ASP A 1 423 ? -0.088 5.853 7.548 1.00 97.50 423 ASP A N 1
ATOM 3324 C CA . ASP A 1 423 ? -1.522 5.577 7.434 1.00 97.50 423 ASP A CA 1
ATOM 3325 C C . ASP A 1 423 ? -1.956 4.400 8.328 1.00 97.50 423 ASP A C 1
ATOM 3327 O O . ASP A 1 423 ? -2.99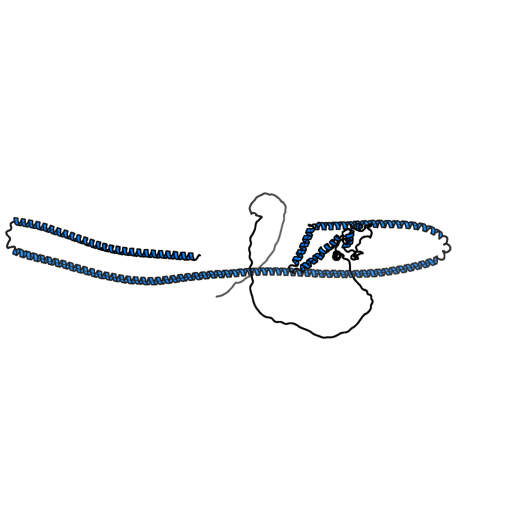3 4.498 8.986 1.00 97.50 423 ASP A O 1
ATOM 3331 N N . GLN A 1 424 ? -1.127 3.357 8.470 1.00 97.12 424 GLN A N 1
ATOM 3332 C CA . GLN A 1 424 ? -1.334 2.305 9.475 1.00 97.12 424 GLN A CA 1
ATOM 3333 C C . GLN A 1 424 ? -1.322 2.884 10.899 1.00 97.12 424 GLN A C 1
ATOM 3335 O O . GLN A 1 424 ? -2.261 2.664 11.654 1.00 97.12 424 GLN A O 1
ATOM 3340 N N . GLN A 1 425 ? -0.338 3.723 11.240 1.00 96.94 425 GLN A N 1
ATOM 3341 C CA . GLN A 1 425 ? -0.247 4.372 12.554 1.00 96.94 425 GLN A CA 1
ATOM 3342 C C . GLN A 1 425 ? -1.465 5.254 12.879 1.00 96.94 425 GLN A C 1
ATOM 3344 O O . GLN A 1 425 ? -1.866 5.337 14.042 1.00 96.94 425 GLN A O 1
ATOM 3349 N N . LYS A 1 426 ? -2.096 5.895 11.881 1.00 97.50 426 LYS A N 1
ATOM 3350 C CA . LYS A 1 426 ? -3.380 6.600 12.075 1.00 97.50 426 LYS A CA 1
ATOM 3351 C C . LYS A 1 426 ? -4.497 5.622 12.421 1.00 97.50 426 LYS A C 1
ATOM 3353 O O . LYS A 1 426 ? -5.254 5.890 13.349 1.00 97.50 426 LYS A O 1
ATOM 3358 N N . GLN A 1 427 ? -4.585 4.499 11.709 1.00 96.56 427 GLN A N 1
ATOM 3359 C CA . GLN A 1 427 ? -5.583 3.467 11.981 1.00 96.56 427 GLN A CA 1
ATOM 3360 C C . GLN A 1 427 ? -5.396 2.862 13.382 1.00 96.56 427 GLN A C 1
ATOM 3362 O O . GLN A 1 427 ? -6.364 2.768 14.133 1.00 96.56 427 GLN A O 1
ATOM 3367 N N . ASP A 1 428 ? -4.157 2.555 13.772 1.00 96.62 428 ASP A N 1
ATOM 3368 C CA . ASP A 1 428 ? -3.812 2.065 15.111 1.00 96.62 428 ASP A CA 1
ATOM 3369 C C . ASP A 1 428 ? -4.176 3.099 16.192 1.00 96.62 428 ASP A C 1
ATOM 3371 O O . ASP A 1 428 ? -4.752 2.756 17.222 1.00 96.62 428 ASP A O 1
ATOM 3375 N N . THR A 1 429 ? -3.929 4.390 15.934 1.00 96.62 429 THR A N 1
ATOM 3376 C CA . THR A 1 429 ? -4.316 5.494 16.834 1.00 96.62 429 THR A CA 1
ATOM 3377 C C . THR A 1 429 ? -5.838 5.600 16.997 1.00 96.62 429 THR A C 1
ATOM 3379 O O . THR A 1 429 ? -6.315 5.878 18.097 1.00 96.62 429 THR A O 1
ATOM 3382 N N . VAL A 1 430 ? -6.619 5.355 15.937 1.00 97.38 430 VAL A N 1
ATOM 3383 C CA . VAL A 1 430 ? -8.092 5.314 16.009 1.00 97.38 430 VAL A CA 1
ATOM 3384 C C . VAL A 1 430 ? -8.569 4.108 16.824 1.00 97.38 430 VAL A C 1
ATOM 3386 O O . VAL A 1 430 ? -9.445 4.270 17.672 1.00 97.38 430 VAL A O 1
ATOM 3389 N N . VAL A 1 431 ? -7.968 2.927 16.635 1.00 96.62 431 VAL A N 1
ATOM 3390 C CA . VAL A 1 431 ? -8.291 1.722 17.424 1.00 96.62 431 VAL A CA 1
ATOM 3391 C C . VAL A 1 431 ? -7.977 1.937 18.907 1.00 96.62 431 VAL A C 1
ATOM 3393 O O . VAL A 1 431 ? -8.855 1.742 19.744 1.00 96.62 431 VAL A O 1
ATOM 3396 N N . LEU A 1 432 ? -6.786 2.447 19.238 1.00 96.38 432 LEU A N 1
ATOM 3397 C CA . LEU A 1 432 ? -6.408 2.805 20.612 1.00 96.38 432 LEU A CA 1
ATOM 3398 C C . LEU A 1 432 ? -7.321 3.890 21.211 1.00 96.38 432 LEU A C 1
ATOM 3400 O O . LEU A 1 432 ? -7.578 3.886 22.414 1.00 96.38 432 LEU A O 1
ATOM 3404 N N . GLY A 1 433 ? -7.848 4.801 20.385 1.00 97.12 433 GLY A N 1
ATOM 3405 C CA . GLY A 1 433 ? -8.891 5.750 20.781 1.00 97.12 433 GLY A CA 1
ATOM 3406 C C . GLY A 1 433 ? -10.190 5.050 21.191 1.00 97.12 433 GLY A C 1
ATOM 3407 O O . GLY A 1 433 ? -10.696 5.291 22.284 1.00 97.12 433 GLY A O 1
ATOM 3408 N N . MET A 1 434 ? -10.684 4.123 20.366 1.00 95.88 434 MET A N 1
ATOM 3409 C CA . MET A 1 434 ? -11.887 3.333 20.664 1.00 95.88 434 MET A CA 1
ATOM 3410 C C . MET A 1 434 ? -11.716 2.440 21.904 1.00 95.88 434 MET A C 1
ATOM 3412 O O . MET A 1 434 ? -12.639 2.323 22.711 1.00 95.88 434 MET A O 1
ATOM 3416 N N . GLU A 1 435 ? -10.541 1.834 22.093 1.00 95.94 435 GLU A N 1
ATOM 3417 C CA . GLU A 1 435 ? -10.219 1.043 23.289 1.00 95.94 435 GLU A CA 1
ATOM 3418 C C . GLU A 1 435 ? -10.155 1.913 24.549 1.00 95.94 435 GLU A C 1
ATOM 3420 O O . GLU A 1 435 ? -10.731 1.556 25.578 1.00 95.94 435 GLU A O 1
ATOM 3425 N N . LYS A 1 436 ? -9.526 3.091 24.466 1.00 97.44 436 LYS A N 1
ATOM 3426 C CA . LYS A 1 436 ? -9.508 4.082 25.547 1.00 97.44 436 LYS A CA 1
ATOM 3427 C C . LYS A 1 436 ? -10.923 4.529 25.921 1.00 97.44 436 LYS A C 1
ATOM 3429 O O . LYS A 1 436 ? -11.239 4.570 27.108 1.00 97.44 436 LYS A O 1
ATOM 3434 N N . ASP A 1 437 ? -11.775 4.835 24.947 1.00 96.44 437 ASP A N 1
ATOM 3435 C CA . ASP A 1 437 ? -13.151 5.274 25.204 1.00 96.44 437 ASP A CA 1
ATOM 3436 C C . ASP A 1 437 ? -14.003 4.136 25.797 1.00 96.44 437 ASP A C 1
ATOM 3438 O O . ASP A 1 437 ? -14.777 4.359 26.729 1.00 96.44 437 ASP A O 1
ATOM 3442 N N . LYS A 1 438 ? -13.787 2.884 25.364 1.00 96.81 438 LYS A N 1
ATOM 3443 C CA . LYS A 1 438 ? -14.359 1.686 26.004 1.00 96.81 438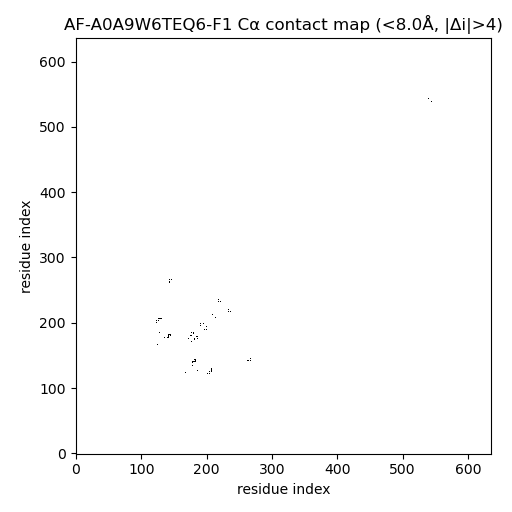 LYS A CA 1
ATOM 3444 C C . LYS A 1 438 ? -13.923 1.558 27.469 1.00 96.81 438 LYS A C 1
ATOM 3446 O O . LYS A 1 438 ? -14.779 1.377 28.331 1.00 96.81 438 LYS A O 1
ATOM 3451 N N . ILE A 1 439 ? -12.632 1.723 27.768 1.00 96.00 439 ILE A N 1
ATOM 3452 C CA . ILE A 1 439 ? -12.091 1.690 29.140 1.00 96.00 439 ILE A CA 1
ATOM 3453 C C . ILE A 1 439 ? -12.637 2.851 29.990 1.00 96.00 439 ILE A C 1
ATOM 3455 O O . ILE A 1 439 ? -12.900 2.671 31.178 1.00 96.00 439 ILE A O 1
ATOM 3459 N N . ILE A 1 440 ? -12.856 4.035 29.407 1.00 96.75 440 ILE A N 1
ATOM 3460 C CA . ILE A 1 440 ? -13.497 5.173 30.088 1.00 96.75 440 ILE A CA 1
ATOM 3461 C C . ILE A 1 440 ? -14.951 4.841 30.448 1.00 96.75 440 ILE A C 1
ATOM 3463 O O . ILE A 1 440 ? -15.355 5.081 31.586 1.00 96.75 440 ILE A O 1
ATOM 3467 N N . ASN A 1 441 ? -15.711 4.242 29.529 1.00 96.19 441 ASN A N 1
ATOM 3468 C CA . ASN A 1 441 ? -17.094 3.825 29.777 1.00 96.19 441 ASN A CA 1
ATOM 3469 C C . ASN A 1 441 ? -17.179 2.711 30.838 1.00 96.19 441 ASN A C 1
ATOM 3471 O O . ASN A 1 441 ? -17.998 2.792 31.752 1.00 96.19 441 ASN A O 1
ATOM 3475 N N . GLU A 1 442 ? -16.292 1.712 30.779 1.00 95.69 442 GLU A N 1
ATOM 3476 C CA . GLU A 1 442 ? -16.183 0.652 31.793 1.00 95.69 442 GLU A CA 1
ATOM 3477 C C . GLU A 1 442 ? -15.817 1.223 33.170 1.00 95.69 442 GLU A C 1
ATOM 3479 O O . GLU A 1 442 ? -16.465 0.903 34.168 1.00 95.69 442 GLU A O 1
ATOM 3484 N N . LYS A 1 443 ? -14.848 2.146 33.231 1.00 96.06 443 LYS A N 1
ATOM 3485 C CA . LYS A 1 443 ? -14.500 2.875 34.457 1.00 96.06 443 LYS A CA 1
ATOM 3486 C C . LYS A 1 443 ? -15.685 3.677 35.001 1.00 96.06 443 LYS A C 1
ATOM 3488 O O . LYS A 1 443 ? -15.882 3.696 36.212 1.00 96.06 443 LYS A O 1
ATOM 3493 N N . HIS A 1 444 ? -16.459 4.346 34.146 1.00 95.75 444 HIS A N 1
ATOM 3494 C CA . HIS A 1 444 ? -17.606 5.144 34.580 1.00 95.75 444 HIS A CA 1
ATOM 3495 C C . HIS A 1 444 ? -18.718 4.263 35.167 1.00 95.75 444 HIS A C 1
ATOM 3497 O O . HIS A 1 444 ? -19.201 4.558 36.258 1.00 95.75 444 HIS A O 1
ATOM 3503 N N . GLY A 1 445 ? -19.042 3.142 34.512 1.00 95.62 445 GLY A N 1
ATOM 3504 C CA . GLY A 1 445 ? -20.010 2.166 35.021 1.00 95.62 445 GLY A CA 1
ATOM 3505 C C . GLY A 1 445 ? -19.570 1.491 36.326 1.00 95.62 445 GLY A C 1
ATOM 3506 O O . GLY A 1 445 ? -20.404 1.231 37.191 1.00 95.62 445 GLY A O 1
ATOM 3507 N N . LEU A 1 446 ? -18.266 1.256 36.514 1.00 94.75 446 LEU A N 1
ATOM 3508 C CA . LEU A 1 446 ? -17.716 0.780 37.789 1.00 94.75 446 LEU A CA 1
ATOM 3509 C C . LEU A 1 446 ? -17.778 1.852 38.889 1.00 94.75 446 LEU A C 1
ATOM 3511 O O . LEU A 1 446 ? -18.085 1.520 40.031 1.00 94.75 446 LEU A O 1
ATOM 3515 N N . LEU A 1 447 ? -17.538 3.127 38.566 1.00 96.00 447 LEU A N 1
ATOM 3516 C CA . LEU A 1 447 ? -17.692 4.228 39.524 1.00 96.00 447 LEU A CA 1
ATOM 3517 C C . LEU A 1 447 ? -19.148 4.376 39.985 1.00 96.00 447 LEU A C 1
ATOM 3519 O O . LEU A 1 447 ? -19.377 4.450 41.187 1.00 96.00 447 LEU A O 1
ATOM 3523 N N . GLU A 1 448 ? -20.125 4.305 39.074 1.00 96.12 448 GLU A N 1
ATOM 3524 C CA . GLU A 1 448 ? -21.551 4.286 39.439 1.00 96.12 448 GLU A CA 1
ATOM 3525 C C . GLU A 1 448 ? -21.916 3.115 40.368 1.00 96.12 448 GLU A C 1
ATOM 3527 O O . GLU A 1 448 ? -22.765 3.260 41.245 1.00 96.12 448 GLU A O 1
ATOM 3532 N N . GLN A 1 449 ? -21.322 1.933 40.166 1.00 95.25 449 GLN A N 1
ATOM 3533 C CA . GLN A 1 449 ? -21.561 0.770 41.031 1.00 95.25 449 GLN A CA 1
ATOM 3534 C C . GLN A 1 449 ? -20.952 0.966 42.425 1.00 95.25 449 GLN A C 1
ATOM 3536 O O . GLN A 1 449 ? -21.580 0.607 43.418 1.00 95.25 449 GLN A O 1
ATOM 3541 N N . VAL A 1 450 ? -19.761 1.568 42.509 1.00 95.50 450 VAL A N 1
ATOM 3542 C CA . VAL A 1 450 ? -19.115 1.915 43.785 1.00 95.50 450 VAL A CA 1
ATOM 3543 C C . VAL A 1 450 ? -19.901 2.995 44.533 1.00 95.50 450 VAL A C 1
ATOM 3545 O O . VAL A 1 450 ? -20.040 2.893 45.748 1.00 95.50 450 VAL A O 1
ATOM 3548 N N . GLU A 1 451 ? -20.449 3.987 43.830 1.00 96.50 451 GLU A N 1
ATOM 3549 C CA . GLU A 1 451 ? -21.291 5.045 44.404 1.00 96.50 451 GLU A CA 1
ATOM 3550 C C . GLU A 1 451 ? -22.601 4.468 44.968 1.00 96.50 451 GLU A C 1
ATOM 3552 O O . GLU A 1 451 ? -22.873 4.617 46.157 1.00 96.50 451 GLU A O 1
ATOM 3557 N N . LYS A 1 452 ? -23.333 3.662 44.183 1.00 95.75 452 LYS A N 1
ATOM 3558 C CA . LYS A 1 452 ? -24.555 2.968 44.643 1.00 95.75 452 LYS A CA 1
ATOM 3559 C C . LYS A 1 452 ? -24.288 2.057 45.849 1.00 95.75 452 LYS A C 1
ATOM 3561 O O . LYS A 1 452 ? -25.036 2.090 46.822 1.00 95.75 452 LYS A O 1
ATOM 3566 N N . ALA A 1 453 ? -23.187 1.302 45.836 1.00 93.19 453 ALA A N 1
ATOM 3567 C CA . ALA A 1 453 ? -22.784 0.479 46.978 1.00 93.19 453 ALA A CA 1
ATOM 3568 C C . ALA A 1 453 ? -22.377 1.316 48.210 1.00 93.19 453 ALA A C 1
ATOM 3570 O O . ALA A 1 453 ? -22.547 0.866 49.344 1.00 93.19 453 ALA A O 1
ATOM 3571 N N . HIS A 1 454 ? -21.850 2.530 48.021 1.00 96.38 454 HIS A N 1
ATOM 3572 C CA . HIS A 1 454 ? -21.534 3.453 49.113 1.00 96.38 454 HIS A CA 1
ATOM 3573 C C . HIS A 1 454 ? -22.801 4.023 49.764 1.00 96.38 454 HIS A C 1
ATOM 3575 O O . HIS A 1 454 ? -22.875 4.084 50.996 1.00 96.38 454 HIS A O 1
ATOM 3581 N N . ASP A 1 455 ? -23.804 4.374 48.958 1.00 95.38 455 ASP A N 1
ATOM 3582 C CA . ASP A 1 455 ? -25.115 4.831 49.425 1.00 95.38 455 ASP A CA 1
ATOM 3583 C C . ASP A 1 455 ? -25.857 3.716 50.176 1.00 95.38 455 ASP A C 1
ATOM 3585 O O . ASP A 1 455 ? -26.308 3.928 51.303 1.00 95.38 455 ASP A O 1
ATOM 3589 N N . GLU A 1 456 ? -25.896 2.496 49.624 1.00 95.88 456 GLU A N 1
ATOM 3590 C CA . GLU A 1 456 ? -26.469 1.317 50.292 1.00 95.88 456 GLU A CA 1
ATOM 3591 C C . GLU A 1 456 ? -25.794 1.043 51.645 1.00 95.88 456 GLU A C 1
ATOM 3593 O O . GLU A 1 456 ? -26.471 0.867 52.661 1.00 95.88 456 GLU A O 1
ATOM 3598 N N . VAL A 1 457 ? -24.457 1.064 51.698 1.00 94.75 457 VAL A N 1
ATOM 3599 C CA . VAL A 1 457 ? -23.692 0.890 52.945 1.00 94.75 457 VAL A CA 1
ATOM 3600 C C . VAL A 1 457 ? -23.937 2.033 53.936 1.00 94.75 457 VAL A C 1
ATOM 3602 O O . VAL A 1 457 ? -23.883 1.807 55.147 1.00 94.75 457 VAL A O 1
ATOM 3605 N N . SER A 1 458 ? -24.208 3.250 53.467 1.00 96.12 458 SER A N 1
ATOM 3606 C CA . SER A 1 458 ? -24.502 4.402 54.328 1.00 96.12 458 SER A CA 1
ATOM 3607 C C . SER A 1 458 ? -25.909 4.308 54.920 1.00 96.12 458 SER A C 1
ATOM 3609 O O . SER A 1 458 ? -26.050 4.336 56.143 1.00 96.12 458 SER A O 1
ATOM 3611 N N . HIS A 1 459 ? -26.918 4.027 54.095 1.00 96.00 459 HIS A N 1
ATOM 3612 C CA . HIS A 1 459 ?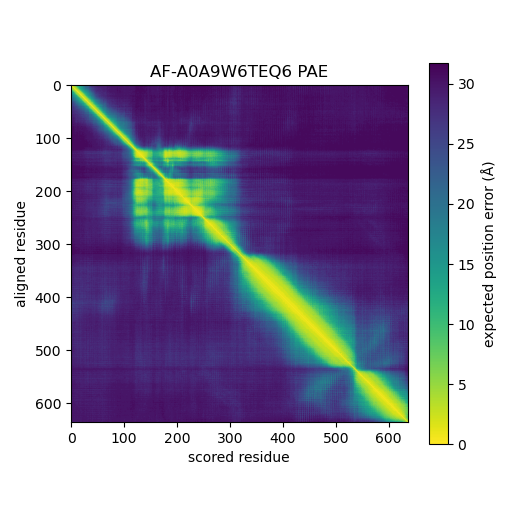 -28.283 3.735 54.540 1.00 96.00 459 HIS A CA 1
ATOM 3613 C C . HIS A 1 459 ? -28.334 2.547 55.523 1.00 96.00 459 HIS A C 1
ATOM 3615 O O . HIS A 1 459 ? -29.003 2.613 56.554 1.00 96.00 459 HIS A O 1
ATOM 3621 N N . LEU A 1 460 ? -27.574 1.473 55.274 1.00 94.75 460 LEU A N 1
ATOM 3622 C CA . LEU A 1 460 ? -27.493 0.329 56.193 1.00 94.75 460 LEU A CA 1
ATOM 3623 C C . LEU A 1 460 ? -26.826 0.675 57.537 1.00 94.75 460 LEU A C 1
ATOM 3625 O O . LEU A 1 460 ? -27.209 0.106 58.560 1.00 94.75 460 LEU A O 1
ATOM 3629 N N . LYS A 1 461 ? -25.871 1.618 57.580 1.00 95.50 461 LYS A N 1
ATOM 3630 C CA . LYS A 1 461 ? -25.307 2.129 58.847 1.00 95.50 461 LYS A CA 1
ATOM 3631 C C . LYS A 1 461 ? -26.330 2.947 59.631 1.00 95.50 461 LYS A C 1
ATOM 3633 O O . LYS A 1 461 ? -26.416 2.777 60.845 1.00 95.50 461 LYS A O 1
ATOM 3638 N N . GLU A 1 462 ? -27.100 3.802 58.961 1.00 95.19 462 GLU A N 1
ATOM 3639 C CA . GLU A 1 462 ? -28.169 4.592 59.588 1.00 95.19 462 GLU A CA 1
ATOM 3640 C C . GLU A 1 462 ? -29.270 3.686 60.152 1.00 95.19 462 GLU A C 1
ATOM 3642 O O . GLU A 1 462 ? -29.629 3.800 61.326 1.00 95.19 462 GLU A O 1
ATOM 3647 N N . LEU A 1 463 ? -29.727 2.710 59.358 1.00 95.69 463 LEU A N 1
ATOM 3648 C CA . LEU A 1 463 ? -30.700 1.706 59.784 1.00 95.69 463 LEU A CA 1
ATOM 3649 C C . LEU A 1 463 ? -30.181 0.893 60.981 1.00 95.69 463 LEU A C 1
ATOM 3651 O O . LEU A 1 463 ? -30.910 0.708 61.956 1.00 95.69 463 LEU A O 1
ATOM 3655 N N . LYS A 1 464 ? -28.907 0.467 60.964 1.00 95.75 464 LYS A N 1
ATOM 3656 C CA . LYS A 1 464 ? -28.281 -0.208 62.113 1.00 95.75 464 LYS A CA 1
ATOM 3657 C C . LYS A 1 464 ? -28.276 0.685 63.355 1.00 95.75 464 LYS A C 1
ATOM 3659 O O . LYS A 1 464 ? -28.648 0.215 64.422 1.00 95.75 464 LYS A O 1
ATOM 3664 N N . ALA A 1 465 ? -27.888 1.955 63.233 1.00 95.44 465 ALA A N 1
ATOM 3665 C CA . ALA A 1 465 ? -27.840 2.880 64.366 1.00 95.44 465 ALA A CA 1
ATOM 3666 C C . ALA A 1 465 ? -29.230 3.123 64.987 1.00 95.44 465 ALA A C 1
ATOM 3668 O O . ALA A 1 465 ? -29.347 3.240 66.209 1.00 95.44 465 ALA A O 1
ATOM 3669 N N . GLN A 1 466 ? -30.289 3.143 64.171 1.00 96.12 466 GLN A N 1
ATOM 3670 C CA . GLN A 1 466 ? -31.669 3.204 64.656 1.00 96.12 466 GLN A CA 1
ATOM 3671 C C . GLN A 1 466 ? -32.090 1.899 65.360 1.00 96.12 466 GLN A C 1
ATOM 3673 O O . GLN A 1 466 ? -32.655 1.965 66.451 1.00 96.12 466 GLN A O 1
ATOM 3678 N N . VAL A 1 467 ? -31.753 0.723 64.816 1.00 94.69 467 VAL A N 1
ATOM 3679 C CA . VAL A 1 467 ? -32.039 -0.577 65.459 1.00 94.69 467 VAL A CA 1
ATOM 3680 C C . VAL A 1 467 ? -31.259 -0.757 66.769 1.00 94.69 467 VAL A C 1
ATOM 3682 O O . VAL A 1 467 ? -31.842 -1.176 67.767 1.00 94.69 467 VAL A O 1
ATOM 3685 N N . ASP A 1 468 ? -29.975 -0.388 66.819 1.00 95.50 468 ASP A N 1
ATOM 3686 C CA . ASP A 1 468 ? -29.162 -0.413 68.047 1.00 95.50 468 ASP A CA 1
ATOM 3687 C C . ASP A 1 468 ? -29.781 0.487 69.140 1.00 95.50 468 ASP A C 1
ATOM 3689 O O . ASP A 1 468 ? -29.822 0.125 70.318 1.00 95.50 468 ASP A O 1
ATOM 3693 N N . LYS A 1 469 ? -30.312 1.655 68.755 1.00 95.81 469 LYS A N 1
ATOM 3694 C CA . LYS A 1 469 ? -31.011 2.585 69.655 1.00 95.81 469 LYS A CA 1
ATOM 3695 C C . LYS A 1 469 ? -32.336 2.009 70.169 1.00 95.81 469 LYS A C 1
ATOM 3697 O O . LYS A 1 469 ? -32.599 2.096 71.369 1.00 95.81 469 LYS A O 1
ATOM 3702 N N . GLU A 1 470 ? -33.149 1.408 69.301 1.00 95.06 470 GLU A N 1
ATOM 3703 C CA . GLU A 1 470 ? -34.399 0.739 69.691 1.00 95.06 470 GLU A CA 1
ATOM 3704 C C . GLU A 1 470 ? -34.144 -0.467 70.607 1.00 95.06 470 GLU A C 1
ATOM 3706 O O . GLU A 1 470 ? -34.864 -0.656 71.590 1.00 95.06 470 GLU A O 1
ATOM 3711 N N . LEU A 1 471 ? -33.076 -1.233 70.354 1.00 95.25 471 LEU A N 1
ATOM 3712 C CA . LEU A 1 471 ? -32.622 -2.324 71.216 1.00 95.25 471 LEU A CA 1
ATOM 3713 C C . LEU A 1 471 ? -32.282 -1.812 72.624 1.00 95.25 471 LEU A C 1
ATOM 3715 O O . LEU A 1 471 ? -32.781 -2.359 73.606 1.00 95.25 471 LEU A O 1
ATOM 3719 N N . ILE A 1 472 ? -31.491 -0.738 72.731 1.00 95.88 472 ILE A N 1
ATOM 3720 C CA . ILE A 1 472 ? -31.130 -0.114 74.016 1.00 95.88 472 ILE A CA 1
ATOM 3721 C C . ILE A 1 472 ? -32.373 0.420 74.746 1.00 95.88 472 ILE A C 1
ATOM 3723 O O . ILE A 1 472 ? -32.483 0.290 75.967 1.00 95.88 472 ILE A O 1
ATOM 3727 N N . GLU A 1 473 ? -33.329 1.017 74.031 1.00 95.25 473 GLU A N 1
ATOM 3728 C CA . GLU A 1 473 ? -34.566 1.509 74.641 1.00 95.25 473 GLU A CA 1
ATOM 3729 C C . GLU A 1 473 ? -35.455 0.360 75.145 1.00 95.25 473 GLU A C 1
ATOM 3731 O O . GLU A 1 473 ? -36.005 0.437 76.245 1.00 95.25 473 GLU A O 1
ATOM 3736 N N . ASN A 1 474 ? -35.549 -0.738 74.391 1.00 93.62 474 ASN A N 1
ATOM 3737 C CA . ASN A 1 474 ? -36.306 -1.922 74.790 1.00 93.62 474 ASN A CA 1
ATOM 3738 C C . ASN A 1 474 ? -35.637 -2.686 75.943 1.00 93.62 474 ASN A C 1
ATOM 3740 O O . ASN A 1 474 ? -36.341 -3.098 76.861 1.00 93.62 474 ASN A O 1
ATOM 3744 N N . GLN A 1 475 ? -34.304 -2.774 75.984 1.00 95.06 475 GLN A N 1
ATOM 3745 C CA . GLN A 1 475 ? -33.565 -3.289 77.145 1.00 95.06 475 GLN A CA 1
ATOM 3746 C C . GLN A 1 475 ? -33.856 -2.462 78.408 1.00 95.06 475 GLN A C 1
ATOM 3748 O O . GLN A 1 475 ? -34.166 -3.025 79.453 1.00 95.06 475 GLN A O 1
ATOM 3753 N N . ARG A 1 476 ? -33.860 -1.123 78.315 1.00 94.38 476 ARG A N 1
ATOM 3754 C CA . ARG A 1 476 ? -34.225 -0.244 79.446 1.00 94.38 476 ARG A CA 1
ATOM 3755 C C . ARG A 1 476 ? -35.668 -0.457 79.915 1.00 94.38 476 ARG A C 1
ATOM 3757 O O . ARG A 1 476 ? -35.909 -0.502 81.121 1.00 94.38 476 ARG A O 1
ATOM 3764 N N . LYS A 1 477 ? -36.622 -0.612 78.987 1.00 94.25 477 LYS A N 1
ATOM 3765 C CA . LYS A 1 477 ? -38.024 -0.947 79.310 1.00 94.25 477 LYS A CA 1
ATOM 3766 C C . LYS A 1 477 ? -38.124 -2.310 79.998 1.00 94.25 477 LYS A C 1
ATOM 3768 O O . LYS A 1 477 ? -38.821 -2.420 81.002 1.00 94.25 477 LYS A O 1
ATOM 3773 N N . GLN A 1 478 ? -37.404 -3.316 79.500 1.00 93.06 478 GLN A N 1
ATOM 3774 C CA . GLN A 1 478 ? -37.356 -4.651 80.093 1.00 93.06 478 GLN A CA 1
ATOM 3775 C C . GLN A 1 478 ? -36.800 -4.605 81.522 1.00 93.06 478 GLN A C 1
ATOM 3777 O O . GLN A 1 478 ? -37.497 -5.038 82.433 1.00 93.06 478 GLN A O 1
ATOM 3782 N N . SER A 1 479 ? -35.637 -3.992 81.759 1.00 94.25 479 SER A N 1
ATOM 3783 C CA . SER A 1 479 ? -35.065 -3.901 83.112 1.00 94.25 479 SER A CA 1
ATOM 3784 C C . SER A 1 479 ? -35.941 -3.108 84.092 1.00 94.25 479 SER A C 1
ATOM 3786 O O . SER A 1 479 ? -35.979 -3.428 85.278 1.00 94.25 479 SER A O 1
ATOM 3788 N N . HIS A 1 480 ? -36.711 -2.118 83.621 1.00 94.56 480 HIS A N 1
ATOM 3789 C CA . HIS A 1 480 ? -37.725 -1.456 84.450 1.00 94.56 480 HIS A CA 1
ATOM 3790 C C . HIS A 1 480 ? -38.902 -2.395 84.787 1.00 94.56 480 HIS A C 1
ATOM 3792 O O . HIS A 1 480 ? -39.428 -2.352 85.903 1.00 94.56 480 HIS A O 1
ATOM 3798 N N . LEU A 1 481 ? -39.352 -3.234 83.849 1.00 94.12 481 LEU A N 1
ATOM 3799 C CA . LEU A 1 481 ? -40.402 -4.226 84.108 1.00 94.12 481 LEU A CA 1
ATOM 3800 C C . LEU A 1 481 ? -39.913 -5.326 85.059 1.00 94.12 481 LEU A C 1
ATOM 3802 O O . LEU A 1 481 ? -40.637 -5.673 85.987 1.00 94.12 481 LEU A O 1
ATOM 3806 N N . GLU A 1 482 ? -38.682 -5.807 84.889 1.00 94.19 482 GLU A N 1
ATOM 3807 C CA . GLU A 1 482 ? -38.019 -6.772 85.777 1.00 94.19 482 GLU A CA 1
ATOM 3808 C C . GLU A 1 482 ? -37.885 -6.218 87.202 1.00 94.19 482 GLU A C 1
ATOM 3810 O O . GLU A 1 482 ? -38.318 -6.869 88.151 1.00 94.19 482 GLU A O 1
ATOM 3815 N N . ALA A 1 483 ? -37.396 -4.982 87.359 1.00 94.19 483 ALA A N 1
ATOM 3816 C CA . ALA A 1 483 ? -37.325 -4.316 88.660 1.00 94.19 483 ALA A CA 1
ATOM 3817 C C . ALA A 1 483 ? -38.713 -4.165 89.311 1.00 94.19 483 ALA A C 1
ATOM 3819 O O . ALA A 1 483 ? -38.881 -4.464 90.491 1.00 94.19 483 ALA A O 1
ATOM 3820 N N . ARG A 1 484 ? -39.738 -3.771 88.540 1.00 95.12 484 ARG A N 1
ATOM 3821 C CA . ARG A 1 484 ? -41.117 -3.667 89.047 1.00 95.12 484 ARG A CA 1
ATOM 3822 C C . ARG A 1 484 ? -41.691 -5.028 89.455 1.00 95.12 484 ARG A C 1
ATOM 3824 O O . ARG A 1 484 ? -42.382 -5.099 90.468 1.00 95.12 484 ARG A O 1
ATOM 3831 N N . LEU A 1 485 ? -41.429 -6.089 88.692 1.00 92.62 485 LEU A N 1
ATOM 3832 C CA . LEU A 1 485 ? -41.840 -7.454 89.038 1.00 92.62 485 LEU A CA 1
ATOM 3833 C C . LEU A 1 485 ? -41.161 -7.921 90.328 1.00 92.62 485 LEU A C 1
ATOM 3835 O O . LEU A 1 485 ? -41.842 -8.460 91.196 1.00 92.62 485 LEU A O 1
ATOM 3839 N N . GLN A 1 486 ? -39.865 -7.643 90.491 1.00 94.75 486 GLN A N 1
ATOM 3840 C CA . GLN A 1 486 ? -39.123 -7.956 91.710 1.00 94.75 486 GLN A CA 1
ATOM 3841 C C . GLN A 1 486 ? -39.693 -7.212 92.930 1.00 94.75 486 GLN A C 1
ATOM 3843 O O . GLN A 1 486 ? -39.974 -7.854 93.936 1.00 94.75 486 GLN A O 1
ATOM 3848 N N . THR A 1 487 ? -39.984 -5.909 92.837 1.00 93.94 487 THR A N 1
ATOM 3849 C CA . THR A 1 487 ? -40.616 -5.167 93.947 1.00 93.94 487 THR A CA 1
ATOM 3850 C C . THR A 1 487 ? -42.030 -5.669 94.269 1.00 93.94 487 THR A C 1
ATOM 3852 O O . THR A 1 487 ? -42.398 -5.747 95.438 1.00 93.94 487 THR A O 1
ATOM 3855 N N . MET A 1 488 ? -42.837 -6.049 93.268 1.00 92.81 488 MET A N 1
ATOM 3856 C CA . MET A 1 488 ? -44.154 -6.659 93.528 1.00 92.81 488 MET A CA 1
ATOM 3857 C C . MET A 1 488 ? -44.026 -8.040 94.184 1.00 92.81 488 MET A C 1
ATOM 3859 O O . MET A 1 488 ? -44.832 -8.375 95.047 1.00 92.81 488 MET A O 1
ATOM 3863 N N . LYS A 1 489 ? -43.003 -8.823 93.820 1.00 94.25 489 LYS A N 1
ATOM 3864 C CA . LYS A 1 489 ? -42.694 -10.095 94.476 1.00 94.25 489 LYS A CA 1
ATOM 3865 C C . LYS A 1 489 ? -42.267 -9.882 95.932 1.00 94.25 489 LYS A C 1
ATOM 3867 O O . LYS A 1 489 ? -42.778 -10.563 96.806 1.00 94.25 489 LYS A O 1
ATOM 3872 N N . GLU A 1 490 ? -41.396 -8.913 96.204 1.00 93.75 490 GLU A N 1
ATOM 3873 C CA . GLU A 1 490 ? -40.959 -8.571 97.566 1.00 93.75 490 GLU A CA 1
ATOM 3874 C C . GLU A 1 490 ? -42.133 -8.128 98.454 1.00 93.75 490 GLU A C 1
ATOM 3876 O O . GLU A 1 490 ? -42.204 -8.534 99.611 1.00 93.75 490 GLU A O 1
ATOM 3881 N N . GLN A 1 491 ? -43.092 -7.364 97.916 1.00 93.81 491 GLN A N 1
ATOM 3882 C CA . GLN A 1 491 ? -44.340 -7.047 98.624 1.00 93.81 491 GLN A CA 1
ATOM 3883 C C . GLN A 1 491 ? -45.183 -8.303 98.901 1.00 93.81 491 GLN A C 1
ATOM 3885 O O . GLN A 1 491 ? -45.642 -8.479 100.026 1.00 93.81 491 GLN A O 1
ATOM 3890 N N . LEU A 1 492 ? -45.337 -9.204 97.923 1.00 92.88 492 LEU A N 1
ATOM 3891 C CA . LEU A 1 492 ? -46.068 -10.464 98.104 1.00 92.88 492 LEU A CA 1
ATOM 3892 C C . LEU A 1 492 ? -45.402 -11.371 99.157 1.00 92.88 492 LEU A C 1
ATOM 3894 O O . LEU A 1 492 ? -46.088 -11.924 100.011 1.00 92.88 492 LEU A O 1
ATOM 3898 N N . ASP A 1 493 ? -44.073 -11.500 99.125 1.00 93.81 493 ASP A N 1
ATOM 3899 C CA . ASP A 1 493 ? -43.297 -12.283 100.093 1.00 93.81 493 ASP A CA 1
ATOM 3900 C C . ASP A 1 493 ? -43.495 -11.715 101.527 1.00 93.81 493 ASP A C 1
ATOM 3902 O O . ASP A 1 493 ? -43.665 -12.481 102.480 1.00 93.81 493 ASP A O 1
ATOM 3906 N N . ILE A 1 494 ? -43.583 -10.383 101.682 1.00 93.88 494 ILE A N 1
ATOM 3907 C CA . ILE A 1 494 ? -43.919 -9.699 102.949 1.00 93.88 494 ILE A CA 1
ATOM 3908 C C . ILE A 1 494 ? -45.377 -9.960 103.375 1.00 93.88 494 ILE A C 1
ATOM 3910 O O . ILE A 1 494 ? -45.622 -10.284 104.539 1.00 93.88 494 ILE A O 1
ATOM 3914 N N . GLU A 1 495 ? -46.354 -9.851 102.468 1.00 90.69 495 GLU A N 1
ATOM 3915 C CA . GLU A 1 495 ? -47.771 -10.140 102.755 1.00 90.69 495 GLU A CA 1
ATOM 3916 C C . GLU A 1 495 ? -47.986 -11.602 103.181 1.00 90.69 495 GLU A C 1
ATOM 3918 O O . GLU A 1 495 ? -48.751 -11.878 104.112 1.00 90.69 495 GLU A O 1
ATOM 3923 N N . VAL A 1 496 ? -47.266 -12.543 102.564 1.00 92.81 496 VAL A N 1
ATOM 3924 C CA . VAL A 1 496 ? -47.255 -13.963 102.947 1.00 92.81 496 VAL A CA 1
ATOM 3925 C C . VAL A 1 496 ? -46.651 -14.151 104.341 1.00 92.81 496 VAL A C 1
ATOM 3927 O O . VAL A 1 496 ? -47.227 -14.877 105.153 1.00 92.81 496 VAL A O 1
ATOM 3930 N N . GLU A 1 497 ? -45.548 -13.472 104.673 1.00 93.69 497 GLU A N 1
ATOM 3931 C CA . GLU A 1 497 ? -44.949 -13.550 106.013 1.00 93.69 497 GLU A CA 1
ATOM 3932 C C . GLU A 1 497 ? -45.873 -12.952 107.095 1.00 93.69 497 GLU A C 1
ATOM 3934 O O . GLU A 1 497 ? -46.017 -13.522 108.180 1.00 93.69 497 GLU A O 1
ATOM 3939 N N . HIS A 1 498 ? -46.556 -11.840 106.803 1.00 93.56 498 HIS A N 1
ATOM 3940 C CA . HIS A 1 498 ? -47.587 -11.268 107.677 1.00 93.56 498 HIS A CA 1
ATOM 3941 C C . HIS A 1 498 ? -48.781 -12.212 107.855 1.00 93.56 498 HIS A C 1
ATOM 3943 O O . HIS A 1 498 ? -49.220 -12.446 108.982 1.00 93.56 498 HIS A O 1
ATOM 3949 N N . THR A 1 499 ? -49.267 -12.817 106.771 1.00 91.69 499 THR A N 1
ATOM 3950 C CA . THR A 1 499 ? -50.359 -13.800 106.814 1.00 91.69 499 THR A CA 1
ATOM 3951 C C . THR A 1 499 ? -49.968 -15.021 107.652 1.00 91.69 499 THR A C 1
ATOM 3953 O O . THR A 1 499 ? -50.754 -15.477 108.481 1.00 91.69 499 THR A O 1
ATOM 3956 N N . ALA A 1 500 ? -48.728 -15.506 107.528 1.00 92.38 500 ALA A N 1
ATOM 3957 C CA . ALA A 1 500 ? -48.203 -16.595 108.351 1.00 92.38 500 ALA A CA 1
ATOM 3958 C C . ALA A 1 500 ? -48.119 -16.222 109.845 1.00 92.38 500 ALA A C 1
ATOM 3960 O O . ALA A 1 500 ? -48.493 -17.034 110.695 1.00 92.38 500 ALA A O 1
ATOM 3961 N N . LYS A 1 501 ? -47.695 -14.994 110.180 1.00 92.31 501 LYS A N 1
ATOM 3962 C CA . LYS A 1 501 ? -47.680 -14.478 111.565 1.00 92.31 501 LYS A CA 1
ATOM 3963 C C . LYS A 1 501 ? -49.092 -14.408 112.155 1.00 92.31 501 LYS A C 1
ATOM 3965 O O . LYS A 1 501 ? -49.318 -14.931 113.244 1.00 92.31 501 LYS A O 1
ATOM 3970 N N . HIS A 1 502 ? -50.058 -13.856 111.419 1.00 91.12 502 HIS A N 1
ATOM 3971 C CA . HIS A 1 502 ? -51.458 -13.824 111.853 1.00 91.12 502 HIS A CA 1
ATOM 3972 C C . HIS A 1 502 ? -52.058 -15.232 111.987 1.00 91.12 502 HIS A C 1
ATOM 3974 O O . HIS A 1 502 ? -52.782 -15.496 112.942 1.00 91.12 502 HIS A O 1
ATOM 3980 N N . GLN A 1 503 ? -51.708 -16.175 111.107 1.00 91.75 503 GLN A N 1
ATOM 3981 C CA . GLN A 1 503 ? -52.149 -17.566 111.227 1.00 91.75 503 GLN A CA 1
ATOM 3982 C C . GLN A 1 503 ? -51.572 -18.257 112.477 1.00 91.75 503 GLN A C 1
ATOM 3984 O O . GLN A 1 503 ? -52.288 -19.006 113.143 1.00 91.75 503 GLN A O 1
ATOM 3989 N N . GLN A 1 504 ? -50.311 -17.990 112.841 1.00 90.56 504 GLN A N 1
ATOM 3990 C CA . GLN A 1 504 ? -49.723 -18.467 114.103 1.00 90.56 504 GLN A CA 1
ATOM 3991 C C . GLN A 1 504 ? -50.413 -17.849 115.328 1.00 90.56 504 GLN A C 1
ATOM 3993 O O . GLN A 1 504 ? -50.664 -18.547 116.310 1.00 90.56 504 GLN A O 1
ATOM 3998 N N . GLU A 1 505 ? -50.761 -16.563 115.269 1.00 92.06 505 GLU A N 1
ATOM 3999 C CA . GLU A 1 505 ? -51.490 -15.869 116.334 1.00 92.06 505 GLU A CA 1
ATOM 4000 C C . GLU A 1 505 ? -52.919 -16.412 116.503 1.00 92.06 505 GLU A C 1
ATOM 4002 O O . GLU A 1 505 ? -53.330 -16.697 117.626 1.00 92.06 505 GLU A O 1
ATOM 4007 N N . ILE A 1 506 ? -53.634 -16.683 115.404 1.00 89.00 506 ILE A N 1
ATOM 4008 C CA . ILE A 1 506 ? -54.939 -17.366 115.413 1.00 89.00 506 ILE A CA 1
ATOM 4009 C C . ILE A 1 506 ? -54.824 -18.759 116.045 1.00 89.00 506 ILE A C 1
ATOM 4011 O O . ILE A 1 506 ? -55.647 -19.111 116.888 1.00 89.00 506 ILE A O 1
ATOM 4015 N N . VAL A 1 507 ? -53.802 -19.550 115.695 1.00 90.31 507 VAL A N 1
ATOM 4016 C CA . VAL A 1 507 ? -53.573 -20.878 116.301 1.00 90.31 507 VAL A CA 1
ATOM 4017 C C . VAL A 1 507 ? -53.297 -20.763 117.803 1.00 90.31 507 VAL A C 1
ATOM 4019 O O . VAL A 1 507 ? -53.868 -21.521 118.587 1.00 90.31 507 VAL A O 1
ATOM 4022 N N . LYS A 1 508 ? -52.488 -19.786 118.228 1.00 91.94 508 LYS A N 1
ATOM 4023 C CA . LYS A 1 508 ? -52.205 -19.523 119.646 1.00 91.94 508 LYS A CA 1
ATOM 4024 C C . LYS A 1 508 ? -53.464 -19.111 120.418 1.00 91.94 508 LYS A C 1
ATOM 4026 O O . LYS A 1 508 ? -53.717 -19.657 121.487 1.00 91.94 508 LYS A O 1
ATOM 4031 N N . LEU A 1 509 ? -54.264 -18.191 119.876 1.00 89.75 509 LEU A N 1
ATOM 4032 C CA . LEU A 1 509 ? -55.528 -17.761 120.481 1.00 89.75 509 LEU A CA 1
ATOM 4033 C C . LEU A 1 509 ? -56.551 -18.904 120.525 1.00 89.75 509 LEU A C 1
ATOM 4035 O O . LEU A 1 509 ? -57.236 -19.062 121.528 1.00 89.75 509 LEU A O 1
ATOM 4039 N N . THR A 1 510 ? -56.606 -19.750 119.492 1.00 89.50 510 THR A N 1
ATOM 4040 C CA . THR A 1 510 ? -57.460 -20.951 119.478 1.00 89.50 510 THR A CA 1
ATOM 4041 C C . THR A 1 510 ? -57.056 -21.920 120.591 1.00 89.50 510 THR A C 1
ATOM 4043 O O . THR A 1 510 ? -57.919 -22.392 121.323 1.00 89.50 510 THR A O 1
ATOM 4046 N N . ALA A 1 511 ? -55.754 -22.151 120.791 1.00 87.44 511 ALA A N 1
ATOM 4047 C CA . ALA A 1 511 ? -55.258 -22.980 121.889 1.00 87.44 511 ALA A CA 1
ATOM 4048 C C . ALA A 1 511 ? -55.592 -22.393 123.276 1.00 87.44 511 ALA A C 1
ATOM 4050 O O . ALA A 1 511 ? -55.948 -23.148 124.176 1.00 87.44 511 ALA A O 1
ATOM 4051 N N . GLN A 1 512 ? -55.544 -21.064 123.444 1.00 90.00 512 GLN A N 1
ATOM 4052 C CA . GLN A 1 512 ? -55.983 -20.408 124.685 1.00 90.00 512 GLN A CA 1
ATOM 4053 C C . GLN A 1 512 ? -57.500 -20.521 124.899 1.00 90.00 512 GLN A C 1
ATOM 4055 O O . GLN A 1 512 ? -57.930 -20.796 126.014 1.00 90.00 512 GLN A O 1
ATOM 4060 N N . ILE A 1 513 ? -58.310 -20.381 123.845 1.00 86.31 513 ILE A N 1
ATOM 4061 C CA . ILE A 1 513 ? -59.765 -20.593 123.908 1.00 86.31 513 ILE A CA 1
ATOM 4062 C C . ILE A 1 513 ? -60.081 -22.047 124.279 1.00 86.31 513 ILE A C 1
ATOM 4064 O O . ILE A 1 513 ? -60.969 -22.284 125.093 1.00 86.31 513 ILE A O 1
ATOM 4068 N N . ASP A 1 514 ? -59.360 -23.029 123.737 1.00 85.81 514 ASP A N 1
ATOM 4069 C CA . ASP A 1 514 ? -59.548 -24.433 124.111 1.00 85.81 514 ASP A CA 1
ATOM 4070 C C . ASP A 1 514 ? -59.057 -24.736 125.538 1.00 85.81 514 ASP A C 1
ATOM 4072 O O . ASP A 1 514 ? -59.702 -25.514 126.243 1.00 85.81 514 ASP A O 1
ATOM 4076 N N . GLU A 1 515 ? -57.999 -24.078 126.023 1.00 86.06 515 GLU A N 1
ATOM 4077 C CA . GLU A 1 515 ? -57.588 -24.149 127.431 1.00 86.06 515 GLU A CA 1
ATOM 4078 C C . GLU A 1 515 ? -58.645 -23.530 128.365 1.00 86.06 515 GLU A C 1
ATOM 4080 O O . GLU A 1 515 ? -59.030 -24.158 129.353 1.00 86.06 515 GLU A O 1
ATOM 4085 N N . GLU A 1 516 ? -59.196 -22.358 128.033 1.00 82.81 516 GLU A N 1
ATOM 4086 C CA . GLU A 1 516 ? -60.315 -21.754 128.768 1.00 82.81 516 GLU A CA 1
ATOM 4087 C C . GLU A 1 516 ? -61.570 -22.636 128.720 1.00 82.81 516 GLU A C 1
ATOM 4089 O O . GLU A 1 516 ? -62.216 -22.830 129.749 1.00 82.81 516 GLU A O 1
ATOM 4094 N N . ARG A 1 517 ? -61.893 -23.258 127.578 1.00 84.31 517 ARG A N 1
ATOM 4095 C CA . ARG A 1 517 ? -62.990 -24.238 127.466 1.00 84.31 517 ARG A CA 1
ATOM 4096 C C . ARG A 1 517 ? -62.751 -25.475 128.329 1.00 84.31 517 ARG A C 1
ATOM 4098 O O . ARG A 1 517 ? -63.712 -25.999 128.889 1.00 84.31 517 ARG A O 1
ATOM 4105 N N . VAL A 1 518 ? -61.508 -25.934 128.480 1.00 82.50 518 VAL A N 1
ATOM 4106 C CA . VAL A 1 518 ? -61.159 -27.013 129.419 1.00 82.50 518 VAL A CA 1
ATOM 4107 C C . VAL A 1 518 ? -61.298 -26.541 130.869 1.00 82.50 518 VAL A C 1
ATOM 4109 O O . VAL A 1 518 ? -61.855 -27.277 131.679 1.00 82.50 518 VAL A O 1
ATOM 4112 N N . GLN A 1 519 ? -60.884 -25.318 131.212 1.00 79.88 519 GLN A N 1
ATOM 4113 C CA . GLN A 1 519 ? -61.081 -24.761 132.558 1.00 79.88 519 GLN A CA 1
ATOM 4114 C C . GLN A 1 519 ? -62.571 -24.584 132.896 1.00 79.88 519 GLN A C 1
ATOM 4116 O O . GLN A 1 519 ? -63.000 -24.987 133.978 1.00 79.88 519 GLN A O 1
ATOM 4121 N N . VAL A 1 520 ? -63.377 -24.069 131.961 1.00 79.31 520 VAL A N 1
ATOM 4122 C CA . VAL A 1 520 ? -64.843 -24.006 132.072 1.00 79.31 520 VAL A CA 1
ATOM 4123 C C . VAL A 1 520 ? -65.421 -25.412 132.203 1.00 79.31 520 VAL A C 1
ATOM 4125 O O . VAL A 1 520 ? -66.169 -25.650 133.140 1.00 79.31 520 VAL A O 1
ATOM 4128 N N . GLY A 1 521 ? -65.011 -26.374 131.373 1.00 77.00 521 GLY A N 1
ATOM 4129 C CA . GLY A 1 521 ? -65.451 -27.769 131.472 1.00 77.00 521 GLY A CA 1
ATOM 4130 C C . GLY A 1 521 ? -65.081 -28.441 132.803 1.00 77.00 521 GLY A C 1
ATOM 4131 O O . GLY A 1 521 ? -65.854 -29.241 133.324 1.00 77.00 521 GLY A O 1
ATOM 4132 N N . VAL A 1 522 ? -63.944 -28.084 133.410 1.00 77.12 522 VAL A N 1
ATOM 4133 C CA . VAL A 1 522 ? -63.549 -28.529 134.759 1.00 77.12 522 VAL A CA 1
ATOM 4134 C C . VAL A 1 522 ? -64.392 -27.849 135.843 1.00 77.12 522 VAL A C 1
ATOM 4136 O O . VAL A 1 522 ? -64.778 -28.508 136.809 1.00 77.12 522 VAL A O 1
ATOM 4139 N N . LEU A 1 523 ? -64.721 -26.563 135.698 1.00 76.38 523 LEU A N 1
ATOM 4140 C CA . LEU A 1 523 ? -65.620 -25.848 136.611 1.00 76.38 523 LEU A CA 1
ATOM 4141 C C . LEU A 1 523 ? -67.061 -26.370 136.508 1.00 76.38 523 LEU A C 1
ATOM 4143 O O . LEU A 1 523 ? -67.676 -26.638 137.536 1.00 76.38 523 LEU A O 1
ATOM 4147 N N . GLU A 1 524 ? -67.563 -26.619 135.300 1.00 77.12 524 GLU A N 1
ATOM 4148 C CA . GLU A 1 524 ? -68.841 -27.282 135.041 1.00 77.12 524 GLU A CA 1
ATOM 4149 C C . GLU A 1 524 ? -68.842 -28.706 135.596 1.00 77.12 524 GLU A C 1
ATOM 4151 O O . GLU A 1 524 ? -69.776 -29.071 136.299 1.00 77.12 524 GLU A O 1
ATOM 4156 N N . ALA A 1 525 ? -67.790 -29.504 135.385 1.00 68.50 525 ALA A N 1
ATOM 4157 C CA . ALA A 1 525 ? -67.665 -30.832 135.991 1.00 68.50 525 ALA A CA 1
ATOM 4158 C C . ALA A 1 525 ? -67.655 -30.771 137.529 1.00 68.50 525 ALA A C 1
ATOM 4160 O O . ALA A 1 525 ? -68.243 -31.630 138.184 1.00 68.50 525 ALA A O 1
ATOM 4161 N N . LYS A 1 526 ? -67.050 -29.735 138.122 1.00 67.62 526 LYS A N 1
ATOM 4162 C CA . LYS A 1 526 ? -67.023 -29.503 139.574 1.00 67.62 526 LYS A CA 1
ATOM 4163 C C . LYS A 1 526 ? -68.388 -29.060 140.117 1.00 67.62 526 LYS A C 1
ATOM 4165 O O . LYS A 1 526 ? -68.816 -29.563 141.153 1.00 67.62 526 LYS A O 1
ATOM 4170 N N . CYS A 1 527 ? -69.107 -28.194 139.402 1.00 62.31 527 CYS A N 1
ATOM 4171 C CA . CYS A 1 527 ? -70.500 -27.843 139.691 1.00 62.31 527 CYS A CA 1
ATOM 4172 C C . CYS A 1 527 ? -71.442 -29.043 139.511 1.00 62.31 527 CYS A C 1
ATOM 4174 O O . CYS A 1 527 ? -72.322 -29.261 140.341 1.00 62.31 527 CYS A O 1
ATOM 4176 N N . ASN A 1 528 ? -71.228 -29.863 138.484 1.00 64.06 528 ASN A N 1
ATOM 4177 C CA . ASN A 1 528 ? -71.990 -31.080 138.230 1.00 64.06 528 ASN A CA 1
ATOM 4178 C C . ASN A 1 528 ? -71.710 -32.149 139.292 1.00 64.06 528 ASN A C 1
ATOM 4180 O O . ASN A 1 528 ? -72.654 -32.796 139.724 1.00 64.06 528 ASN A O 1
ATOM 4184 N N . LEU A 1 529 ? -70.481 -32.283 139.804 1.00 57.44 529 LEU A N 1
ATOM 4185 C CA . LEU A 1 529 ? -70.183 -33.113 140.981 1.00 57.44 529 LEU A CA 1
ATOM 4186 C C . LEU A 1 529 ? -70.933 -32.616 142.228 1.00 57.44 529 LEU A C 1
ATOM 4188 O O . LEU A 1 529 ? -71.636 -33.400 142.861 1.00 57.44 529 LEU A O 1
ATOM 4192 N N . LEU A 1 530 ? -70.879 -31.309 142.515 1.00 56.41 530 LEU A N 1
ATOM 4193 C CA . LEU A 1 530 ? -71.629 -30.673 143.613 1.00 56.41 530 LEU A CA 1
ATOM 4194 C C . LEU A 1 530 ? -73.162 -30.776 143.458 1.00 56.41 530 LEU A C 1
ATOM 4196 O O . LEU A 1 530 ? -73.889 -30.667 144.443 1.00 56.41 530 LEU A O 1
ATOM 4200 N N . THR A 1 531 ? -73.662 -30.996 142.239 1.00 56.47 531 THR A N 1
ATOM 4201 C CA . THR A 1 531 ? -75.098 -31.159 141.942 1.00 56.47 531 THR A CA 1
ATOM 4202 C C . THR A 1 531 ? -75.519 -32.639 141.902 1.00 56.47 531 THR A C 1
ATOM 4204 O O . THR A 1 531 ? -76.650 -32.973 142.254 1.00 56.47 531 THR A O 1
ATOM 4207 N N . ALA A 1 532 ? -74.611 -33.544 141.523 1.00 48.94 532 ALA A N 1
ATOM 4208 C CA . ALA A 1 532 ? -74.843 -34.985 141.400 1.00 48.94 532 ALA A CA 1
ATOM 4209 C C . ALA A 1 532 ? -74.674 -35.761 142.718 1.00 48.94 532 ALA A C 1
ATOM 4211 O O . ALA A 1 532 ? -75.122 -36.904 142.808 1.00 48.94 532 ALA A O 1
ATOM 4212 N N . GLU A 1 533 ? -74.116 -35.148 143.767 1.00 44.31 533 GLU A N 1
ATOM 4213 C CA . GLU A 1 533 ? -73.998 -35.727 145.119 1.00 44.31 533 GLU A CA 1
ATOM 4214 C C . GLU A 1 533 ? -75.367 -35.960 145.816 1.00 44.31 533 GLU A C 1
ATOM 4216 O O . GLU A 1 533 ? -75.437 -36.297 146.997 1.00 44.31 533 GLU A O 1
ATOM 4221 N N . LYS A 1 534 ? -76.492 -35.769 145.106 1.00 47.50 534 LYS A N 1
ATOM 4222 C CA . LYS A 1 534 ? -77.828 -35.662 145.706 1.00 47.50 534 LYS A CA 1
ATOM 4223 C C . LYS A 1 534 ? -79.002 -36.216 144.881 1.00 47.50 534 LYS A C 1
ATOM 4225 O O . LYS A 1 534 ? -80.141 -35.958 145.280 1.00 47.50 534 LYS A O 1
ATOM 4230 N N . PRO A 1 535 ? -78.802 -36.948 143.762 1.00 45.75 535 PRO A N 1
ATOM 4231 C CA . PRO A 1 535 ? -78.998 -38.411 143.868 1.00 45.75 535 PRO A CA 1
ATOM 4232 C C . PRO A 1 535 ? -78.290 -39.292 142.804 1.00 45.75 535 PRO A C 1
ATOM 4234 O O . PRO A 1 535 ? -78.476 -39.060 141.612 1.00 45.75 535 PRO A O 1
ATOM 4237 N N . ASN A 1 536 ? -77.645 -40.413 143.194 1.00 35.47 536 ASN A N 1
ATOM 4238 C CA . ASN A 1 536 ? -77.634 -41.641 142.352 1.00 35.47 536 ASN A CA 1
ATOM 4239 C C . ASN A 1 536 ? -77.159 -42.976 142.992 1.00 35.47 536 ASN A C 1
ATOM 4241 O O . ASN A 1 536 ? -76.707 -43.889 142.295 1.00 35.47 536 ASN A O 1
ATOM 4245 N N . THR A 1 537 ? -77.302 -43.176 144.304 1.00 46.25 537 THR A N 1
ATOM 4246 C CA . THR A 1 537 ? -77.099 -44.491 144.954 1.00 46.25 537 THR A CA 1
ATOM 4247 C C . THR A 1 537 ? -78.271 -45.454 144.681 1.00 46.25 537 THR A C 1
ATOM 4249 O O . THR A 1 537 ? -79.015 -45.812 145.591 1.00 46.25 537 THR A O 1
ATOM 4252 N N . GLY A 1 538 ? -78.477 -45.870 143.420 1.00 53.66 538 GLY A N 1
ATOM 4253 C CA . GLY A 1 538 ? -79.684 -46.641 143.077 1.00 53.66 538 GLY A CA 1
ATOM 4254 C C . GLY A 1 538 ? -79.846 -47.252 141.678 1.00 53.66 538 GLY A C 1
ATOM 4255 O O . GLY A 1 538 ? -80.983 -47.546 141.318 1.00 53.66 538 GLY A O 1
ATOM 4256 N N . MET A 1 539 ? -78.789 -47.485 140.885 1.00 43.34 539 MET A N 1
ATOM 4257 C CA . MET A 1 539 ? -78.933 -48.127 139.559 1.00 43.34 539 MET A CA 1
ATOM 4258 C C . MET A 1 539 ? -78.436 -49.583 139.552 1.00 43.34 539 MET A C 1
ATOM 4260 O O . MET A 1 539 ? -77.324 -49.871 139.995 1.00 43.34 539 MET A O 1
ATOM 4264 N N . ARG A 1 540 ? -79.256 -50.523 139.055 1.00 62.00 540 ARG A N 1
ATOM 4265 C CA . ARG A 1 540 ? -78.923 -51.960 139.036 1.00 62.00 540 ARG A CA 1
ATOM 4266 C C . ARG A 1 540 ? -77.925 -52.284 137.918 1.00 62.00 540 ARG A C 1
ATOM 4268 O O . ARG A 1 540 ? -77.957 -51.700 136.838 1.00 62.00 540 ARG A O 1
ATOM 4275 N N . ALA A 1 541 ? -77.050 -53.264 138.161 1.00 58.50 541 ALA A N 1
ATOM 4276 C CA . ALA A 1 541 ? -75.970 -53.630 137.234 1.00 58.50 541 ALA A CA 1
ATOM 4277 C C . ALA A 1 541 ? -76.466 -54.049 135.832 1.00 58.50 541 ALA A C 1
ATOM 4279 O O . ALA A 1 541 ? -75.778 -53.816 134.841 1.00 58.50 541 ALA A O 1
ATOM 4280 N N . GLN A 1 542 ? -77.677 -54.609 135.744 1.00 61.41 542 GLN A N 1
ATOM 4281 C CA . GLN A 1 542 ? -78.337 -54.964 134.484 1.00 61.41 542 GLN A CA 1
ATOM 4282 C C . GLN A 1 542 ? -78.613 -53.738 133.597 1.00 61.41 542 GLN A C 1
ATOM 4284 O O . GLN A 1 542 ? -78.392 -53.797 132.388 1.00 61.41 542 GLN A O 1
ATOM 4289 N N . ASP A 1 543 ? -79.043 -52.621 134.189 1.00 58.66 543 ASP A N 1
ATOM 4290 C CA . ASP A 1 543 ? -79.307 -51.376 133.462 1.00 58.66 543 ASP A CA 1
ATOM 4291 C C . ASP A 1 543 ? -77.997 -50.730 133.006 1.00 58.66 543 ASP A C 1
ATOM 4293 O O . ASP A 1 543 ? -77.900 -50.259 131.874 1.00 58.66 543 ASP A O 1
ATOM 4297 N N . LYS A 1 544 ? -76.948 -50.806 133.840 1.00 61.12 544 LYS A N 1
ATOM 4298 C CA . LYS A 1 544 ? -75.600 -50.336 133.492 1.00 61.12 544 LYS A CA 1
ATOM 4299 C C . LYS A 1 544 ? -75.044 -51.078 132.268 1.00 61.12 544 LYS A C 1
ATOM 4301 O O . LYS A 1 544 ? -74.674 -50.427 131.299 1.00 61.12 544 LYS A O 1
ATOM 4306 N N . LEU A 1 545 ? -75.098 -52.414 132.260 1.00 67.00 545 LEU A N 1
ATOM 4307 C CA . LEU A 1 545 ? -74.696 -53.248 131.113 1.00 67.00 545 LEU A CA 1
ATOM 4308 C C . LEU A 1 545 ? -75.563 -53.023 129.861 1.00 67.00 545 LEU A C 1
ATOM 4310 O O . LEU A 1 545 ? -75.081 -53.167 128.737 1.00 67.00 545 LEU A O 1
ATOM 4314 N N . ARG A 1 546 ? -76.847 -52.681 130.024 1.00 72.75 546 ARG A N 1
ATOM 4315 C CA . ARG A 1 546 ? -77.734 -52.349 128.897 1.00 72.75 546 ARG A CA 1
ATOM 4316 C C . ARG A 1 546 ? -77.373 -50.999 128.277 1.00 72.75 546 ARG A C 1
ATOM 4318 O O . ARG A 1 546 ? -77.317 -50.900 127.055 1.00 72.75 546 ARG A O 1
ATOM 4325 N N . ILE A 1 547 ? -77.108 -49.990 129.106 1.00 70.00 547 ILE A N 1
ATOM 4326 C CA . ILE A 1 547 ? -76.663 -48.658 128.675 1.00 70.00 547 ILE A CA 1
ATOM 4327 C C . ILE A 1 547 ? -75.277 -48.742 128.024 1.00 70.00 547 ILE A C 1
ATOM 4329 O O . ILE A 1 547 ? -75.075 -48.156 126.971 1.00 70.00 547 ILE A O 1
ATOM 4333 N N . GLU A 1 548 ? -74.359 -49.532 128.577 1.00 74.69 548 GLU A N 1
ATOM 4334 C CA . GLU A 1 548 ? -73.015 -49.768 128.031 1.00 74.69 548 GLU A CA 1
ATOM 4335 C C . GLU A 1 548 ? -73.049 -50.406 126.630 1.00 74.69 548 GLU A C 1
ATOM 4337 O O . GLU A 1 548 ? -72.380 -49.926 125.716 1.00 74.69 548 GLU A O 1
ATOM 4342 N N . ARG A 1 549 ? -73.911 -51.411 126.401 1.00 76.31 549 ARG A N 1
ATOM 4343 C CA . ARG A 1 549 ? -74.140 -51.956 125.048 1.00 76.31 549 ARG A CA 1
ATOM 4344 C C . ARG A 1 549 ? -74.730 -50.922 124.092 1.00 76.31 549 ARG A C 1
ATOM 4346 O O . ARG A 1 549 ? -74.282 -50.844 122.954 1.00 76.31 549 ARG A O 1
ATOM 4353 N N . LEU A 1 550 ? -75.710 -50.134 124.540 1.00 75.00 550 LEU A N 1
ATOM 4354 C CA . LEU A 1 550 ? -76.330 -49.091 123.714 1.00 75.00 550 LEU A CA 1
ATOM 4355 C C . LEU A 1 550 ? -75.359 -47.942 123.401 1.00 75.00 550 LEU A C 1
ATOM 4357 O O . LEU A 1 550 ? -75.427 -47.385 122.313 1.00 75.00 550 LEU A O 1
ATOM 4361 N N . LEU A 1 551 ? -74.432 -47.618 124.308 1.00 77.25 551 LEU A N 1
ATOM 4362 C CA . LEU A 1 551 ? -73.360 -46.646 124.080 1.00 77.25 551 LEU A CA 1
ATOM 4363 C C . LEU A 1 551 ? -72.321 -47.169 123.086 1.00 77.25 551 LEU A C 1
ATOM 4365 O O . LEU A 1 551 ? -71.968 -46.442 122.164 1.00 77.25 551 LEU A O 1
ATOM 4369 N N . ASN A 1 552 ? -71.886 -48.426 123.209 1.00 77.94 552 ASN A N 1
ATOM 4370 C CA . ASN A 1 552 ? -70.965 -49.025 122.239 1.00 77.94 552 ASN A CA 1
ATOM 4371 C C . ASN A 1 552 ? -71.607 -49.117 120.846 1.00 77.94 552 ASN A C 1
ATOM 4373 O O . ASN A 1 552 ? -71.007 -48.679 119.871 1.00 77.94 552 ASN A O 1
ATOM 4377 N N . GLN A 1 553 ? -72.859 -49.577 120.762 1.00 79.56 553 GLN A N 1
ATOM 4378 C CA . GLN A 1 553 ? -73.613 -49.638 119.507 1.00 79.56 553 GLN A CA 1
ATOM 4379 C C . GLN A 1 553 ? -73.895 -48.238 118.926 1.00 79.56 553 GLN A C 1
ATOM 4381 O O . GLN A 1 553 ? -73.919 -48.068 117.710 1.00 79.56 553 GLN A O 1
ATOM 4386 N N . LYS A 1 554 ? -74.049 -47.210 119.776 1.00 76.19 554 LYS A N 1
ATOM 4387 C CA . LYS A 1 554 ? -74.106 -45.802 119.353 1.00 76.19 554 LYS A CA 1
ATOM 4388 C C . LYS A 1 554 ? -72.768 -45.332 118.775 1.00 76.19 554 LYS A C 1
ATOM 4390 O O . LYS A 1 554 ? -72.782 -44.774 117.687 1.00 76.19 554 LYS A O 1
ATOM 4395 N N . MET A 1 555 ? -71.637 -45.575 119.446 1.00 81.06 555 MET A N 1
ATOM 4396 C CA . MET A 1 555 ? -70.312 -45.195 118.927 1.00 81.06 555 MET A CA 1
ATOM 4397 C C . MET A 1 555 ? -69.983 -45.906 117.609 1.00 81.06 555 MET A C 1
ATOM 4399 O O . MET A 1 555 ? -69.420 -45.297 116.708 1.00 81.06 555 MET A O 1
ATOM 4403 N N . GLU A 1 556 ? -70.366 -47.176 117.477 1.00 77.88 556 GLU A N 1
ATOM 4404 C CA . GLU A 1 556 ? -70.191 -47.969 116.257 1.00 77.88 556 GLU A CA 1
ATOM 4405 C C . GLU A 1 556 ? -71.018 -47.392 115.091 1.00 77.88 556 GLU A C 1
ATOM 4407 O O . GLU A 1 556 ? -70.498 -47.195 113.993 1.00 77.88 556 GLU A O 1
ATOM 4412 N N . LEU A 1 557 ? -72.273 -47.001 115.346 1.00 75.88 557 LEU A N 1
ATOM 4413 C CA . LEU A 1 557 ? -73.109 -46.286 114.374 1.00 75.88 557 LEU A CA 1
ATOM 4414 C C . LEU A 1 557 ? -72.591 -44.871 114.055 1.00 75.88 557 LEU A C 1
ATOM 4416 O O . LEU A 1 557 ? -72.644 -44.457 112.900 1.00 75.88 557 LEU A O 1
ATOM 4420 N N . GLU A 1 558 ? -72.064 -44.132 115.033 1.00 79.50 558 GLU A N 1
ATOM 4421 C CA . GLU A 1 558 ? -71.464 -42.807 114.815 1.00 79.50 558 GLU A CA 1
ATOM 4422 C C . GLU A 1 558 ? -70.177 -42.896 113.980 1.00 79.50 558 GLU A C 1
ATOM 4424 O O . GLU A 1 558 ? -69.991 -42.095 113.065 1.00 79.50 558 GLU A O 1
ATOM 4429 N N . ALA A 1 559 ? -69.343 -43.917 114.203 1.00 79.12 559 ALA A N 1
ATOM 4430 C CA . ALA A 1 559 ? -68.175 -44.201 113.372 1.00 79.12 559 ALA A CA 1
ATOM 4431 C C . ALA A 1 559 ? -68.568 -44.553 111.925 1.00 79.12 559 ALA A C 1
ATOM 4433 O O . ALA A 1 559 ? -67.963 -44.043 110.981 1.00 79.12 559 ALA A O 1
ATOM 4434 N N . ILE A 1 560 ? -69.623 -45.356 111.733 1.00 80.31 560 ILE A N 1
ATOM 4435 C CA . ILE A 1 560 ? -70.180 -45.655 110.402 1.00 80.31 560 ILE A CA 1
ATOM 4436 C C . ILE A 1 560 ? -70.722 -44.379 109.732 1.00 80.31 560 ILE A C 1
ATOM 4438 O O . ILE A 1 560 ? -70.534 -44.192 108.528 1.00 80.31 560 ILE A O 1
ATOM 4442 N N . VAL A 1 561 ? -71.353 -43.469 110.481 1.00 79.56 561 VAL A N 1
ATOM 4443 C CA . VAL A 1 561 ? -71.851 -42.187 109.950 1.00 79.56 561 VAL A CA 1
ATOM 4444 C C . VAL A 1 561 ? -70.710 -41.245 109.547 1.00 79.56 561 VAL A C 1
ATOM 4446 O O . VAL A 1 561 ? -70.802 -40.630 108.484 1.00 79.56 561 VAL A O 1
ATOM 4449 N N . GLU A 1 562 ? -69.625 -41.140 110.320 1.00 83.06 562 GLU A N 1
ATOM 4450 C CA . GLU A 1 562 ? -68.459 -40.333 109.920 1.00 83.06 562 GLU A CA 1
ATOM 4451 C C . GLU A 1 562 ? -67.680 -40.948 108.748 1.00 83.06 562 GLU A C 1
ATOM 4453 O O . GLU A 1 562 ? -67.244 -40.212 107.862 1.00 83.06 562 GLU A O 1
ATOM 4458 N N . ALA A 1 563 ? -67.588 -42.280 108.655 1.00 79.88 563 ALA A N 1
ATOM 4459 C CA . ALA A 1 563 ? -67.049 -42.948 107.467 1.00 79.88 563 ALA A CA 1
ATOM 4460 C C . ALA A 1 563 ? -67.860 -42.587 106.206 1.00 79.88 563 ALA A C 1
ATOM 4462 O O . ALA A 1 563 ? -67.297 -42.109 105.223 1.00 79.88 563 ALA A O 1
ATOM 4463 N N . ASN A 1 564 ? -69.195 -42.680 106.272 1.00 78.75 564 ASN A N 1
ATOM 4464 C CA . ASN A 1 564 ? -70.078 -42.281 105.168 1.00 78.75 564 ASN A CA 1
ATOM 4465 C C . ASN A 1 564 ? -69.979 -40.779 104.828 1.00 78.75 564 ASN A C 1
ATOM 4467 O O . ASN A 1 564 ? -70.122 -40.407 103.665 1.00 78.75 564 ASN A O 1
ATOM 4471 N N . LYS A 1 565 ? -69.716 -39.897 105.804 1.00 82.81 565 LYS A N 1
ATOM 4472 C CA . LYS A 1 565 ? -69.459 -38.466 105.546 1.00 82.81 565 LYS A CA 1
ATOM 4473 C C . LYS A 1 565 ? -68.121 -38.229 104.841 1.00 82.81 565 LYS A C 1
ATOM 4475 O O . LYS A 1 565 ? -68.049 -37.344 103.991 1.00 82.81 565 LYS A O 1
ATOM 4480 N N . LEU A 1 566 ? -67.076 -38.984 105.181 1.00 82.44 566 LEU A N 1
ATOM 4481 C CA . LEU A 1 566 ? -65.770 -38.909 104.516 1.00 82.44 566 LEU A CA 1
ATOM 4482 C C . LEU A 1 566 ? -65.830 -39.444 103.083 1.00 82.44 566 LEU A C 1
ATOM 4484 O O . LEU A 1 566 ? -65.307 -38.799 102.176 1.00 82.44 566 LEU A O 1
ATOM 4488 N N . ASP A 1 567 ? -66.508 -40.570 102.866 1.00 81.38 567 ASP A N 1
ATOM 4489 C CA . ASP A 1 567 ? -66.718 -41.120 101.525 1.00 81.38 567 ASP A CA 1
ATOM 4490 C C . ASP A 1 567 ? -67.568 -40.168 100.670 1.00 81.38 567 ASP A C 1
ATOM 4492 O O . ASP A 1 567 ? -67.147 -39.793 99.578 1.00 81.38 567 ASP A O 1
ATOM 4496 N N . ARG A 1 568 ? -68.671 -39.631 101.215 1.00 85.00 568 ARG A N 1
ATOM 4497 C CA . ARG A 1 568 ? -69.480 -38.608 100.535 1.00 85.00 568 ARG A CA 1
ATOM 4498 C C . ARG A 1 568 ? -68.676 -37.357 100.157 1.00 85.00 568 ARG A C 1
ATOM 4500 O O . ARG A 1 568 ? -68.888 -36.824 99.073 1.00 85.00 568 ARG A O 1
ATOM 4507 N N . LYS A 1 569 ? -67.764 -36.877 101.011 1.00 84.06 569 LYS A N 1
ATOM 4508 C CA . LYS A 1 569 ? -66.879 -35.748 100.662 1.00 84.06 569 LYS A CA 1
ATOM 4509 C C . LYS A 1 569 ? -65.955 -36.090 99.494 1.00 84.06 569 LYS A C 1
ATOM 4511 O O . LYS A 1 569 ? -65.791 -35.268 98.599 1.00 84.06 569 LYS A O 1
ATOM 4516 N N . ARG A 1 570 ? -65.403 -37.308 99.470 1.00 84.06 570 ARG A N 1
ATOM 4517 C CA . ARG A 1 570 ? -64.568 -37.798 98.363 1.00 84.06 570 ARG A CA 1
ATOM 4518 C C . ARG A 1 570 ? -65.358 -37.868 97.052 1.00 84.06 570 ARG A C 1
ATOM 4520 O O . ARG A 1 570 ? -64.828 -37.503 96.006 1.00 84.06 570 ARG A O 1
ATOM 4527 N N . ASP A 1 571 ? -66.622 -38.281 97.112 1.00 86.38 571 ASP A N 1
ATOM 4528 C CA . ASP A 1 571 ? -67.523 -38.294 95.956 1.00 86.38 571 ASP A CA 1
ATOM 4529 C C . ASP A 1 571 ? -67.883 -36.868 95.499 1.00 86.38 571 ASP A C 1
ATOM 4531 O O . ASP A 1 571 ? -67.884 -36.583 94.302 1.00 86.38 571 ASP A O 1
ATOM 4535 N N . GLU A 1 572 ? -68.132 -35.939 96.429 1.00 86.00 572 GLU A N 1
ATOM 4536 C CA . GLU A 1 572 ? -68.387 -34.521 96.127 1.00 86.00 572 GLU A CA 1
ATOM 4537 C C . GLU A 1 572 ? -67.159 -33.839 95.480 1.00 86.00 572 GLU A C 1
ATOM 4539 O O . GLU A 1 572 ? -67.318 -33.098 94.505 1.00 86.00 572 GLU A O 1
ATOM 4544 N N . GLU A 1 573 ? -65.936 -34.156 95.922 1.00 86.94 573 GLU A N 1
ATOM 4545 C CA . GLU A 1 573 ? -64.679 -33.735 95.280 1.00 86.94 573 GLU A CA 1
ATOM 4546 C C . GLU A 1 573 ? -64.492 -34.354 93.883 1.00 86.94 573 GLU A C 1
ATOM 4548 O O . GLU A 1 573 ? -64.110 -33.656 92.940 1.00 86.94 573 GLU A O 1
ATOM 4553 N N . GLN A 1 574 ? -64.794 -35.645 93.697 1.00 87.19 574 GLN A N 1
ATOM 4554 C CA . GLN A 1 574 ? -64.750 -36.284 92.373 1.00 87.19 574 GLN A CA 1
ATOM 4555 C C . GLN A 1 574 ? -65.765 -35.660 91.406 1.00 87.19 574 GLN A C 1
ATOM 4557 O O . GLN A 1 574 ? -65.421 -35.359 90.263 1.00 87.19 574 GLN A O 1
ATOM 4562 N N . ILE A 1 575 ? -66.989 -35.388 91.866 1.00 87.06 575 ILE A N 1
ATOM 4563 C CA . ILE A 1 575 ? -68.023 -34.695 91.085 1.00 87.06 575 ILE A CA 1
ATOM 4564 C C . ILE A 1 575 ? -67.569 -33.277 90.711 1.00 87.06 575 ILE A C 1
ATOM 4566 O O . ILE A 1 575 ? -67.817 -32.842 89.585 1.00 87.06 575 ILE A O 1
ATOM 4570 N N . TRP A 1 576 ? -66.889 -32.556 91.607 1.00 91.56 576 TRP A N 1
ATOM 4571 C CA . TRP A 1 576 ? -66.344 -31.229 91.309 1.00 91.56 576 TRP A CA 1
ATOM 4572 C C . TRP A 1 576 ? -65.239 -31.281 90.240 1.00 91.56 576 TRP A C 1
ATOM 4574 O O . TRP A 1 576 ? -65.313 -30.554 89.248 1.00 91.56 576 TRP A O 1
ATOM 4584 N N . ASN A 1 577 ? -64.284 -32.208 90.369 1.00 89.50 577 ASN A N 1
ATOM 4585 C CA . ASN A 1 577 ? -63.224 -32.420 89.375 1.00 89.50 577 ASN A CA 1
ATOM 4586 C C . ASN A 1 577 ? -63.786 -32.814 87.993 1.00 89.50 577 ASN A C 1
ATOM 4588 O O . ASN A 1 577 ? -63.329 -32.309 86.964 1.00 89.50 577 ASN A O 1
ATOM 4592 N N . LEU A 1 578 ? -64.817 -33.666 87.952 1.00 90.69 578 LEU A N 1
ATOM 4593 C CA . LEU A 1 578 ? -65.504 -34.048 86.712 1.00 90.69 578 LEU A CA 1
ATOM 4594 C C . LEU A 1 578 ? -66.265 -32.874 86.073 1.00 90.69 578 LEU A C 1
ATOM 4596 O O . LEU A 1 578 ? -66.266 -32.750 84.849 1.00 90.69 578 LEU A O 1
ATOM 4600 N N . ARG A 1 579 ? -66.869 -31.982 86.872 1.00 92.50 579 ARG A N 1
ATOM 4601 C CA . ARG A 1 579 ? -67.510 -30.752 86.367 1.00 92.50 579 ARG A CA 1
ATOM 4602 C C . ARG A 1 579 ? -66.492 -29.780 85.779 1.00 92.50 579 ARG A C 1
ATOM 4604 O O . ARG A 1 579 ? -66.681 -29.347 84.650 1.00 92.50 579 ARG A O 1
ATOM 4611 N N . SER A 1 580 ? -65.393 -29.515 86.486 1.00 90.94 580 SER A N 1
ATOM 4612 C CA . SER A 1 580 ? -64.302 -28.671 85.977 1.00 90.94 580 SER A CA 1
ATOM 4613 C C . SER A 1 580 ? -63.714 -29.229 84.670 1.00 90.94 580 SER A C 1
ATOM 4615 O O . SER A 1 580 ? -63.499 -28.486 83.712 1.00 90.94 580 SER A O 1
ATOM 4617 N N . SER A 1 581 ? -63.561 -30.555 84.581 1.00 88.50 581 SER A N 1
ATOM 4618 C CA . SER A 1 581 ? -63.130 -31.239 83.353 1.00 88.50 581 SER A CA 1
ATOM 4619 C C . SER A 1 581 ? -64.128 -31.071 82.197 1.00 88.50 581 SER A C 1
ATOM 4621 O O . SER A 1 581 ? -63.716 -30.851 81.061 1.00 88.50 581 SER A O 1
ATOM 4623 N N . LEU A 1 582 ? -65.438 -31.137 82.466 1.00 89.31 582 LEU A N 1
ATOM 4624 C CA . LEU A 1 582 ? -66.487 -30.904 81.464 1.00 89.31 582 LEU A CA 1
ATOM 4625 C C . LEU A 1 582 ? -66.555 -29.440 81.003 1.00 89.31 582 LEU A C 1
ATOM 4627 O O . LEU A 1 582 ? -66.746 -29.193 79.815 1.00 89.31 582 LEU A O 1
ATOM 4631 N N . GLU A 1 583 ? -66.371 -28.477 81.908 1.00 92.25 583 GLU A N 1
ATOM 4632 C CA . GLU A 1 583 ? -66.326 -27.046 81.577 1.00 92.25 583 GLU A CA 1
ATOM 4633 C C . GLU A 1 583 ? -65.118 -26.710 80.688 1.00 92.25 583 GLU A C 1
ATOM 4635 O O . GLU A 1 583 ? -65.263 -25.989 79.700 1.00 92.25 583 GLU A O 1
ATOM 4640 N N . ALA A 1 584 ? -63.948 -27.296 80.968 1.00 89.44 584 ALA A N 1
ATOM 4641 C CA . ALA A 1 584 ? -62.775 -27.184 80.103 1.00 89.44 584 ALA A CA 1
ATOM 4642 C C . ALA A 1 584 ? -63.022 -27.787 78.704 1.00 89.44 584 ALA A C 1
ATOM 4644 O O . ALA A 1 584 ? -62.654 -27.184 77.694 1.00 89.44 584 ALA A O 1
ATOM 4645 N N . LEU A 1 585 ? -63.690 -28.943 78.636 1.00 89.69 585 LEU A N 1
ATOM 4646 C CA . LEU A 1 585 ? -63.948 -29.656 77.382 1.00 89.69 585 LEU A CA 1
ATOM 4647 C C . LEU A 1 585 ? -65.031 -28.964 76.528 1.00 89.69 585 LEU A C 1
ATOM 4649 O O . LEU A 1 585 ? -64.889 -28.908 75.306 1.00 89.69 585 LEU A O 1
ATOM 4653 N N . ASP A 1 586 ? -66.060 -28.342 77.125 1.00 92.38 586 ASP A N 1
ATOM 4654 C CA . ASP A 1 586 ? -66.945 -27.448 76.360 1.00 92.38 586 ASP A CA 1
ATOM 4655 C C . ASP A 1 586 ? -66.216 -26.166 75.935 1.00 92.38 586 ASP A C 1
ATOM 4657 O O . ASP A 1 586 ? -66.349 -25.760 74.785 1.00 92.38 586 ASP A O 1
ATOM 4661 N N . ALA A 1 587 ? -65.372 -25.553 76.774 1.00 89.44 587 ALA A N 1
ATOM 4662 C CA . ALA A 1 587 ? -64.587 -24.385 76.361 1.00 89.44 587 ALA A CA 1
ATOM 4663 C C . ALA A 1 587 ? -63.704 -24.682 75.126 1.00 89.44 587 ALA A C 1
ATOM 4665 O O . ALA A 1 587 ? -63.657 -23.875 74.187 1.00 89.44 587 ALA A O 1
ATOM 4666 N N . GLU A 1 588 ? -63.083 -25.864 75.076 1.00 90.38 588 GLU A N 1
ATOM 4667 C CA . GLU A 1 588 ? -62.352 -26.373 73.910 1.00 90.38 588 GLU A CA 1
ATOM 4668 C C . GLU A 1 588 ? -63.279 -26.671 72.714 1.00 90.38 588 GLU A C 1
ATOM 4670 O O . GLU A 1 588 ? -62.955 -26.321 71.574 1.00 90.38 588 GLU A O 1
ATOM 4675 N N . LEU A 1 589 ? -64.473 -27.228 72.939 1.00 91.88 589 LEU A N 1
ATOM 4676 C CA . LEU A 1 589 ? -65.486 -27.430 71.896 1.00 91.88 589 LEU A CA 1
ATOM 4677 C C . LEU A 1 589 ? -65.956 -26.094 71.286 1.00 91.88 589 LEU A C 1
ATOM 4679 O O . LEU A 1 589 ? -66.067 -25.971 70.064 1.00 91.88 589 LEU A O 1
ATOM 4683 N N . GLN A 1 590 ? -66.206 -25.069 72.106 1.00 90.94 590 GLN A N 1
ATOM 4684 C CA . GLN A 1 590 ? -66.574 -23.724 71.652 1.00 90.94 590 GLN A CA 1
ATOM 4685 C C . GLN A 1 590 ? -65.389 -22.988 71.004 1.00 90.94 590 GLN A C 1
ATOM 4687 O O . GLN A 1 590 ? -65.600 -22.103 70.171 1.00 90.94 590 GLN A O 1
ATOM 4692 N N . HIS A 1 591 ? -64.139 -23.320 71.341 1.00 90.31 591 HIS A N 1
ATOM 4693 C CA . HIS A 1 591 ? -62.967 -22.873 70.582 1.00 90.31 591 HIS A CA 1
ATOM 4694 C C . HIS A 1 591 ? -62.931 -23.533 69.195 1.00 90.31 591 HIS A C 1
ATOM 4696 O O . HIS A 1 591 ? -62.948 -22.825 68.188 1.00 90.31 591 HIS A O 1
ATOM 4702 N N . ASN A 1 592 ? -63.013 -24.864 69.122 1.00 89.31 592 ASN A N 1
ATOM 4703 C CA . ASN A 1 592 ? -63.013 -25.617 67.865 1.00 89.31 592 ASN A CA 1
ATOM 4704 C C . ASN A 1 592 ? -64.160 -25.216 66.919 1.00 89.31 592 ASN A C 1
ATOM 4706 O O . ASN A 1 592 ? -63.925 -25.030 65.727 1.00 89.31 592 ASN A O 1
ATOM 4710 N N . LYS A 1 593 ? -65.377 -24.968 67.427 1.00 91.81 593 LYS A N 1
ATOM 4711 C CA . LYS A 1 593 ? -66.494 -24.414 66.629 1.00 91.81 593 LYS A CA 1
ATOM 4712 C C . LYS A 1 593 ? -66.152 -23.060 65.990 1.00 91.81 593 LYS A C 1
ATOM 4714 O O . LYS A 1 593 ? -66.501 -22.820 64.834 1.00 91.81 593 LYS A O 1
ATOM 4719 N N . ARG A 1 594 ? -65.460 -22.173 66.719 1.00 91.38 594 ARG A N 1
ATOM 4720 C CA . ARG A 1 594 ? -65.019 -20.861 66.207 1.00 91.38 594 ARG A CA 1
ATOM 4721 C C . ARG A 1 594 ? -63.904 -21.005 65.170 1.00 91.38 594 ARG A C 1
ATOM 4723 O O . ARG A 1 594 ? -63.989 -20.366 64.125 1.00 91.38 594 ARG A O 1
ATOM 4730 N N . VAL A 1 595 ? -62.923 -21.877 65.412 1.00 87.25 595 VAL A N 1
ATOM 4731 C CA . VAL A 1 595 ? -61.845 -22.191 64.454 1.00 87.25 595 VAL A CA 1
ATOM 4732 C C . VAL A 1 595 ? -62.410 -22.798 63.166 1.00 87.25 595 VAL A C 1
ATOM 4734 O O . VAL A 1 595 ? -62.063 -22.341 62.080 1.00 87.25 595 VAL A O 1
ATOM 4737 N N . TYR A 1 596 ? -63.338 -23.754 63.265 1.00 90.38 596 TYR A N 1
ATOM 4738 C CA . TYR A 1 596 ? -63.994 -24.366 62.106 1.00 90.38 596 TYR A CA 1
ATOM 4739 C C . TYR A 1 596 ? -64.797 -23.341 61.291 1.00 90.38 596 TYR A C 1
ATOM 4741 O O . TYR A 1 596 ? -64.656 -23.279 60.073 1.00 90.38 596 TYR A O 1
ATOM 4749 N N . SER A 1 597 ? -65.582 -22.484 61.955 1.00 91.38 597 SER A N 1
ATOM 4750 C CA . SER A 1 597 ? -66.336 -21.405 61.296 1.00 91.38 597 SER A CA 1
ATOM 4751 C C . SER A 1 597 ? -65.413 -20.404 60.582 1.00 91.38 597 SER A C 1
ATOM 4753 O O . SER A 1 597 ? -65.644 -20.063 59.421 1.00 91.38 597 SER A O 1
ATOM 4755 N N . ALA A 1 598 ? -64.313 -19.994 61.223 1.00 86.75 598 ALA A N 1
ATOM 4756 C CA . ALA A 1 598 ? -63.304 -19.133 60.604 1.00 86.75 598 ALA A CA 1
ATOM 4757 C C . ALA A 1 598 ? -62.626 -19.808 59.397 1.00 86.75 598 ALA A C 1
ATOM 4759 O O . ALA A 1 598 ? -62.484 -19.184 58.345 1.00 86.75 598 ALA A O 1
ATOM 4760 N N . GLY A 1 599 ? -62.276 -21.094 59.510 1.00 87.62 599 GLY A N 1
ATOM 4761 C CA . GLY A 1 599 ? -61.731 -21.895 58.411 1.00 87.62 599 GLY A CA 1
ATOM 4762 C C . GLY A 1 599 ? -62.704 -22.038 57.237 1.00 87.62 599 GLY A C 1
ATOM 4763 O O . GLY A 1 599 ? -62.299 -21.897 56.086 1.00 87.62 599 GLY A O 1
ATOM 4764 N N . GLN A 1 600 ? -63.998 -22.226 57.510 1.00 89.62 600 GLN A N 1
ATOM 4765 C CA . GLN A 1 600 ? -65.041 -22.291 56.485 1.00 89.62 600 GLN A CA 1
ATOM 4766 C C . GLN A 1 600 ? -65.207 -20.951 55.748 1.00 89.62 600 GLN A C 1
ATOM 4768 O O . GLN A 1 600 ? -65.329 -20.938 54.524 1.00 89.62 600 GLN A O 1
ATOM 4773 N N . GLN A 1 601 ? -65.152 -19.817 56.456 1.00 87.88 601 GLN A N 1
ATOM 4774 C CA . GLN A 1 601 ? -65.173 -18.489 55.826 1.00 87.88 601 GLN A CA 1
ATOM 4775 C C . GLN A 1 601 ? -63.902 -18.215 55.007 1.00 87.88 601 GLN A C 1
ATOM 4777 O O . GLN A 1 601 ? -63.994 -17.693 53.896 1.00 87.88 601 GLN A O 1
ATOM 4782 N N . ALA A 1 602 ? -62.725 -18.612 55.503 1.00 84.50 602 ALA A N 1
ATOM 4783 C CA . ALA A 1 602 ? -61.466 -18.498 54.766 1.00 84.50 602 ALA A CA 1
ATOM 4784 C C . ALA A 1 602 ? -61.467 -19.357 53.487 1.00 84.50 602 ALA A C 1
ATOM 4786 O O . ALA A 1 602 ? -61.051 -18.883 52.429 1.00 84.50 602 ALA A O 1
ATOM 4787 N N . PHE A 1 603 ? -62.004 -20.580 53.553 1.00 89.06 603 PHE A N 1
ATOM 4788 C CA . PHE A 1 603 ? -62.196 -21.449 52.391 1.00 89.06 603 PHE A CA 1
ATOM 4789 C C . PHE A 1 603 ? -63.147 -20.820 51.362 1.00 89.06 603 PHE A C 1
ATOM 4791 O O . PHE A 1 603 ? -62.780 -20.690 50.198 1.00 89.06 603 PHE A O 1
ATOM 4798 N N . LEU A 1 604 ? -64.323 -20.342 51.788 1.00 90.38 604 LEU A N 1
ATOM 4799 C CA . LEU A 1 604 ? -65.289 -19.671 50.905 1.00 90.38 604 LEU A CA 1
ATOM 4800 C C . LEU A 1 604 ? -64.728 -18.380 50.284 1.00 90.38 604 LEU A C 1
ATOM 4802 O O . LEU A 1 604 ? -65.069 -18.040 49.151 1.00 90.38 604 LEU A O 1
ATOM 4806 N N . HIS A 1 605 ? -63.860 -17.652 50.992 1.00 89.19 605 HIS A N 1
ATOM 4807 C CA . HIS A 1 605 ? -63.154 -16.509 50.414 1.00 89.19 605 HIS A CA 1
ATOM 4808 C C . HIS A 1 605 ? -62.115 -16.958 49.378 1.00 89.19 605 HIS A C 1
ATOM 4810 O O . HIS A 1 605 ? -62.051 -16.377 48.296 1.00 89.19 605 HIS A O 1
ATOM 4816 N N . SER A 1 606 ? -61.328 -17.996 49.676 1.00 87.69 606 SER A N 1
ATOM 4817 C CA . SER A 1 606 ? -60.347 -18.559 48.741 1.00 87.69 606 SER A CA 1
ATOM 4818 C C . SER A 1 606 ? -61.013 -19.087 47.467 1.00 87.69 606 SER A C 1
ATOM 4820 O O . SER A 1 606 ? -60.539 -18.799 46.371 1.00 87.69 606 SER A O 1
ATOM 4822 N N . GLU A 1 607 ? -62.156 -19.768 47.583 1.00 90.75 607 GLU A N 1
ATOM 4823 C CA . GLU A 1 607 ? -62.945 -20.245 46.444 1.00 90.75 607 GLU A CA 1
ATOM 4824 C C . GLU A 1 607 ? -63.415 -19.085 45.550 1.00 90.75 607 GLU A C 1
ATOM 4826 O O . GLU A 1 607 ? -63.211 -19.127 44.336 1.00 90.75 607 GLU A O 1
ATOM 4831 N N . ARG A 1 608 ? -63.952 -18.004 46.139 1.00 91.12 608 ARG A N 1
ATOM 4832 C CA . ARG A 1 608 ? -64.339 -16.789 45.395 1.00 91.12 608 ARG A CA 1
ATOM 4833 C C . ARG A 1 608 ? -63.150 -16.130 44.695 1.00 91.12 608 ARG A C 1
ATOM 4835 O O . ARG A 1 608 ? -63.286 -15.727 43.544 1.00 91.12 608 ARG A O 1
ATOM 4842 N N . THR A 1 609 ? -61.994 -16.034 45.354 1.00 89.62 609 THR A N 1
ATOM 4843 C CA . THR A 1 609 ? -60.773 -15.479 44.746 1.00 89.62 609 THR A CA 1
ATOM 4844 C C . THR A 1 609 ? -60.273 -16.363 43.597 1.00 89.62 609 THR A C 1
ATOM 4846 O O . THR A 1 609 ? -59.936 -15.851 42.533 1.00 89.62 609 THR A O 1
ATOM 4849 N N . CYS A 1 610 ? -60.288 -17.689 43.756 1.00 86.94 610 CYS A N 1
ATOM 4850 C CA . CYS A 1 610 ? -59.951 -18.633 42.688 1.00 86.94 610 CYS A CA 1
ATOM 4851 C C . CYS A 1 610 ? -60.913 -18.527 41.495 1.00 86.94 610 CYS A C 1
ATOM 4853 O O . CYS A 1 610 ? -60.475 -18.576 40.348 1.00 86.94 610 CYS A O 1
ATOM 4855 N N . GLU A 1 611 ? -62.210 -18.343 41.740 1.00 90.88 611 GLU A N 1
ATOM 4856 C CA . GLU A 1 611 ? -63.212 -18.163 40.687 1.00 90.88 611 GLU A CA 1
ATOM 4857 C C . GLU A 1 611 ? -63.047 -16.816 39.955 1.00 90.88 611 GLU A C 1
ATOM 4859 O O . GLU A 1 611 ? -63.080 -16.777 38.726 1.00 90.88 611 GLU A O 1
ATOM 4864 N N . GLN A 1 612 ? -62.734 -15.729 40.669 1.00 88.69 612 GLN A N 1
ATOM 4865 C CA . GLN A 1 612 ? -62.340 -14.453 40.054 1.00 88.69 612 GLN A CA 1
ATOM 4866 C C . GLN A 1 612 ? -61.085 -14.597 39.175 1.00 88.69 612 GLN A C 1
ATOM 4868 O O . GLN A 1 612 ? -61.053 -14.074 38.061 1.00 88.69 612 GLN A O 1
ATOM 4873 N N . LEU A 1 613 ? -60.075 -15.349 39.627 1.00 86.25 613 LEU A N 1
ATOM 4874 C CA . LEU A 1 613 ? -58.858 -15.618 38.850 1.00 86.25 613 LEU A CA 1
ATOM 4875 C C . LEU A 1 613 ? -59.134 -16.476 37.603 1.00 86.25 613 LEU A C 1
ATOM 4877 O O . LEU A 1 613 ? -58.561 -16.203 36.547 1.00 86.25 613 LEU A O 1
ATOM 4881 N N . ARG A 1 614 ? -60.047 -17.459 37.666 1.00 91.38 614 ARG A N 1
ATOM 4882 C CA . ARG A 1 614 ? -60.521 -18.192 36.472 1.00 91.38 614 ARG A CA 1
ATOM 4883 C C . ARG A 1 614 ? -61.193 -17.253 35.475 1.00 91.38 614 ARG A C 1
ATOM 4885 O O . ARG A 1 614 ? -60.899 -17.325 34.284 1.00 91.38 614 ARG A O 1
ATOM 4892 N N . GLN A 1 615 ? -62.061 -16.360 35.948 1.00 89.25 615 GLN A N 1
ATOM 4893 C CA . GLN A 1 615 ? -62.774 -15.406 35.097 1.00 89.25 615 GLN A CA 1
ATOM 4894 C C . GLN A 1 615 ? -61.805 -14.422 34.427 1.00 89.25 615 GLN A C 1
ATOM 4896 O O . GLN A 1 615 ? -61.851 -14.274 33.207 1.00 89.25 615 GLN A O 1
ATOM 4901 N N . GLN A 1 616 ? -60.851 -13.855 35.175 1.00 86.06 616 GLN A N 1
ATOM 4902 C CA . GLN A 1 616 ? -59.771 -13.027 34.620 1.00 86.06 616 GLN A CA 1
ATOM 4903 C C . GLN A 1 616 ? -58.907 -13.794 33.609 1.00 86.06 616 GLN A C 1
ATOM 4905 O O . GLN A 1 616 ? -58.595 -13.262 32.546 1.00 86.06 616 GLN A O 1
ATOM 4910 N N . THR A 1 617 ? -58.567 -15.056 33.886 1.00 84.69 617 THR A N 1
ATOM 4911 C CA . THR A 1 617 ? -57.813 -15.907 32.948 1.00 84.69 617 THR A CA 1
ATOM 4912 C C . THR A 1 617 ? -58.601 -16.123 31.654 1.00 84.69 617 THR A C 1
ATOM 4914 O O . THR A 1 617 ? -58.061 -15.924 30.569 1.00 84.69 617 THR A O 1
ATOM 4917 N N . GLN A 1 618 ? -59.901 -16.412 31.742 1.00 88.62 618 GLN A N 1
ATOM 4918 C CA . GLN A 1 618 ? -60.763 -16.579 30.570 1.00 88.62 618 GLN A CA 1
ATOM 4919 C C . GLN A 1 618 ? -60.979 -15.258 29.799 1.00 88.62 618 GLN A C 1
ATOM 4921 O O . GLN A 1 618 ? -61.176 -15.266 28.582 1.00 88.62 618 GLN A O 1
ATOM 4926 N N . GLU A 1 619 ? -60.939 -14.100 30.463 1.00 85.75 619 GLU A N 1
ATOM 4927 C CA . GLU A 1 619 ? -60.912 -12.795 29.790 1.00 85.75 619 GLU A CA 1
ATOM 4928 C C . GLU A 1 619 ? -59.578 -12.526 29.087 1.00 85.75 619 GLU A C 1
ATOM 4930 O O . GLU A 1 619 ? -59.582 -12.033 27.955 1.00 85.75 619 GLU A O 1
ATOM 4935 N N . LEU A 1 620 ? -58.450 -12.897 29.698 1.00 82.38 620 LEU A N 1
ATOM 4936 C CA . LEU A 1 620 ? -57.128 -12.839 29.073 1.00 82.38 620 LEU A CA 1
ATOM 4937 C C . LEU A 1 620 ? -57.051 -13.762 27.849 1.00 82.38 620 LEU A C 1
ATOM 4939 O O . LEU A 1 620 ? -56.611 -13.308 26.798 1.00 82.38 620 LEU A O 1
ATOM 4943 N N . GLU A 1 621 ? -57.572 -14.990 27.918 1.00 84.94 621 GLU A N 1
ATOM 4944 C CA . GLU A 1 621 ? -57.709 -15.900 26.768 1.00 84.94 621 GLU A CA 1
ATOM 4945 C C . GLU A 1 621 ? -58.576 -15.293 25.655 1.00 84.94 621 GLU A C 1
ATOM 4947 O O . GLU A 1 621 ? -58.165 -15.246 24.492 1.00 84.94 621 GLU A O 1
ATOM 4952 N N . LYS A 1 622 ? -59.754 -14.745 25.994 1.00 85.44 622 LYS A N 1
ATOM 4953 C CA . LYS A 1 622 ? -60.623 -14.042 25.030 1.00 85.44 622 LYS A CA 1
ATOM 4954 C C . LYS A 1 622 ? -59.916 -12.842 24.398 1.00 85.44 622 LYS A C 1
ATOM 4956 O O . LYS A 1 622 ? -60.119 -12.570 23.216 1.00 85.44 622 LYS A O 1
ATOM 4961 N N . ASN A 1 623 ? -59.102 -12.106 25.152 1.00 84.31 623 ASN A N 1
ATOM 4962 C CA . ASN A 1 623 ? -58.363 -10.947 24.653 1.00 84.31 623 ASN A CA 1
ATOM 4963 C C . ASN A 1 623 ? -57.119 -11.348 23.840 1.00 84.31 623 ASN A C 1
ATOM 4965 O O . ASN A 1 623 ? -56.808 -10.684 22.848 1.00 84.31 623 ASN A O 1
ATOM 4969 N N . TYR A 1 624 ? -56.479 -12.469 24.171 1.00 81.19 624 TYR A N 1
ATOM 4970 C CA . TYR A 1 624 ? -55.426 -13.095 23.376 1.00 81.19 624 TYR A CA 1
ATOM 4971 C C . TYR A 1 624 ? -55.972 -13.576 22.025 1.00 81.19 624 TYR A C 1
ATOM 4973 O O . TYR A 1 624 ? -55.450 -13.179 20.987 1.00 81.19 624 TYR A O 1
ATOM 4981 N N . GLU A 1 625 ? -57.090 -14.310 21.998 1.00 80.50 625 GLU A N 1
ATOM 4982 C CA . GLU A 1 625 ? -57.742 -14.744 20.751 1.00 80.50 625 GLU A CA 1
ATOM 4983 C C . GLU A 1 625 ? -58.250 -13.567 19.896 1.00 80.50 625 GLU A C 1
ATOM 4985 O O . GLU A 1 625 ? -58.087 -13.578 18.675 1.00 80.50 625 GLU A O 1
ATOM 4990 N N . LYS A 1 626 ? -58.787 -12.495 20.503 1.00 77.06 626 LYS A N 1
ATOM 4991 C CA . LYS A 1 626 ? -59.081 -11.239 19.776 1.00 77.06 626 LYS A CA 1
ATOM 4992 C C . LYS A 1 626 ? -57.818 -10.637 19.146 1.00 77.06 626 LYS A C 1
ATOM 4994 O O . LYS A 1 626 ? -57.872 -10.159 18.015 1.00 77.06 626 LYS A O 1
ATOM 4999 N N . SER A 1 627 ? -56.695 -10.642 19.864 1.00 73.88 627 SER A N 1
ATOM 5000 C CA . SER A 1 627 ? -55.427 -10.053 19.403 1.00 73.88 627 SER A CA 1
ATOM 5001 C C . SER A 1 627 ? -54.778 -10.888 18.296 1.00 73.88 627 SER A C 1
ATOM 5003 O O . SER A 1 627 ? -54.352 -10.345 17.282 1.00 73.88 627 SER A O 1
ATOM 5005 N N . LYS A 1 628 ? -54.810 -12.216 18.434 1.00 75.12 628 LYS A N 1
ATOM 5006 C CA . LYS A 1 628 ? -54.418 -13.205 17.424 1.00 75.12 628 LYS A CA 1
ATOM 5007 C C . LYS A 1 628 ? -55.221 -13.031 16.130 1.00 75.12 628 LYS A C 1
ATOM 5009 O O . LYS A 1 628 ? -54.626 -12.894 15.065 1.00 75.12 628 LYS A O 1
ATOM 5014 N N . LYS A 1 629 ? -56.553 -12.906 16.215 1.00 72.38 629 LYS A N 1
ATOM 5015 C CA . LYS A 1 629 ? -57.419 -12.624 15.050 1.00 72.38 629 LYS A CA 1
ATOM 5016 C C . LYS A 1 629 ? -57.118 -11.268 14.398 1.00 72.38 629 LYS A C 1
ATOM 5018 O O . LYS A 1 629 ? -57.036 -11.202 13.176 1.00 72.38 629 LYS A O 1
ATOM 5023 N N . LYS A 1 630 ? -56.857 -10.217 15.187 1.00 66.00 630 LYS A N 1
ATOM 5024 C CA . LYS A 1 630 ? -56.387 -8.910 14.677 1.00 66.00 630 LYS A CA 1
ATOM 5025 C C . LYS A 1 630 ? -55.008 -8.958 14.007 1.00 66.00 630 LYS A C 1
ATOM 5027 O O . LYS A 1 630 ? -54.707 -8.066 13.222 1.00 66.00 630 LYS A O 1
ATOM 5032 N N . CYS A 1 631 ? -54.171 -9.942 14.335 1.00 57.81 631 CYS A N 1
ATOM 5033 C CA . CYS A 1 631 ? -52.874 -10.138 13.691 1.00 57.81 631 CYS A CA 1
ATOM 5034 C C . CYS A 1 631 ? -53.038 -10.814 12.321 1.00 57.81 631 CYS A C 1
ATOM 5036 O O . CYS A 1 631 ? -52.471 -10.346 11.341 1.00 57.81 631 CYS A O 1
ATOM 5038 N N . VAL A 1 632 ? -53.893 -11.843 12.237 1.00 58.94 632 VAL A N 1
ATOM 5039 C CA . VAL A 1 632 ? -54.239 -12.514 10.968 1.00 58.94 632 VAL A CA 1
ATOM 5040 C C . VAL A 1 632 ? -54.913 -11.539 9.992 1.00 58.94 632 VAL A C 1
ATOM 5042 O O . VAL A 1 632 ? -54.473 -11.429 8.855 1.00 58.94 632 VAL A O 1
ATOM 5045 N N . GLN A 1 633 ? -55.872 -10.721 10.450 1.00 56.81 633 GLN A N 1
ATOM 5046 C CA . GLN A 1 633 ? -56.513 -9.654 9.648 1.00 56.81 633 GLN A CA 1
ATOM 5047 C C . GLN A 1 633 ? -55.598 -8.448 9.311 1.00 56.81 633 GLN A C 1
ATOM 5049 O O . GLN A 1 633 ? -56.082 -7.340 9.078 1.00 56.81 633 GLN A O 1
ATOM 5054 N N . ARG A 1 634 ? -54.274 -8.626 9.348 1.00 53.81 634 ARG A N 1
ATOM 5055 C CA . ARG A 1 634 ? -53.263 -7.668 8.870 1.00 53.81 634 ARG A CA 1
ATOM 5056 C C . ARG A 1 634 ? -52.250 -8.309 7.910 1.00 53.81 634 ARG A C 1
ATOM 5058 O O . ARG A 1 634 ? -51.222 -7.696 7.628 1.00 53.81 634 ARG A O 1
ATOM 5065 N N . GLN A 1 635 ? -52.507 -9.540 7.464 1.00 49.84 635 GLN A N 1
ATOM 5066 C CA . GLN A 1 635 ? -51.694 -10.254 6.472 1.00 49.84 635 GLN A CA 1
ATOM 5067 C C . GLN A 1 635 ? -52.477 -10.606 5.191 1.00 49.84 635 GLN A C 1
ATOM 5069 O O . GLN A 1 635 ? -51.865 -11.109 4.251 1.00 49.84 635 GLN A O 1
ATOM 5074 N N . ASP A 1 636 ? -53.773 -10.273 5.163 1.00 40.34 636 ASP A N 1
ATOM 5075 C CA . ASP A 1 636 ? -54.627 -10.101 3.978 1.00 40.34 636 ASP A CA 1
ATOM 5076 C C . ASP A 1 636 ? -54.885 -8.592 3.762 1.00 40.34 636 ASP A C 1
ATOM 5078 O O . ASP A 1 636 ? -54.981 -8.165 2.590 1.00 40.34 636 ASP A O 1
#

Foldseek 3Di:
DDDDDDDDDDDDDDDDDDDDDDDDDDDDDDDDDDDDDDDDDDDDDDDDDDDDDDDDDDDDDDDDDDDDDDDDDDDDDDDDDDDDDDDDDDDDDDDDDDDDDDDDDDDDDDDDDDDDDPPLVVVLLVLLVVVLVVCQVVVPADQFPDPCVVLLVDPDDDPDPPPPPDPSPPPDPDDDPGNCVRRLNDPVSVVSVVDDPVVNSVVSVVVCCVPVVLVVVLVVVLVVDDVVCSVVSSVVSVVVVVVVVCVVCVNCPVVVVVVVVVSNVVSVVSVVVVVVVVVVVVVVVVVVVVVVVVVVVVVVPPVVPVVVVPPVPPPPPPPPPCPVVVVVVVVVVVVVVVVVVVVVVVVVVVVVVVVVVVVVVVVVVVVVVVVVVVVVVVVVVVVVVVVVVVVVVVVVVVVVVVVVVVVVVVVVVVVVVVVVVVVVVVVVVVVVVVVVVVVVVVVVVVVVVVVVVVVVVVVVVVVVVVVVVVVVVVVVVVVVVVVVVVVVVVVVVVVVVVVVVVVVVVVVVVVVVVVVVVVVVVVVVVVVVVVPVPDDPDDDVVVVVVVVVVVVVVVVVVVVVVVVVVVVVVVVVVVVVVVVVVVVVVVVVVVVVVVVVVVVVVVVVVVVVVVVVVVVVVVVVVVVVVVVVVVVVVVD

Organism: NCBI:txid2077276

Sequence (636 aa):
MENDDEAPTSNAVDIAEKVTTNERDIVVEELALSIPPLEALPRNKSETSPRSPKRSPNKQHPNLLNIAVTNRPLNTKPYSPLSPRSPGGRQDGSAHDTPPTISDSATSSSPSSKASMAPALYDSVIAEEWVNLHLETNGAFLLPISDIAPMLKSPAVNDEELDINSEAFAFRKGGDGGPLGRAGMDRFSLYRMGMPKDLVDRLYRCLYVYTNGFHNIINEIAAHCPPRIERHVSSNAWLTFLLLLEQCENGKYEMAMLKFKQAAQDAQKQLQEGFQQEKIDLGAQLHIAETALREETARGAEKSELIRKLVTETTESNLKVGKIQDFAQQVAAQAEQIRLLKLEVLVHEDEEKKLNEFLDDARRDYEVANSERLNALSERFALDEEIRKLSVQLERVEAEKANYARRMHETLFMNQALRANNDQQKQDTVVLGMEKDKIINEKHGLLEQVEKAHDEVSHLKELKAQVDKELIENQRKQSHLEARLQTMKEQLDIEVEHTAKHQQEIVKLTAQIDEERVQVGVLEAKCNLLTAEKPNTGMRAQDKLRIERLLNQKMELEAIVEANKLDRKRDEEQIWNLRSSLEALDAELQHNKRVYSAGQQAFLHSERTCEQLRQQTQELEKNYEKSKKKCVQRQD

Mean predicted aligned error: 25.17 Å

Solvent-accessible surface area (backbone atoms only — not comparable to full-atom values): 38844 Å² total; per-residue (Å²): 138,78,81,89,84,81,84,80,90,78,90,80,92,88,82,86,89,81,90,92,83,90,80,91,81,92,84,88,91,89,87,88,85,83,89,86,90,88,90,89,86,86,84,90,80,83,85,91,89,81,85,86,92,85,91,87,86,86,90,86,86,90,85,83,90,88,80,89,91,86,82,91,85,90,85,91,88,90,88,88,91,81,88,87,89,87,88,92,83,89,88,87,81,91,81,88,87,82,87,90,81,90,82,89,78,91,85,89,90,85,90,84,90,89,83,92,76,69,72,72,60,58,59,22,54,54,25,44,54,52,51,32,51,52,32,57,73,68,69,50,87,63,71,62,59,61,89,53,53,65,69,80,61,62,94,81,75,74,103,66,88,80,90,70,91,56,87,83,73,73,73,64,94,58,100,63,58,46,48,30,37,54,34,44,68,29,72,68,46,38,46,74,72,67,49,53,68,74,55,56,44,46,50,28,42,48,58,32,39,77,40,64,45,47,53,49,52,42,52,52,52,31,74,76,35,61,82,92,47,17,67,59,53,43,51,48,52,52,49,51,52,52,55,49,55,44,54,76,51,69,69,38,62,62,56,55,52,46,52,51,54,48,55,53,51,53,48,55,48,52,54,59,51,51,59,53,50,56,56,51,57,55,54,55,55,52,60,53,57,60,54,59,61,59,56,58,62,58,71,58,55,71,69,65,55,69,64,65,72,73,60,74,83,72,56,80,86,64,79,81,64,58,75,66,56,55,54,57,50,51,54,52,52,50,54,50,52,54,50,50,54,55,50,52,51,51,50,50,53,58,46,50,49,52,52,50,50,53,49,54,48,53,49,50,52,50,52,50,55,51,50,52,54,50,48,57,48,54,53,47,54,51,49,56,54,47,52,51,52,52,49,57,49,48,55,50,52,52,52,53,50,52,57,48,52,50,53,49,51,53,50,50,50,51,52,52,53,52,48,54,50,55,54,48,52,50,52,51,51,50,50,54,47,54,50,50,52,51,51,50,52,52,51,49,57,49,49,53,51,53,50,53,51,50,51,53,56,47,53,50,50,53,53,47,54,51,50,55,49,52,50,55,52,50,52,54,52,47,54,52,51,52,52,50,51,50,53,54,48,54,50,49,56,49,54,50,52,51,50,52,52,52,51,52,49,51,53,52,53,50,52,50,51,52,49,52,49,48,52,48,50,51,50,50,51,51,51,46,49,74,60,49,79,76,74,73,97,78,77,57,71,71,58,52,56,51,51,50,51,53,49,53,55,45,53,55,51,50,51,53,50,52,51,53,52,53,51,50,50,53,50,54,51,50,53,49,54,52,47,55,53,49,54,52,50,47,54,50,49,60,46,50,54,51,52,50,53,52,50,52,53,52,50,56,49,50,53,52,52,52,52,51,50,50,52,52,49,54,48,50,51,54,51,48,54,54,50,51,51,56,53,55,74,69,77,119

Secondary structure (DSSP, 8-state):
----------------------------------------------------------------------------------------------------------------------HHHHHHHHHHHHHHHHHHHTTPPPPP-STTTTGGG-S---S-------GGGGS--SS--HHHHHTT-SHHHHHHTT--HHHHHHHHHHHHIIIIIHHHHHHHHHHTS-HHHHHHHHHHHHHHHHHHHHHHHTTTHHHHHHHHHHHHHHHHHHHHHHHHHHHHHHHHHHHHHHHHHHHHHHHTTTHHHHGGGTSTTS-TTSTTTHHHHHHHHHHHHHHHHHHHHHHHHHHHHHHHHHHHHHHHHHHHHHHHHHHHHHHHHHHHHHHHHHHHHHHHHHHHHHHHHHHHHHHHHHHHHHHHHHHHHHHHHHHHHHHHHHHHHHHHHHHHHHHHHHHHHHHHHHHHHHHHHHHHHHHHHHHHHHHHHHHHHHHHHHHHHHHHHHHHHHHHHHHHHHHHHHHHHHHHHHHHHHHHHHHHSSS-TT--HHHHHHHHHHHHHHHHHHHHHHHHHHHHHHHHHHHHHHHHHHHHHHHHHHHHHHHHHHHHHHHHHHHHHHHHHHHHHHHHHHHHHHHHHHHHTT--

Radius of gyration: 89.18 Å; Cα contacts (8 Å, |Δi|>4): 87; chains: 1; bounding box: 164×113×271 Å

pLDDT: mean 71.35, std 22.87, range [25.23, 97.94]